Protein AF-0000000087626178 (afdb_homodimer)

InterPro domains:
  IPR002659 Glycosyl transferase, family 31 [PF01762] (112-305)
  IPR002659 Glycosyl transferase, family 31 [PTHR11214] (70-317)

pLDDT: mean 76.21, std 27.37, range [16.5, 98.75]

Sequence (752 aa):
MSGKMFAGHSSRIRNENGALCAASHSSKTKPGEIKLATGLLSQICSSPCFQVLLCILALLRIFDYNSLPKQFQDFLLYMRCRTYPMLINQPHVCSEKPFLLLVVKSLISHFERRQTIRETWGQAGVLANQTVVTVFLLGNVLSSDHFPDLQELLSHEAKLHKDILQWDYRDSFLNLTLKEVLFLEWFTKHCPQARFVLKGDDDVFVNTLRIVNYLEGLPEGESKDLFIGDVIINAGPHRDKKLKYFIPESVFVGNYPPYAGGGGYLYSGELAIRLHNVSQQVVLFPIDDVYTGMCLKKLGLVPENHNGFKTFDIEKKYKDNPCIHRNLMLVHSRTPQEMLTIWPFIVQPELDCHCYFCFYPTFIWSNPNLHHLQIKMSGKMFAGHSSRIRNENGALCAASHSSKTKPGEIKLATGLLSQICSSPCFQVLLCILALLRIFDYNSLPKQFQDFLLYMRCRTYPMLINQPHVCSEKPFLLLVVKSLISHFERRQTIRETWGQAGVLANQTVVTVFLLGNVLSSDHFPDLQELLSHEAKLHKDILQWDYRDSFLNLTLKEVLFLEWFTKHCPQARFVLKGDDDVFVNTLRIVNYLEGLPEGESKDLFIGDVIINAGPHRDKKLKYFIPESVFVGNYPPYAGGGGYLYSGELAIRLHNVSQQVVLFPIDDVYTGMCLKKLGLVPENHNGFKTFDIEKKYKDNPCIHRNLMLVHSRTPQEMLTIWPFIVQPELDCHCYFCFYPTFIWSNPNLHHLQIK

Organism: Neolamprologus brichardi (NCBI:txid32507)

Nearest PDB structures (foldseek):
  6wmo-assembly1_A  TM=9.834E-01  e=5.521E-46  Homo sapiens
  6wmn-assembly2_C  TM=9.804E-01  e=2.099E-45  Homo sapiens
  7jhm-assembly2_B  TM=9.809E-01  e=3.624E-45  Homo sapiens
  8tjc-assembly1_B  TM=9.780E-01  e=2.843E-45  Homo sapiens
  6wmn-assembly1_A  TM=9.728E-01  e=1.859E-45  Homo sapiens

Structure (mmCIF, N/CA/C/O backbone):
data_AF-0000000087626178-model_v1
#
loop_
_entity.id
_entity.type
_entity.pdbx_description
1 polymer Hexosyltransferase
#
loop_
_atom_site.group_PDB
_atom_site.id
_atom_site.type_symbol
_atom_site.label_atom_id
_atom_site.label_alt_id
_atom_site.label_comp_id
_atom_site.label_asym_id
_atom_site.label_entity_id
_atom_site.label_seq_id
_atom_site.pdbx_PDB_ins_code
_atom_site.Cartn_x
_atom_site.Cartn_y
_atom_site.Cartn_z
_atom_site.occupancy
_atom_site.B_iso_or_equiv
_atom_site.auth_seq_id
_atom_site.auth_comp_id
_atom_site.auth_asym_id
_atom_site.auth_atom_id
_atom_site.pdbx_PDB_model_num
ATOM 1 N N . MET A 1 1 ? 19.312 -5.566 -67.062 1 20.47 1 MET A N 1
ATOM 2 C CA . MET A 1 1 ? 20.703 -5.168 -67 1 20.47 1 MET A CA 1
ATOM 3 C C . MET A 1 1 ? 21.078 -4.609 -65.625 1 20.47 1 MET A C 1
ATOM 5 O O . MET A 1 1 ? 20.344 -3.781 -65.125 1 20.47 1 MET A O 1
ATOM 9 N N . SER A 1 2 ? 21.875 -5.414 -64.75 1 20.97 2 SER A N 1
ATOM 10 C CA . SER A 1 2 ? 22.078 -5.91 -63.375 1 20.97 2 SER A CA 1
ATOM 11 C C . SER A 1 2 ? 22.906 -4.934 -62.562 1 20.97 2 SER A C 1
ATOM 13 O O . SER A 1 2 ? 24.094 -4.73 -62.812 1 20.97 2 SER A O 1
ATOM 15 N N . GLY A 1 3 ? 22.359 -3.689 -62.344 1 18.48 3 GLY A N 1
ATOM 16 C CA . GLY A 1 3 ? 22.984 -2.426 -61.969 1 18.48 3 GLY A CA 1
ATOM 17 C C . GLY A 1 3 ? 23.656 -2.467 -60.594 1 18.48 3 GLY A C 1
ATOM 18 O O . GLY A 1 3 ? 22.984 -2.664 -59.594 1 18.48 3 GLY A O 1
ATOM 19 N N . LYS A 1 4 ? 24.953 -2.932 -60.406 1 19.28 4 LYS A N 1
ATOM 20 C CA . LYS A 1 4 ? 26.016 -3.475 -59.562 1 19.28 4 LYS A CA 1
ATOM 21 C C . LYS A 1 4 ? 26.562 -2.41 -58.625 1 19.28 4 LYS A C 1
ATOM 23 O O . LYS A 1 4 ? 27.453 -1.649 -59 1 19.28 4 LYS A O 1
ATOM 28 N N . MET A 1 5 ? 25.562 -1.709 -57.875 1 19.44 5 MET A N 1
ATOM 29 C CA . MET A 1 5 ? 25.953 -0.399 -57.375 1 19.44 5 MET A CA 1
ATOM 30 C C . MET A 1 5 ? 27.109 -0.523 -56.375 1 19.44 5 MET A C 1
ATOM 32 O O . MET A 1 5 ? 27.172 -1.485 -55.625 1 19.44 5 MET A O 1
ATOM 36 N N . PHE A 1 6 ? 28.125 0.257 -56.469 1 18.44 6 PHE A N 1
ATOM 37 C CA . PHE A 1 6 ? 29.516 0.475 -56.094 1 18.44 6 PHE A CA 1
ATOM 38 C C . PHE A 1 6 ? 29.641 0.698 -54.594 1 18.44 6 PHE A C 1
ATOM 40 O O . PHE A 1 6 ? 28.719 1.229 -53.969 1 18.44 6 PHE A O 1
ATOM 47 N N . ALA A 1 7 ? 30.609 0.053 -53.875 1 18.55 7 ALA A N 1
ATOM 48 C CA . ALA A 1 7 ? 31.266 -0.505 -52.688 1 18.55 7 ALA A CA 1
ATOM 49 C C . ALA A 1 7 ? 31.922 0.592 -51.844 1 18.55 7 ALA A C 1
ATOM 51 O O . ALA A 1 7 ? 33.031 1.043 -52.188 1 18.55 7 ALA A O 1
ATOM 52 N N . GLY A 1 8 ? 31.172 1.719 -51.594 1 16.97 8 GLY A N 1
ATOM 53 C CA . GLY A 1 8 ? 31.953 2.873 -51.188 1 16.97 8 GLY A CA 1
ATOM 54 C C . GLY A 1 8 ? 32.719 2.65 -49.906 1 16.97 8 GLY A C 1
ATOM 55 O O . GLY A 1 8 ? 32.25 1.915 -49.031 1 16.97 8 GLY A O 1
ATOM 56 N N . HIS A 1 9 ? 34.062 2.896 -49.719 1 17.38 9 HIS A N 1
ATOM 57 C CA . HIS A 1 9 ? 35.344 2.658 -49.062 1 17.38 9 HIS A CA 1
ATOM 58 C C . HIS A 1 9 ? 35.406 3.404 -47.75 1 17.38 9 HIS A C 1
ATOM 60 O O . HIS A 1 9 ? 36.438 3.352 -47.062 1 17.38 9 HIS A O 1
ATOM 66 N N . SER A 1 10 ? 34.375 4.105 -47.219 1 17.02 10 SER A N 1
ATOM 67 C CA . SER A 1 10 ? 34.906 5.25 -46.469 1 17.02 10 SER A CA 1
ATOM 68 C C . SER A 1 10 ? 35.719 4.797 -45.281 1 17.02 10 SER A C 1
ATOM 70 O O . SER A 1 10 ? 35.531 3.689 -44.781 1 17.02 10 SER A O 1
ATOM 72 N N . SER A 1 11 ? 36.688 5.648 -44.812 1 17.3 11 SER A N 1
ATOM 73 C CA . SER A 1 11 ? 37.969 5.891 -44.156 1 17.3 11 SER A CA 1
ATOM 74 C C . SER A 1 11 ? 37.844 5.707 -42.656 1 17.3 11 SER A C 1
ATOM 76 O O . SER A 1 11 ? 36.781 5.941 -42.062 1 17.3 11 SER A O 1
ATOM 78 N N . ARG A 1 12 ? 38.781 4.977 -42 1 17.16 12 ARG A N 1
ATOM 79 C CA . ARG A 1 12 ? 39.312 4.297 -40.844 1 17.16 12 ARG A CA 1
ATOM 80 C C . ARG A 1 12 ? 39.656 5.289 -39.719 1 17.16 12 ARG A C 1
ATOM 82 O O . ARG A 1 12 ? 40.781 5.773 -39.656 1 17.16 12 ARG A O 1
ATOM 89 N N . ILE A 1 13 ? 38.812 6.359 -39.438 1 16.52 13 ILE A N 1
ATOM 90 C CA . ILE A 1 13 ? 39.406 7.379 -38.562 1 16.52 13 ILE A CA 1
ATOM 91 C C . ILE A 1 13 ? 39.844 6.754 -37.25 1 16.52 13 ILE A C 1
ATOM 93 O O . ILE A 1 13 ? 39.031 6.148 -36.562 1 16.52 13 ILE A O 1
ATOM 97 N N . ARG A 1 14 ? 41.156 6.535 -37.031 1 17.3 14 ARG A N 1
ATOM 98 C CA . ARG A 1 14 ? 42.094 5.945 -36.094 1 17.3 14 ARG A CA 1
ATOM 99 C C . ARG A 1 14 ? 42.031 6.652 -34.719 1 17.3 14 ARG A C 1
ATOM 101 O O . ARG A 1 14 ? 42.875 7.461 -34.406 1 17.3 14 ARG A O 1
ATOM 108 N N . ASN A 1 15 ? 40.875 7.227 -34.312 1 17.05 15 ASN A N 1
ATOM 109 C CA . ASN A 1 15 ? 41.094 8.195 -33.25 1 17.05 15 ASN A CA 1
ATOM 110 C C . ASN A 1 15 ? 41.719 7.543 -32.031 1 17.05 15 ASN A C 1
ATOM 112 O O . ASN A 1 15 ? 41.219 6.535 -31.531 1 17.05 15 ASN A O 1
ATOM 116 N N . GLU A 1 16 ? 43.031 7.875 -31.719 1 17.27 16 GLU A N 1
ATOM 117 C CA . GLU A 1 16 ? 44.188 7.496 -30.922 1 17.27 16 GLU A CA 1
ATOM 118 C C . GLU A 1 16 ? 43.844 7.457 -29.438 1 17.27 16 GLU A C 1
ATOM 120 O O . GLU A 1 16 ? 44.125 6.473 -28.75 1 17.27 16 GLU A O 1
ATOM 125 N N . ASN A 1 17 ? 43.75 8.594 -28.734 1 16.95 17 ASN A N 1
ATOM 126 C CA . ASN A 1 17 ? 44.625 8.906 -27.594 1 16.95 17 ASN A CA 1
ATOM 127 C C . ASN A 1 17 ? 44.062 8.336 -26.297 1 16.95 17 ASN A C 1
ATOM 129 O O . ASN A 1 17 ? 43.031 8.797 -25.797 1 16.95 17 ASN A O 1
ATOM 133 N N . GLY A 1 18 ? 44.062 7.105 -26.016 1 17.75 18 GLY A N 1
ATOM 134 C CA . GLY A 1 18 ? 43.625 6.34 -24.859 1 17.75 18 GLY A CA 1
ATOM 135 C C . GLY A 1 18 ? 44.406 6.656 -23.594 1 17.75 18 GLY A C 1
ATOM 136 O O . GLY A 1 18 ? 45.438 6.02 -23.328 1 17.75 18 GLY A O 1
ATOM 137 N N . ALA A 1 19 ? 44.688 8 -23.203 1 18.59 19 ALA A N 1
ATOM 138 C CA . ALA A 1 19 ? 45.594 8.289 -22.078 1 18.59 19 ALA A CA 1
ATOM 139 C C . ALA A 1 19 ? 45.156 7.504 -20.828 1 18.59 19 ALA A C 1
ATOM 141 O O . ALA A 1 19 ? 44.062 7.672 -20.328 1 18.59 19 ALA A O 1
ATOM 142 N N . LEU A 1 20 ? 45.75 6.328 -20.547 1 18.97 20 LEU A N 1
ATOM 143 C CA . LEU A 1 20 ? 45.781 5.316 -19.484 1 18.97 20 LEU A CA 1
ATOM 144 C C . LEU A 1 20 ? 46.25 5.914 -18.172 1 18.97 20 LEU A C 1
ATOM 146 O O . LEU A 1 20 ? 47.344 6.453 -18.094 1 18.97 20 LEU A O 1
ATOM 150 N N . CYS A 1 21 ? 45.469 6.594 -17.297 1 18.48 21 CYS A N 1
ATOM 151 C CA . CYS A 1 21 ? 45.906 7.105 -16 1 18.48 21 CYS A CA 1
ATOM 152 C C . CYS A 1 21 ? 46.594 6.02 -15.195 1 18.48 21 CYS A C 1
ATOM 154 O O . CYS A 1 21 ? 46.031 4.965 -14.938 1 18.48 21 CYS A O 1
ATOM 156 N N . ALA A 1 22 ? 47.906 5.82 -15.18 1 18.84 22 ALA A N 1
ATOM 157 C CA . ALA A 1 22 ? 48.906 4.914 -14.625 1 18.84 22 ALA A CA 1
ATOM 158 C C . ALA A 1 22 ? 48.875 4.918 -13.102 1 18.84 22 ALA A C 1
ATOM 160 O O . ALA A 1 22 ? 48.938 5.98 -12.477 1 18.84 22 ALA A O 1
ATOM 161 N N . ALA A 1 23 ? 48.5 3.881 -12.438 1 20.14 23 ALA A N 1
ATOM 162 C CA . ALA A 1 23 ? 48.406 3.484 -11.031 1 20.14 23 ALA A CA 1
ATOM 163 C C . ALA A 1 23 ? 49.812 3.309 -10.422 1 20.14 23 ALA A C 1
ATOM 165 O O . ALA A 1 23 ? 50.5 2.328 -10.703 1 20.14 23 ALA A O 1
ATOM 166 N N . SER A 1 24 ? 50.688 4.348 -10.273 1 20.61 24 SER A N 1
ATOM 167 C CA . SER A 1 24 ? 51.938 4 -9.633 1 20.61 24 SER A CA 1
ATOM 168 C C . SER A 1 24 ? 51.719 3.418 -8.242 1 20.61 24 SER A C 1
ATOM 170 O O . SER A 1 24 ? 50.812 3.854 -7.52 1 20.61 24 SER A O 1
ATOM 172 N N . HIS A 1 25 ? 52.219 2.209 -7.852 1 21.81 25 HIS A N 1
ATOM 173 C CA . HIS A 1 25 ? 52.25 1.241 -6.758 1 21.81 25 HIS A CA 1
ATOM 174 C C . HIS A 1 25 ? 52.938 1.815 -5.527 1 21.81 25 HIS A C 1
ATOM 176 O O . HIS A 1 25 ? 52.75 1.327 -4.41 1 21.81 25 HIS A O 1
ATOM 182 N N . SER A 1 26 ? 54.188 2.477 -5.496 1 21.77 26 SER A N 1
ATOM 183 C CA . SER A 1 26 ? 55.188 2.002 -4.57 1 21.77 26 SER A CA 1
ATOM 184 C C . SER A 1 26 ? 54.844 2.342 -3.129 1 21.77 26 SER A C 1
ATOM 186 O O . SER A 1 26 ? 54.875 1.47 -2.256 1 21.77 26 SER A O 1
ATOM 188 N N . SER A 1 27 ? 55.531 3.389 -2.484 1 23.27 27 SER A N 1
ATOM 189 C CA . SER A 1 27 ? 56.219 3.398 -1.187 1 23.27 27 SER A CA 1
ATOM 190 C C . SER A 1 27 ? 55.188 3.383 -0.046 1 23.27 27 SER A C 1
ATOM 192 O O . SER A 1 27 ? 54.031 3.67 -0.253 1 23.27 27 SER A O 1
ATOM 194 N N . LYS A 1 28 ? 55.688 3.332 1.397 1 26.86 28 LYS A N 1
ATOM 195 C CA . LYS A 1 28 ? 55.406 3.143 2.812 1 26.86 28 LYS A CA 1
ATOM 196 C C . LYS A 1 28 ? 54.438 4.223 3.318 1 26.86 28 LYS A C 1
ATOM 198 O O . LYS A 1 28 ? 54.375 4.488 4.52 1 26.86 28 LYS A O 1
ATOM 203 N N . THR A 1 29 ? 53.75 4.992 2.424 1 21.78 29 THR A N 1
ATOM 204 C CA . THR A 1 29 ? 53.281 6.312 2.84 1 21.78 29 THR A CA 1
ATOM 205 C C . THR A 1 29 ? 52.25 6.195 3.967 1 21.78 29 THR A C 1
ATOM 207 O O . THR A 1 29 ? 51.469 5.234 4.016 1 21.78 29 THR A O 1
ATOM 210 N N . LYS A 1 30 ? 52.312 7.184 5.012 1 26.73 30 LYS A N 1
ATOM 211 C CA . LYS A 1 30 ? 51.688 7.574 6.273 1 26.73 30 LYS A CA 1
ATOM 212 C C . LYS A 1 30 ? 50.156 7.531 6.176 1 26.73 30 LYS A C 1
ATOM 214 O O . LYS A 1 30 ? 49.594 7.523 5.078 1 26.73 30 LYS A O 1
ATOM 219 N N . PRO A 1 31 ? 49.438 8.461 7.156 1 28.91 31 PRO A N 1
ATOM 220 C CA . PRO A 1 31 ? 48.031 8.445 7.598 1 28.91 31 PRO A CA 1
ATOM 221 C C . PRO A 1 31 ? 47.062 8.641 6.445 1 28.91 31 PRO A C 1
ATOM 223 O O . PRO A 1 31 ? 47.281 9.469 5.566 1 28.91 31 PRO A O 1
ATOM 226 N N . GLY A 1 32 ? 46.344 7.582 5.992 1 28.83 32 GLY A N 1
ATOM 227 C CA . GLY A 1 32 ? 45.531 7.312 4.816 1 28.83 32 GLY A CA 1
ATOM 228 C C . GLY A 1 32 ? 44.469 8.375 4.57 1 28.83 32 GLY A C 1
ATOM 229 O O . GLY A 1 32 ? 43.531 8.516 5.352 1 28.83 32 GLY A O 1
ATOM 230 N N . GLU A 1 33 ? 44.969 9.609 4.086 1 28.83 33 GLU A N 1
ATOM 231 C CA . GLU A 1 33 ? 44.094 10.688 3.615 1 28.83 33 GLU A CA 1
ATOM 232 C C . GLU A 1 33 ? 43.062 10.164 2.633 1 28.83 33 GLU A C 1
ATOM 234 O O . GLU A 1 33 ? 43.406 9.539 1.628 1 28.83 33 GLU A O 1
ATOM 239 N N . ILE A 1 34 ? 41.938 9.727 3.143 1 28.16 34 ILE A N 1
ATOM 240 C CA . ILE A 1 34 ? 40.75 9.359 2.385 1 28.16 34 ILE A CA 1
ATOM 241 C C . ILE A 1 34 ? 40.531 10.367 1.261 1 28.16 34 ILE A C 1
ATOM 243 O O . ILE A 1 34 ? 40.25 11.539 1.518 1 28.16 34 ILE A O 1
ATOM 247 N N . LYS A 1 35 ? 41.219 10.25 0.175 1 28.09 35 LYS A N 1
ATOM 248 C CA . LYS A 1 35 ? 40.938 10.945 -1.079 1 28.09 35 LYS A CA 1
ATOM 249 C C . LYS A 1 35 ? 39.469 10.836 -1.469 1 28.09 35 LYS A C 1
ATOM 251 O O . LYS A 1 35 ? 39 9.766 -1.865 1 28.09 35 LYS A O 1
ATOM 256 N N . LEU A 1 36 ? 38.562 11.609 -0.898 1 27.02 36 LEU A N 1
ATOM 257 C CA . LEU A 1 36 ? 37.188 11.922 -1.247 1 27.02 36 LEU A CA 1
ATOM 258 C C . LEU A 1 36 ? 37.062 12.195 -2.74 1 27.02 36 LEU A C 1
ATOM 260 O O . LEU A 1 36 ? 37.781 13.023 -3.291 1 27.02 36 LEU A O 1
ATOM 264 N N . ALA A 1 37 ? 36.719 11.258 -3.514 1 28.22 37 ALA A N 1
ATOM 265 C CA . ALA A 1 37 ? 36.375 11.391 -4.926 1 28.22 37 ALA A CA 1
ATOM 266 C C . ALA A 1 37 ? 35.688 12.727 -5.195 1 28.22 37 ALA A C 1
ATOM 268 O O . ALA A 1 37 ? 34.5 12.883 -4.898 1 28.22 37 ALA A O 1
ATOM 269 N N . THR A 1 38 ? 36.281 13.906 -5.23 1 30.27 38 THR A N 1
ATOM 270 C CA . THR A 1 38 ? 36.094 15.336 -5.484 1 30.27 38 THR A CA 1
ATOM 271 C C . THR A 1 38 ? 35.469 15.562 -6.855 1 30.27 38 THR A C 1
ATOM 273 O O . THR A 1 38 ? 34.781 16.547 -7.066 1 30.27 38 THR A O 1
ATOM 276 N N . GLY A 1 39 ? 35.844 14.781 -7.953 1 29.52 39 GLY A N 1
ATOM 277 C CA . GLY A 1 39 ? 35.562 15.188 -9.32 1 29.52 39 GLY A CA 1
ATOM 278 C C . GLY A 1 39 ? 34.094 15.102 -9.656 1 29.52 39 GLY A C 1
ATOM 279 O O . GLY A 1 39 ? 33.531 15.961 -10.352 1 29.52 39 GLY A O 1
ATOM 280 N N . LEU A 1 40 ? 33.406 13.898 -9.562 1 30.73 40 LEU A N 1
ATOM 281 C CA . LEU A 1 40 ? 32.062 13.711 -10.055 1 30.73 40 LEU A CA 1
ATOM 282 C C . LEU A 1 40 ? 31.062 14.508 -9.219 1 30.73 40 LEU A C 1
ATOM 284 O O . LEU A 1 40 ? 29.891 14.648 -9.594 1 30.73 40 LEU A O 1
ATOM 288 N N . LEU A 1 41 ? 31.422 14.945 -8.008 1 30.23 41 LEU A N 1
ATOM 289 C CA . LEU A 1 41 ? 30.672 15.875 -7.172 1 30.23 41 LEU A CA 1
ATOM 290 C C . LEU A 1 41 ? 30.578 17.25 -7.832 1 30.23 41 LEU A C 1
ATOM 292 O O . LEU A 1 41 ? 29.875 18.125 -7.328 1 30.23 41 LEU A O 1
ATOM 296 N N . SER A 1 42 ? 31.422 17.547 -8.773 1 29.66 42 SER A N 1
ATOM 297 C CA . SER A 1 42 ? 31.5 18.875 -9.391 1 29.66 42 SER A CA 1
ATOM 298 C C . SER A 1 42 ? 30.219 19.172 -10.172 1 29.66 42 SER A C 1
ATOM 300 O O . SER A 1 42 ? 29.766 20.328 -10.211 1 29.66 42 SER A O 1
ATOM 302 N N . GLN A 1 43 ? 29.781 18.266 -11.07 1 31.06 43 GLN A N 1
ATOM 303 C CA . GLN A 1 43 ? 28.828 18.688 -12.102 1 31.06 43 GLN A CA 1
ATOM 304 C C . GLN A 1 43 ? 27.438 18.891 -11.516 1 31.06 43 GLN A C 1
ATOM 306 O O . GLN A 1 43 ? 26.531 19.344 -12.211 1 31.06 43 GLN A O 1
ATOM 311 N N . ILE A 1 44 ? 27.016 18.219 -10.414 1 32.31 44 ILE A N 1
ATOM 312 C CA . ILE A 1 44 ? 25.594 18.312 -10.094 1 32.31 44 ILE A CA 1
ATOM 313 C C . ILE A 1 44 ? 25.25 19.75 -9.719 1 32.31 44 ILE A C 1
ATOM 315 O O . ILE A 1 44 ? 24.281 20.312 -10.211 1 32.31 44 ILE A O 1
ATOM 319 N N . CYS A 1 45 ? 25.469 20.25 -8.398 1 34.75 45 CYS A N 1
ATOM 320 C CA . CYS A 1 45 ? 24.875 21.562 -8.109 1 34.75 45 CYS A CA 1
ATOM 321 C C . CYS A 1 45 ? 25.594 22.656 -8.891 1 34.75 45 CYS A C 1
ATOM 323 O O . CYS A 1 45 ? 26.719 23.047 -8.539 1 34.75 45 CYS A O 1
ATOM 325 N N . SER A 1 46 ? 25.672 22.812 -10.062 1 33.56 46 SER A N 1
ATOM 326 C CA . SER A 1 46 ? 26.344 23.875 -10.797 1 33.56 46 SER A CA 1
ATOM 327 C C . SER A 1 46 ? 26.188 25.219 -10.086 1 33.56 46 SER A C 1
ATOM 329 O O . SER A 1 46 ? 27.078 26.062 -10.164 1 33.56 46 SER A O 1
ATOM 331 N N . SER A 1 47 ? 25.062 25.938 -9.977 1 34.31 47 SER A N 1
ATOM 332 C CA . SER A 1 47 ? 25.266 27.297 -9.484 1 34.31 47 SER A CA 1
ATOM 333 C C . SER A 1 47 ? 25.906 27.297 -8.109 1 34.31 47 SER A C 1
ATOM 335 O O . SER A 1 47 ? 26.203 26.234 -7.547 1 34.31 47 SER A O 1
ATOM 337 N N . PRO A 1 48 ? 25.312 27.984 -6.91 1 35.22 48 PRO A N 1
ATOM 338 C CA . PRO A 1 48 ? 25.922 28.156 -5.59 1 35.22 48 PRO A CA 1
ATOM 339 C C . PRO A 1 48 ? 26.25 26.828 -4.914 1 35.22 48 PRO A C 1
ATOM 341 O O . PRO A 1 48 ? 26.219 26.734 -3.684 1 35.22 48 PRO A O 1
ATOM 344 N N . CYS A 1 49 ? 26.672 25.875 -5.5 1 36.94 49 CYS A N 1
ATOM 345 C CA . CYS A 1 49 ? 27.375 24.672 -5.109 1 36.94 49 CYS A CA 1
ATOM 346 C C . CYS A 1 49 ? 28.578 25 -4.23 1 36.94 49 CYS A C 1
ATOM 348 O O . CYS A 1 49 ? 29.125 24.109 -3.566 1 36.94 49 CYS A O 1
ATOM 350 N N . PHE A 1 50 ? 29.266 26.141 -4.473 1 40.06 50 PHE A N 1
ATOM 351 C CA . PHE A 1 50 ? 30.344 26.594 -3.609 1 40.06 50 PHE A CA 1
ATOM 352 C C . PHE A 1 50 ? 29.875 26.688 -2.162 1 40.06 50 PHE A C 1
ATOM 354 O O . PHE A 1 50 ? 30.609 26.359 -1.238 1 40.06 50 PHE A O 1
ATOM 361 N N . GLN A 1 51 ? 28.625 27.234 -1.943 1 37.38 51 GLN A N 1
ATOM 362 C CA . GLN A 1 51 ? 28.062 27.328 -0.6 1 37.38 51 GLN A CA 1
ATOM 363 C C . GLN A 1 51 ? 27.75 25.938 -0.035 1 37.38 51 GLN A C 1
ATOM 365 O O . GLN A 1 51 ? 27.766 25.75 1.183 1 37.38 51 GLN A O 1
ATOM 370 N N . VAL A 1 52 ? 27.453 24.984 -0.826 1 41.53 52 VAL A N 1
ATOM 371 C CA . VAL A 1 52 ? 27.328 23.609 -0.35 1 41.53 52 VAL A CA 1
ATOM 372 C C . VAL A 1 52 ? 28.688 23.078 0.108 1 41.53 52 VAL A C 1
ATOM 374 O O . VAL A 1 52 ? 28.781 22.406 1.134 1 41.53 52 VAL A O 1
ATOM 377 N N . LEU A 1 53 ? 29.703 23.422 -0.624 1 41.5 53 LEU A N 1
ATOM 378 C CA . LEU A 1 53 ? 31.047 23.016 -0.208 1 41.5 53 LEU A CA 1
ATOM 379 C C . LEU A 1 53 ? 31.391 23.609 1.151 1 41.5 53 LEU A C 1
ATOM 381 O O . LEU A 1 53 ? 31.938 22.922 2.016 1 41.5 53 LEU A O 1
ATOM 385 N N . LEU A 1 54 ? 31.156 24.922 1.273 1 41.91 54 LEU A N 1
ATOM 386 C CA . LEU A 1 54 ? 31.438 25.562 2.555 1 41.91 54 LEU A CA 1
ATOM 387 C C . LEU A 1 54 ? 30.547 24.984 3.65 1 41.91 54 LEU A C 1
ATOM 389 O O . LEU A 1 54 ? 30.984 24.828 4.793 1 41.91 54 LEU A O 1
ATOM 393 N N . CYS A 1 55 ? 29.281 24.719 3.395 1 41.03 55 CYS A N 1
ATOM 394 C CA . CYS A 1 55 ? 28.344 24.109 4.34 1 41.03 55 CYS A CA 1
ATOM 395 C C . CYS A 1 55 ? 28.734 22.672 4.641 1 41.03 55 CYS A C 1
ATOM 397 O O . CYS A 1 55 ? 28.641 22.219 5.785 1 41.03 55 CYS A O 1
ATOM 399 N N . ILE A 1 56 ? 29.188 21.906 3.688 1 44.91 56 ILE A N 1
ATOM 400 C CA . ILE A 1 56 ? 29.734 20.578 3.928 1 44.91 56 ILE A CA 1
ATOM 401 C C . ILE A 1 56 ? 30.953 20.688 4.848 1 44.91 56 ILE A C 1
ATOM 403 O O . ILE A 1 56 ? 31.094 19.906 5.793 1 44.91 56 ILE A O 1
ATOM 407 N N . LEU A 1 57 ? 31.797 21.594 4.578 1 45.22 57 LEU A N 1
ATOM 408 C CA . LEU A 1 57 ? 32.969 21.766 5.414 1 45.22 57 LEU A CA 1
ATOM 409 C C . LEU A 1 57 ? 32.594 22.109 6.848 1 45.22 57 LEU A C 1
ATOM 411 O O . LEU A 1 57 ? 33.25 21.656 7.793 1 45.22 57 LEU A O 1
ATOM 415 N N . ALA A 1 58 ? 31.609 22.969 7.035 1 43.47 58 ALA A N 1
ATOM 416 C CA . ALA A 1 58 ? 31.156 23.297 8.383 1 43.47 58 ALA A CA 1
ATOM 417 C C . ALA A 1 58 ? 30.5 22.109 9.055 1 43.47 58 ALA A C 1
ATOM 419 O O . ALA A 1 58 ? 30.594 21.938 10.273 1 43.47 58 ALA A O 1
ATOM 420 N N . LEU A 1 59 ? 29.75 21.297 8.445 1 47.06 59 LEU A N 1
ATOM 421 C CA . LEU A 1 59 ? 29.156 20.062 8.945 1 47.06 59 LEU A CA 1
ATOM 422 C C . LEU A 1 59 ? 30.234 19.016 9.242 1 47.06 59 LEU A C 1
ATOM 424 O O . LEU A 1 59 ? 30.031 18.141 10.078 1 47.06 59 LEU A O 1
ATOM 428 N N . LEU A 1 60 ? 31.281 19 8.562 1 47.75 60 LEU A N 1
ATOM 429 C CA . LEU A 1 60 ? 32.438 18.203 8.945 1 47.75 60 LEU A CA 1
ATOM 430 C C . LEU A 1 60 ? 32.844 18.484 10.398 1 47.75 60 LEU A C 1
ATOM 432 O O . LEU A 1 60 ? 33.625 17.75 10.977 1 47.75 60 LEU A O 1
ATOM 436 N N . ARG A 1 61 ? 32.312 19.484 10.906 1 50.66 61 ARG A N 1
ATOM 437 C CA . ARG A 1 61 ? 32.625 19.656 12.312 1 50.66 61 ARG A CA 1
ATOM 438 C C . ARG A 1 61 ? 31.766 18.766 13.195 1 50.66 61 ARG A C 1
ATOM 440 O O . ARG A 1 61 ? 31.734 18.938 14.414 1 50.66 61 ARG A O 1
ATOM 447 N N . ILE A 1 62 ? 30.844 18.062 12.562 1 58.22 62 ILE A N 1
ATOM 448 C CA . ILE A 1 62 ? 30.203 17.078 13.43 1 58.22 62 ILE A CA 1
ATOM 449 C C . ILE A 1 62 ? 31.172 15.953 13.75 1 58.22 62 ILE A C 1
ATOM 451 O O . ILE A 1 62 ? 31.547 15.172 12.867 1 58.22 62 ILE A O 1
ATOM 455 N N . PHE A 1 63 ? 31.781 15.953 14.922 1 61.06 63 PHE A N 1
ATOM 456 C CA . PHE A 1 63 ? 32.906 15.125 15.359 1 61.06 63 PHE A CA 1
ATOM 457 C C . PHE A 1 63 ? 32.594 13.641 15.172 1 61.06 63 PHE A C 1
ATOM 459 O O . PHE A 1 63 ? 33.5 12.836 14.938 1 61.06 63 PHE A O 1
ATOM 466 N N . ASP A 1 64 ? 31.281 13.258 15.102 1 70 64 ASP A N 1
ATOM 467 C CA . ASP A 1 64 ? 30.969 11.836 15.039 1 70 64 ASP A CA 1
ATOM 468 C C . ASP A 1 64 ? 30.297 11.477 13.711 1 70 64 ASP A C 1
ATOM 470 O O . ASP A 1 64 ? 29.531 10.516 13.641 1 70 64 ASP A O 1
ATOM 474 N N . TYR A 1 65 ? 30.5 12.219 12.695 1 74.38 65 TYR A N 1
ATOM 475 C CA . TYR A 1 65 ? 29.844 12.047 11.414 1 74.38 65 TYR A CA 1
ATOM 476 C C . TYR A 1 65 ? 29.969 10.609 10.914 1 74.38 65 TYR A C 1
ATOM 478 O O . TYR A 1 65 ? 28.984 9.992 10.508 1 74.38 65 TYR A O 1
ATOM 486 N N . ASN A 1 66 ? 31.125 10.086 11.047 1 73.06 66 ASN A N 1
ATOM 487 C CA . ASN A 1 66 ? 31.391 8.773 10.469 1 73.06 66 ASN A CA 1
ATOM 488 C C . ASN A 1 66 ? 30.703 7.664 11.258 1 73.06 66 ASN A C 1
ATOM 490 O O . ASN A 1 66 ? 30.531 6.555 10.758 1 73.06 66 ASN A O 1
ATOM 494 N N . SER A 1 67 ? 30.328 8.078 12.5 1 77.06 67 SER A N 1
ATOM 495 C CA . SER A 1 67 ? 29.719 7.059 13.336 1 77.06 67 SER A CA 1
ATOM 496 C C . SER A 1 67 ? 28.203 7.098 13.234 1 77.06 67 SER A C 1
ATOM 498 O O . SER A 1 67 ? 27.516 6.23 13.781 1 77.06 67 SER A O 1
ATOM 500 N N . LEU A 1 68 ? 27.781 8.047 12.484 1 78.06 68 LEU A N 1
ATOM 501 C CA . LEU A 1 68 ? 26.344 8.227 12.406 1 78.06 68 LEU A CA 1
ATOM 502 C C . LEU A 1 68 ? 25.734 7.289 11.367 1 78.06 68 LEU A C 1
ATOM 504 O O . LEU A 1 68 ? 26.406 6.895 10.414 1 78.06 68 LEU A O 1
ATOM 508 N N . PRO A 1 69 ? 24.438 6.906 11.719 1 76.06 69 PRO A N 1
ATOM 509 C CA . PRO A 1 69 ? 23.75 6.133 10.688 1 76.06 69 PRO A CA 1
ATOM 510 C C . PRO A 1 69 ? 23.734 6.828 9.328 1 76.06 69 PRO A C 1
ATOM 512 O O . PRO A 1 69 ? 23.719 8.062 9.266 1 76.06 69 PRO A O 1
ATOM 515 N N . LYS A 1 70 ? 23.719 6.02 8.281 1 72.75 70 LYS A N 1
ATOM 516 C CA . LYS A 1 70 ? 23.859 6.52 6.918 1 72.75 70 LYS A CA 1
ATOM 517 C C . LYS A 1 70 ? 22.781 7.555 6.605 1 72.75 70 LYS A C 1
ATOM 519 O O . LYS A 1 70 ? 23.047 8.57 5.969 1 72.75 70 LYS A O 1
ATOM 524 N N . GLN A 1 71 ? 21.688 7.305 7.105 1 73.31 71 GLN A N 1
ATOM 525 C CA . GLN A 1 71 ? 20.594 8.219 6.812 1 73.31 71 GLN A CA 1
ATOM 526 C C . GLN A 1 71 ? 20.844 9.594 7.418 1 73.31 71 GLN A C 1
ATOM 528 O O . GLN A 1 71 ? 20.516 10.617 6.816 1 73.31 71 GLN A O 1
ATOM 533 N N . PHE A 1 72 ? 21.453 9.531 8.477 1 77.5 72 PHE A N 1
ATOM 534 C CA . PHE A 1 72 ? 21.734 10.789 9.141 1 77.5 72 PHE A CA 1
ATOM 535 C C . PHE A 1 72 ? 22.891 11.516 8.461 1 77.5 72 PHE A C 1
ATOM 537 O O . PHE A 1 72 ? 22.875 12.742 8.352 1 77.5 72 PHE A O 1
ATOM 544 N N . GLN A 1 73 ? 23.812 10.758 8.008 1 74.31 73 GLN A N 1
ATOM 545 C CA . GLN A 1 73 ? 24.906 11.336 7.23 1 74.31 73 GLN A CA 1
ATOM 546 C C . GLN A 1 73 ? 24.375 12.047 5.984 1 74.31 73 GLN A C 1
ATOM 548 O O . GLN A 1 73 ? 24.781 13.18 5.695 1 74.31 73 GLN A O 1
ATOM 553 N N . ASP A 1 74 ? 23.469 11.391 5.387 1 72.12 74 ASP A N 1
ATOM 554 C CA . ASP A 1 74 ? 22.875 11.953 4.18 1 72.12 74 ASP A CA 1
ATOM 555 C C . ASP A 1 74 ? 22.125 13.25 4.488 1 72.12 74 ASP A C 1
ATOM 557 O O . ASP A 1 74 ? 22.234 14.227 3.742 1 72.12 74 ASP A O 1
ATOM 561 N N . PHE A 1 75 ? 21.469 13.258 5.512 1 77.44 75 PHE A N 1
ATOM 562 C CA . PHE A 1 75 ? 20.734 14.445 5.918 1 77.44 75 PHE A CA 1
ATOM 563 C C . PHE A 1 75 ? 21.688 15.617 6.152 1 77.44 75 PHE A C 1
ATOM 565 O O . PHE A 1 75 ? 21.453 16.719 5.66 1 77.44 75 PHE A O 1
ATOM 572 N N . LEU A 1 76 ? 22.672 15.266 6.859 1 73.81 76 LEU A N 1
ATOM 573 C CA . LEU A 1 76 ? 23.625 16.328 7.203 1 73.81 76 LEU A CA 1
ATOM 574 C C . LEU A 1 76 ? 24.297 16.875 5.957 1 73.81 76 LEU A C 1
ATOM 576 O O . LEU A 1 76 ? 24.578 18.078 5.867 1 73.81 76 LEU A O 1
ATOM 580 N N . LEU A 1 77 ? 24.438 15.984 5.016 1 69 77 LEU A N 1
ATOM 581 C CA . LEU A 1 77 ? 25.109 16.375 3.779 1 69 77 LEU A CA 1
ATOM 582 C C . LEU A 1 77 ? 24.203 17.281 2.941 1 69 77 LEU A C 1
ATOM 584 O O . LEU A 1 77 ? 24.688 18.219 2.295 1 69 77 LEU A O 1
ATOM 588 N N . TYR A 1 78 ? 22.906 17.078 3.096 1 68.38 78 TYR A N 1
ATOM 589 C CA . TYR A 1 78 ? 22 17.781 2.186 1 68.38 78 TYR A CA 1
ATOM 590 C C . TYR A 1 78 ? 21.188 18.828 2.928 1 68.38 78 TYR A C 1
ATOM 592 O O . TYR A 1 78 ? 20.312 19.469 2.342 1 68.38 78 TYR A O 1
ATOM 600 N N . MET A 1 79 ? 21.547 18.984 4.133 1 72.06 79 MET A N 1
ATOM 601 C CA . MET A 1 79 ? 20.734 19.844 4.992 1 72.06 79 MET A CA 1
ATOM 602 C C . MET A 1 79 ? 20.781 21.281 4.516 1 72.06 79 MET A C 1
ATOM 604 O O . MET A 1 79 ? 19.906 22.094 4.863 1 72.06 79 MET A O 1
ATOM 608 N N . ARG A 1 80 ? 21.672 21.562 3.672 1 68 80 ARG A N 1
ATOM 609 C CA . ARG A 1 80 ? 21.797 22.953 3.236 1 68 80 ARG A CA 1
ATOM 610 C C . ARG A 1 80 ? 21.062 23.172 1.911 1 68 80 ARG A C 1
ATOM 612 O O . ARG A 1 80 ? 20.844 24.312 1.502 1 68 80 ARG A O 1
ATOM 619 N N . CYS A 1 81 ? 20.688 22.109 1.301 1 74 81 CYS A N 1
ATOM 620 C CA . CYS A 1 81 ? 19.953 22.234 0.05 1 74 81 CYS A CA 1
ATOM 621 C C . CYS A 1 81 ? 18.453 22.375 0.313 1 74 81 CYS A C 1
ATOM 623 O O . CYS A 1 81 ? 17.766 21.391 0.626 1 74 81 CYS A O 1
ATOM 625 N N . ARG A 1 82 ? 18 23.609 0.134 1 81.81 82 ARG A N 1
ATOM 626 C CA . ARG A 1 82 ? 16.625 23.875 0.508 1 81.81 82 ARG A CA 1
ATOM 627 C C . ARG A 1 82 ? 15.742 24.047 -0.728 1 81.81 82 ARG A C 1
ATOM 629 O O . ARG A 1 82 ? 14.531 24.203 -0.614 1 81.81 82 ARG A O 1
ATOM 636 N N . THR A 1 83 ? 16.375 24.078 -1.837 1 83.31 83 THR A N 1
ATOM 637 C CA . THR A 1 83 ? 15.594 24.281 -3.053 1 83.31 83 THR A CA 1
ATOM 638 C C . THR A 1 83 ? 15.734 23.078 -3.988 1 83.31 83 THR A C 1
ATOM 640 O O . THR A 1 83 ? 16.844 22.609 -4.238 1 83.31 83 THR A O 1
ATOM 643 N N . TYR A 1 84 ? 14.633 22.641 -4.402 1 89.88 84 TYR A N 1
ATOM 644 C CA . TYR A 1 84 ? 14.57 21.531 -5.336 1 89.88 84 TYR A CA 1
ATOM 645 C C . TYR A 1 84 ? 13.562 21.797 -6.449 1 89.88 84 TYR A C 1
ATOM 647 O O . TYR A 1 84 ? 12.539 22.453 -6.219 1 89.88 84 TYR A O 1
ATOM 655 N N . PRO A 1 85 ? 13.914 21.375 -7.637 1 93.12 85 PRO A N 1
ATOM 656 C CA . PRO A 1 85 ? 12.953 21.578 -8.727 1 93.12 85 PRO A CA 1
ATOM 657 C C . PRO A 1 85 ? 11.648 20.828 -8.516 1 93.12 85 PRO A C 1
ATOM 659 O O . PRO A 1 85 ? 11.648 19.703 -7.992 1 93.12 85 PRO A O 1
ATOM 662 N N . MET A 1 86 ? 10.578 21.453 -8.969 1 95.94 86 MET A N 1
ATOM 663 C CA . MET A 1 86 ? 9.273 20.797 -8.93 1 95.94 86 MET A CA 1
ATOM 664 C C . MET A 1 86 ? 9.094 19.859 -10.117 1 95.94 86 MET A C 1
ATOM 666 O O . MET A 1 86 ? 9.383 20.234 -11.258 1 95.94 86 MET A O 1
ATOM 670 N N . LEU A 1 87 ? 8.688 18.672 -9.812 1 97.12 87 LEU A N 1
ATOM 671 C CA . LEU A 1 87 ? 8.359 17.703 -10.859 1 97.12 87 LEU A CA 1
ATOM 672 C C . LEU A 1 87 ? 6.891 17.797 -11.25 1 97.12 87 LEU A C 1
ATOM 674 O O . LEU A 1 87 ? 6.539 17.594 -12.414 1 97.12 87 LEU A O 1
ATOM 678 N N . ILE A 1 88 ? 6.012 17.984 -10.344 1 98.19 88 ILE A N 1
ATOM 679 C CA . ILE A 1 88 ? 4.582 18.188 -10.539 1 98.19 88 ILE A CA 1
ATOM 680 C C . ILE A 1 88 ? 4.121 19.422 -9.766 1 98.19 88 ILE A C 1
ATOM 682 O O . ILE A 1 88 ? 4.371 19.531 -8.562 1 98.19 88 ILE A O 1
ATOM 686 N N . ASN A 1 89 ? 3.521 20.375 -10.43 1 98.12 89 ASN A N 1
ATOM 687 C CA . ASN A 1 89 ? 2.988 21.594 -9.844 1 98.12 89 ASN A CA 1
ATOM 688 C C . ASN A 1 89 ? 1.513 21.781 -10.188 1 98.12 89 ASN A C 1
ATOM 690 O O . ASN A 1 89 ? 1.088 21.5 -11.305 1 98.12 89 ASN A O 1
ATOM 694 N N . GLN A 1 90 ? 0.765 22.203 -9.172 1 97.25 90 GLN A N 1
ATOM 695 C CA . GLN A 1 90 ? -0.668 22.406 -9.352 1 97.25 90 GLN A CA 1
ATOM 696 C C . GLN A 1 90 ? -1.117 23.734 -8.742 1 97.25 90 GLN A C 1
ATOM 698 O O . GLN A 1 90 ? -1.941 23.75 -7.824 1 97.25 90 GLN A O 1
ATOM 703 N N . PRO A 1 91 ? -0.706 24.859 -9.258 1 96.06 91 PRO A N 1
ATOM 704 C CA . PRO A 1 91 ? -1.046 26.156 -8.664 1 96.06 91 PRO A CA 1
ATOM 705 C C . PRO A 1 91 ? -2.533 26.484 -8.781 1 96.06 91 PRO A C 1
ATOM 707 O O . PRO A 1 91 ? -3.045 27.297 -8.016 1 96.06 91 PRO A O 1
ATOM 710 N N . HIS A 1 92 ? -3.266 25.844 -9.672 1 96.44 92 HIS A N 1
ATOM 711 C CA . HIS A 1 92 ? -4.676 26.141 -9.898 1 96.44 92 HIS A CA 1
ATOM 712 C C . HIS A 1 92 ? -5.512 25.797 -8.664 1 96.44 92 HIS A C 1
ATOM 714 O O . HIS A 1 92 ? -6.641 26.281 -8.523 1 96.44 92 HIS A O 1
ATOM 720 N N . VAL A 1 93 ? -4.992 24.969 -7.809 1 96.12 93 VAL A N 1
ATOM 721 C CA . VAL A 1 93 ? -5.711 24.516 -6.621 1 96.12 93 VAL A CA 1
ATOM 722 C C . VAL A 1 93 ? -6.129 25.719 -5.781 1 96.12 93 VAL A C 1
ATOM 724 O O . VAL A 1 93 ? -7.156 25.688 -5.102 1 96.12 93 VAL A O 1
ATOM 727 N N . CYS A 1 94 ? -5.383 26.797 -5.84 1 95.88 94 CYS A N 1
ATOM 728 C CA . CYS A 1 94 ? -5.625 27.953 -4.98 1 95.88 94 CYS A CA 1
ATOM 729 C C . CYS A 1 94 ? -6.246 29.094 -5.77 1 95.88 94 CYS A C 1
ATOM 731 O O . CYS A 1 94 ? -6.316 30.219 -5.281 1 95.88 94 CYS A O 1
ATOM 733 N N . SER A 1 95 ? -6.688 28.844 -6.934 1 93.69 95 SER A N 1
ATOM 734 C CA . SER A 1 95 ? -7.215 29.891 -7.801 1 93.69 95 SER A CA 1
ATOM 735 C C . SER A 1 95 ? -8.461 30.547 -7.203 1 93.69 95 SER A C 1
ATOM 737 O O . SER A 1 95 ? -8.703 31.734 -7.395 1 93.69 95 SER A O 1
ATOM 739 N N . GLU A 1 96 ? -9.25 29.828 -6.434 1 92.5 96 GLU A N 1
ATOM 740 C CA . GLU A 1 96 ? -10.492 30.359 -5.875 1 92.5 96 GLU A CA 1
ATOM 741 C C . GLU A 1 96 ? -10.297 30.844 -4.441 1 92.5 96 GLU A C 1
ATOM 743 O O . GLU A 1 96 ? -11.25 30.922 -3.668 1 92.5 96 GLU A O 1
ATOM 748 N N . LYS A 1 97 ? -9.141 31.062 -4.031 1 94 97 LYS A N 1
ATOM 749 C CA . LYS A 1 97 ? -8.812 31.609 -2.717 1 94 97 LYS A CA 1
ATOM 750 C C . LYS A 1 97 ? -9.477 30.797 -1.605 1 94 97 LYS A C 1
ATOM 752 O O . LYS A 1 97 ? -10.375 31.297 -0.924 1 94 97 LYS A O 1
ATOM 757 N N . PRO A 1 98 ? -8.977 29.688 -1.395 1 97.25 98 PRO A N 1
ATOM 758 C CA . PRO A 1 98 ? -9.641 28.781 -0.448 1 97.25 98 PRO A CA 1
ATOM 759 C C . PRO A 1 98 ? -9.617 29.312 0.985 1 97.25 98 PRO A C 1
ATOM 761 O O . PRO A 1 98 ? -8.664 30 1.375 1 97.25 98 PRO A O 1
ATOM 764 N N . PHE A 1 99 ? -10.742 29.047 1.689 1 97.62 99 PHE A N 1
ATOM 765 C CA . PHE A 1 99 ? -10.82 29.328 3.117 1 97.62 99 PHE A CA 1
ATOM 766 C C . PHE A 1 99 ? -9.867 28.422 3.898 1 97.62 99 PHE A C 1
ATOM 768 O O . PHE A 1 99 ? -9.164 28.891 4.801 1 97.62 99 PHE A O 1
ATOM 775 N N . LEU A 1 100 ? -9.82 27.188 3.537 1 98.12 100 LEU A N 1
ATOM 776 C CA . LEU A 1 100 ? -8.984 26.188 4.184 1 98.12 100 LEU A CA 1
ATOM 777 C C . LEU A 1 100 ? -8.227 25.359 3.15 1 98.12 100 LEU A C 1
ATOM 779 O O . LEU A 1 100 ? -8.836 24.812 2.225 1 98.12 100 LEU A O 1
ATOM 783 N N . LEU A 1 101 ? -6.934 25.359 3.262 1 98.56 101 LEU A N 1
ATOM 784 C CA . LEU A 1 101 ? -6.07 24.5 2.457 1 98.56 101 LEU A CA 1
ATOM 785 C C . LEU A 1 101 ? -5.59 23.297 3.266 1 98.56 101 LEU A C 1
ATOM 787 O O . LEU A 1 101 ? -4.895 23.469 4.27 1 98.56 101 LEU A O 1
ATOM 791 N N . LEU A 1 102 ? -6.07 22.125 2.873 1 98.56 102 LEU A N 1
ATOM 792 C CA . LEU A 1 102 ? -5.582 20.891 3.473 1 98.56 102 LEU A CA 1
ATOM 793 C C . LEU A 1 102 ? -4.293 20.422 2.795 1 98.56 102 LEU A C 1
ATOM 795 O O . LEU A 1 102 ? -4.273 20.203 1.584 1 98.56 102 LEU A O 1
ATOM 799 N N . VAL A 1 103 ? -3.24 20.328 3.547 1 98.56 103 VAL A N 1
ATOM 800 C CA . VAL A 1 103 ? -1.918 19.969 3.045 1 98.56 103 VAL A CA 1
ATOM 801 C C . VAL A 1 103 ? -1.491 18.625 3.633 1 98.56 103 VAL A C 1
ATOM 803 O O . VAL A 1 103 ? -1.207 18.531 4.828 1 98.56 103 VAL A O 1
ATOM 806 N N . VAL A 1 104 ? -1.374 17.641 2.771 1 98.44 104 VAL A N 1
ATOM 807 C CA . VAL A 1 104 ? -1.181 16.281 3.262 1 98.44 104 VAL A CA 1
ATOM 808 C C . VAL A 1 104 ? 0.177 15.75 2.803 1 98.44 104 VAL A C 1
ATOM 810 O O . VAL A 1 104 ? 0.464 15.719 1.603 1 98.44 104 VAL A O 1
ATOM 813 N N . LYS A 1 105 ? 1.01 15.359 3.756 1 97.12 105 LYS A N 1
ATOM 814 C CA . LYS A 1 105 ? 2.266 14.688 3.422 1 97.12 105 LYS A CA 1
ATOM 815 C C . LYS A 1 105 ? 2.025 13.25 2.99 1 97.12 105 LYS A C 1
ATOM 817 O O . LYS A 1 105 ? 1.36 12.484 3.697 1 97.12 105 LYS A O 1
ATOM 822 N N . SER A 1 106 ? 2.486 12.898 1.856 1 97.19 106 SER A N 1
ATOM 823 C CA . SER A 1 106 ? 2.271 11.555 1.321 1 97.19 106 SER A CA 1
ATOM 824 C C . SER A 1 106 ? 3.525 11.031 0.63 1 97.19 106 SER A C 1
ATOM 826 O O . SER A 1 106 ? 4.602 11.617 0.749 1 97.19 106 SER A O 1
ATOM 828 N N . LEU A 1 107 ? 3.484 9.758 0.209 1 96 107 LEU A N 1
ATOM 829 C CA . LEU A 1 107 ? 4.539 9.094 -0.547 1 96 107 LEU A CA 1
ATOM 830 C C . LEU A 1 107 ? 4.031 8.656 -1.915 1 96 107 LEU A C 1
ATOM 832 O O . LEU A 1 107 ? 2.824 8.5 -2.113 1 96 107 LEU A O 1
ATOM 836 N N . ILE A 1 108 ? 4.914 8.438 -2.785 1 96.44 108 ILE A N 1
ATOM 837 C CA . ILE A 1 108 ? 4.551 8.086 -4.152 1 96.44 108 ILE A CA 1
ATOM 838 C C . ILE A 1 108 ? 3.68 6.832 -4.152 1 96.44 108 ILE A C 1
ATOM 840 O O . ILE A 1 108 ? 2.664 6.773 -4.852 1 96.44 108 ILE A O 1
ATOM 844 N N . SER A 1 109 ? 3.965 5.867 -3.383 1 95.44 109 SER A N 1
ATOM 845 C CA . SER A 1 109 ? 3.311 4.562 -3.436 1 95.44 109 SER A CA 1
ATOM 846 C C . SER A 1 109 ? 1.97 4.586 -2.711 1 95.44 109 SER A C 1
ATOM 848 O O . SER A 1 109 ? 1.218 3.611 -2.752 1 95.44 109 SER A O 1
ATOM 850 N N . HIS A 1 110 ? 1.639 5.684 -2.08 1 97.06 110 HIS A N 1
ATOM 851 C CA . HIS A 1 110 ? 0.455 5.723 -1.229 1 97.06 110 HIS A CA 1
ATOM 852 C C . HIS A 1 110 ? -0.78 6.137 -2.02 1 97.06 110 HIS A C 1
ATOM 854 O O . HIS A 1 110 ? -1.517 7.035 -1.602 1 97.06 110 HIS A O 1
ATOM 860 N N . PHE A 1 111 ? -1.042 5.43 -3.088 1 98 111 PHE A N 1
ATOM 861 C CA . PHE A 1 111 ? -2.205 5.711 -3.92 1 98 111 PHE A CA 1
ATOM 862 C C . PHE A 1 111 ? -3.496 5.496 -3.137 1 98 111 PHE A C 1
ATOM 864 O O . PHE A 1 111 ? -4.414 6.316 -3.205 1 98 111 PHE A O 1
ATOM 871 N N . GLU A 1 112 ? -3.521 4.438 -2.42 1 96.69 112 GLU A N 1
ATOM 872 C CA . GLU A 1 112 ? -4.719 4.074 -1.666 1 96.69 112 GLU A CA 1
ATOM 873 C C . GLU A 1 112 ? -5.047 5.125 -0.609 1 96.69 112 GLU A C 1
ATOM 875 O O . GLU A 1 112 ? -6.207 5.504 -0.445 1 96.69 112 GLU A O 1
ATOM 880 N N . ARG A 1 113 ? -4.109 5.574 0.065 1 97.69 113 ARG A N 1
ATOM 881 C CA . ARG A 1 113 ? -4.312 6.57 1.113 1 97.69 113 ARG A CA 1
ATOM 882 C C . ARG A 1 113 ? -4.812 7.887 0.53 1 97.69 113 ARG A C 1
ATOM 884 O O . ARG A 1 113 ? -5.766 8.477 1.045 1 97.69 113 ARG A O 1
ATOM 891 N N . ARG A 1 114 ? -4.176 8.375 -0.496 1 98.5 114 ARG A N 1
ATOM 892 C CA . ARG A 1 114 ? -4.578 9.633 -1.106 1 98.5 114 ARG A CA 1
ATOM 893 C C . ARG A 1 114 ? -6 9.547 -1.65 1 98.5 114 ARG A C 1
ATOM 895 O O . ARG A 1 114 ? -6.793 10.477 -1.474 1 98.5 114 ARG A O 1
ATOM 902 N N . GLN A 1 115 ? -6.309 8.391 -2.256 1 98 115 GLN A N 1
ATOM 903 C CA . GLN A 1 115 ? -7.66 8.234 -2.773 1 98 115 GLN A CA 1
ATOM 904 C C . GLN A 1 115 ? -8.68 8.188 -1.64 1 98 115 GLN A C 1
ATOM 906 O O . GLN A 1 115 ? -9.781 8.734 -1.765 1 98 115 GLN A O 1
ATOM 911 N N . THR A 1 116 ? -8.352 7.551 -0.561 1 97.5 116 THR A N 1
ATOM 912 C CA . THR A 1 116 ? -9.227 7.5 0.607 1 97.5 116 THR A CA 1
ATOM 913 C C . THR A 1 116 ? -9.508 8.906 1.131 1 97.5 116 THR A C 1
ATOM 915 O O . THR A 1 116 ? -10.656 9.234 1.444 1 97.5 116 THR A O 1
ATOM 918 N N . ILE A 1 117 ? -8.5 9.703 1.184 1 98.12 117 ILE A N 1
ATOM 919 C CA . ILE A 1 117 ? -8.633 11.07 1.674 1 98.12 117 ILE A CA 1
ATOM 920 C C . ILE A 1 117 ? -9.547 11.867 0.747 1 98.12 117 ILE A C 1
ATOM 922 O O . ILE A 1 117 ? -10.43 12.594 1.21 1 98.12 117 ILE A O 1
ATOM 926 N N . ARG A 1 118 ? -9.422 11.688 -0.554 1 97.75 118 ARG A N 1
ATOM 927 C CA . ARG A 1 118 ? -10.258 12.367 -1.537 1 97.75 118 ARG A CA 1
ATOM 928 C C . ARG A 1 118 ? -11.727 11.992 -1.355 1 97.75 118 ARG A C 1
ATOM 930 O O . ARG A 1 118 ? -12.617 12.797 -1.622 1 97.75 118 ARG A O 1
ATOM 937 N N . GLU A 1 119 ? -11.93 10.758 -0.868 1 95.94 119 GLU A N 1
ATOM 938 C CA . GLU A 1 119 ? -13.289 10.242 -0.76 1 95.94 119 GLU A CA 1
ATOM 939 C C . GLU A 1 119 ? -13.875 10.508 0.625 1 95.94 119 GLU A C 1
ATOM 941 O O . GLU A 1 119 ? -15.039 10.188 0.886 1 95.94 119 GLU A O 1
ATOM 946 N N . THR A 1 120 ? -13.07 11.055 1.467 1 95.31 120 THR A N 1
ATOM 947 C CA . THR A 1 120 ? -13.531 11.312 2.826 1 95.31 120 THR A CA 1
ATOM 948 C C . THR A 1 120 ? -13.289 12.766 3.215 1 95.31 120 THR A C 1
ATOM 950 O O . THR A 1 120 ? -13.953 13.672 2.705 1 95.31 120 THR A O 1
ATOM 953 N N . TRP A 1 121 ? -12.32 12.969 4.16 1 95.56 121 TRP A N 1
ATOM 954 C CA . TRP A 1 121 ? -12.219 14.266 4.812 1 95.56 121 TRP A CA 1
ATOM 955 C C . TRP A 1 121 ? -11.5 15.273 3.922 1 95.56 121 TRP A C 1
ATOM 957 O O . TRP A 1 121 ? -11.594 16.484 4.133 1 95.56 121 TRP A O 1
ATOM 967 N N . GLY A 1 122 ? -10.789 14.812 2.908 1 96.88 122 GLY A N 1
ATOM 968 C CA . GLY A 1 122 ? -10.008 15.695 2.055 1 96.88 122 GLY A CA 1
ATOM 969 C C . GLY A 1 122 ? -10.719 16.062 0.768 1 96.88 122 GLY A C 1
ATOM 970 O O . GLY A 1 122 ? -10.109 16.609 -0.155 1 96.88 122 GLY A O 1
ATOM 971 N N . GLN A 1 123 ? -11.953 15.742 0.698 1 93.06 123 GLN A N 1
ATOM 972 C CA . GLN A 1 123 ? -12.711 16.047 -0.509 1 93.06 123 GLN A CA 1
ATOM 973 C C . GLN A 1 123 ? -12.75 17.562 -0.757 1 93.06 123 GLN A C 1
ATOM 975 O O . GLN A 1 123 ? -13.172 18.328 0.11 1 93.06 123 GLN A O 1
ATOM 980 N N . ALA A 1 124 ? -12.266 17.938 -1.91 1 86.44 124 ALA A N 1
ATOM 981 C CA . ALA A 1 124 ? -12.297 19.359 -2.283 1 86.44 124 ALA A CA 1
ATOM 982 C C . ALA A 1 124 ? -13.719 19.812 -2.584 1 86.44 124 ALA A C 1
ATOM 984 O O . ALA A 1 124 ? -14.516 19.062 -3.146 1 86.44 124 ALA A O 1
ATOM 985 N N . GLY A 1 125 ? -14.031 21.062 -2.191 1 90.75 125 GLY A N 1
ATOM 986 C CA . GLY A 1 125 ? -15.352 21.594 -2.449 1 90.75 125 GLY A CA 1
ATOM 987 C C . GLY A 1 125 ? -15.766 22.656 -1.449 1 90.75 125 GLY A C 1
ATOM 988 O O . GLY A 1 125 ? -14.922 23.391 -0.915 1 90.75 125 GLY A O 1
ATOM 989 N N . VAL A 1 126 ? -17.031 22.844 -1.454 1 91.12 126 VAL A N 1
ATOM 990 C CA . VAL A 1 126 ? -17.594 23.844 -0.551 1 91.12 126 VAL A CA 1
ATOM 991 C C . VAL A 1 126 ? -18.219 23.156 0.662 1 91.12 126 VAL A C 1
ATOM 993 O O . VAL A 1 126 ? -19.031 22.234 0.515 1 91.12 126 VAL A O 1
ATOM 996 N N . LEU A 1 127 ? -17.672 23.469 1.761 1 87.75 127 LEU A N 1
ATOM 997 C CA . LEU A 1 127 ? -18.172 22.984 3.043 1 87.75 127 LEU A CA 1
ATOM 998 C C . LEU A 1 127 ? -18.609 24.125 3.939 1 87.75 127 LEU A C 1
ATOM 1000 O O . LEU A 1 127 ? -17.797 25.016 4.25 1 87.75 127 LEU A O 1
ATOM 1004 N N . ALA A 1 128 ? -19.875 24.125 4.344 1 87.88 128 ALA A N 1
ATOM 1005 C CA . ALA A 1 128 ? -20.406 25.219 5.156 1 87.88 128 ALA A CA 1
ATOM 1006 C C . ALA A 1 128 ? -20.141 26.578 4.512 1 87.88 128 ALA A C 1
ATOM 1008 O O . ALA A 1 128 ? -19.625 27.484 5.16 1 87.88 128 ALA A O 1
ATOM 1009 N N . ASN A 1 129 ? -20.234 26.656 3.275 1 90.62 129 ASN A N 1
ATOM 1010 C CA . ASN A 1 129 ? -20.125 27.875 2.473 1 90.62 129 ASN A CA 1
ATOM 1011 C C . ASN A 1 129 ? -18.688 28.359 2.371 1 90.62 129 ASN A C 1
ATOM 1013 O O . ASN A 1 129 ? -18.438 29.516 2.059 1 90.62 129 ASN A O 1
ATOM 1017 N N . GLN A 1 130 ? -17.797 27.516 2.756 1 94.56 130 GLN A N 1
ATOM 1018 C CA . GLN A 1 130 ? -16.375 27.859 2.619 1 94.56 130 GLN A CA 1
ATOM 1019 C C . GLN A 1 130 ? -15.68 26.906 1.646 1 94.56 130 GLN A C 1
ATOM 1021 O O . GLN A 1 130 ? -15.961 25.703 1.629 1 94.56 130 GLN A O 1
ATOM 1026 N N . THR A 1 131 ? -14.773 27.453 0.915 1 96.44 131 THR A N 1
ATOM 1027 C CA . THR A 1 131 ? -14.031 26.656 -0.049 1 96.44 131 THR A CA 1
ATOM 1028 C C . THR A 1 131 ? -12.875 25.922 0.632 1 96.44 131 THR A C 1
ATOM 1030 O O . THR A 1 131 ? -12.047 26.547 1.307 1 96.44 131 THR A O 1
ATOM 1033 N N . VAL A 1 132 ? -12.883 24.625 0.501 1 97.38 132 VAL A N 1
ATOM 1034 C CA . VAL A 1 132 ? -11.82 23.766 1.024 1 97.38 132 VAL A CA 1
ATOM 1035 C C . VAL A 1 132 ? -11.148 23.031 -0.124 1 97.38 132 VAL A C 1
ATOM 1037 O O . VAL A 1 132 ? -11.82 22.484 -1.003 1 97.38 132 VAL A O 1
ATOM 1040 N N . VAL A 1 133 ? -9.82 23.094 -0.174 1 98.06 133 VAL A N 1
ATOM 1041 C CA . VAL A 1 133 ? -9.078 22.375 -1.201 1 98.06 133 VAL A CA 1
ATOM 1042 C C . VAL A 1 133 ? -7.973 21.547 -0.552 1 98.06 133 VAL A C 1
ATOM 1044 O O . VAL A 1 133 ? -7.555 21.828 0.574 1 98.06 133 VAL A O 1
ATOM 1047 N N . THR A 1 134 ? -7.57 20.484 -1.229 1 98.44 134 THR A N 1
ATOM 1048 C CA . THR A 1 134 ? -6.566 19.547 -0.72 1 98.44 134 THR A CA 1
ATOM 1049 C C . THR A 1 134 ? -5.387 19.453 -1.684 1 98.44 134 THR A C 1
ATOM 1051 O O . THR A 1 134 ? -5.578 19.406 -2.9 1 98.44 134 THR A O 1
ATOM 1054 N N . VAL A 1 135 ? -4.188 19.484 -1.162 1 98.62 135 VAL A N 1
ATOM 1055 C CA . VAL A 1 135 ? -2.992 19.172 -1.938 1 98.62 135 VAL A CA 1
ATOM 1056 C C . VAL A 1 135 ? -2.166 18.109 -1.21 1 98.62 135 VAL A C 1
ATOM 1058 O O . VAL A 1 135 ? -2.117 18.094 0.022 1 98.62 135 VAL A O 1
ATOM 1061 N N . PHE A 1 136 ? -1.56 17.188 -1.997 1 98.75 136 PHE A N 1
ATOM 1062 C CA . PHE A 1 136 ? -0.661 16.172 -1.477 1 98.75 136 PHE A CA 1
ATOM 1063 C C . PHE A 1 136 ? 0.791 16.5 -1.794 1 98.75 136 PHE A C 1
ATOM 1065 O O . PHE A 1 136 ? 1.121 16.844 -2.936 1 98.75 136 PHE A O 1
ATOM 1072 N N . LEU A 1 137 ? 1.643 16.422 -0.783 1 98.25 137 LEU A N 1
ATOM 1073 C CA . LEU A 1 137 ? 3.061 16.734 -0.937 1 98.25 137 LEU A CA 1
ATOM 1074 C C . LEU A 1 137 ? 3.877 15.453 -1.088 1 98.25 137 LEU A C 1
ATOM 1076 O O . LEU A 1 137 ? 3.832 14.578 -0.221 1 98.25 137 LEU A O 1
ATOM 1080 N N . LEU A 1 138 ? 4.594 15.391 -2.174 1 97.62 138 LEU A N 1
ATOM 1081 C CA . LEU A 1 138 ? 5.406 14.211 -2.424 1 97.62 138 LEU A CA 1
ATOM 1082 C C . LEU A 1 138 ? 6.836 14.594 -2.789 1 97.62 138 LEU A C 1
ATOM 1084 O O . LEU A 1 138 ? 7.074 15.688 -3.297 1 97.62 138 LEU A O 1
ATOM 1088 N N . GLY A 1 139 ? 7.73 13.727 -2.377 1 95.19 139 GLY A N 1
ATOM 1089 C CA . GLY A 1 139 ? 9.086 13.758 -2.9 1 95.19 139 GLY A CA 1
ATOM 1090 C C . GLY A 1 139 ? 9.336 12.703 -3.961 1 95.19 139 GLY A C 1
ATOM 1091 O O . GLY A 1 139 ? 8.406 12.25 -4.629 1 95.19 139 GLY A O 1
ATOM 1092 N N . ASN A 1 140 ? 10.57 12.492 -4.141 1 91.38 140 ASN A N 1
ATOM 1093 C CA . ASN A 1 140 ? 10.992 11.508 -5.133 1 91.38 140 ASN A CA 1
ATOM 1094 C C . ASN A 1 140 ? 11.734 10.344 -4.48 1 91.38 140 ASN A C 1
ATOM 1096 O O . ASN A 1 140 ? 12.117 10.414 -3.312 1 91.38 140 ASN A O 1
ATOM 1100 N N . VAL A 1 141 ? 11.734 9.227 -5.211 1 85.62 141 VAL A N 1
ATOM 1101 C CA . VAL A 1 141 ? 12.461 8.055 -4.734 1 85.62 141 VAL A CA 1
ATOM 1102 C C . VAL A 1 141 ? 13.742 7.875 -5.535 1 85.62 141 VAL A C 1
ATOM 1104 O O . VAL A 1 141 ? 13.758 8.07 -6.754 1 85.62 141 VAL A O 1
ATOM 1107 N N . LEU A 1 142 ? 14.789 7.66 -4.75 1 80.88 142 LEU A N 1
ATOM 1108 C CA . LEU A 1 142 ? 16.047 7.363 -5.414 1 80.88 142 LEU A CA 1
ATOM 1109 C C . LEU A 1 142 ? 16.172 5.875 -5.719 1 80.88 142 LEU A C 1
ATOM 1111 O O . LEU A 1 142 ? 15.594 5.043 -5.012 1 80.88 142 LEU A O 1
ATOM 1115 N N . SER A 1 143 ? 16.906 5.523 -6.707 1 77 143 SER A N 1
ATOM 1116 C CA . SER A 1 143 ? 17.109 4.125 -7.07 1 77 143 SER A CA 1
ATOM 1117 C C . SER A 1 143 ? 17.75 3.346 -5.922 1 77 143 SER A C 1
ATOM 1119 O O . SER A 1 143 ? 17.469 2.162 -5.734 1 77 143 SER A O 1
ATOM 1121 N N . SER A 1 144 ? 18.531 4.078 -5.129 1 74.19 144 SER A N 1
ATOM 1122 C CA . SER A 1 144 ? 19.25 3.439 -4.031 1 74.19 144 SER A CA 1
ATOM 1123 C C . SER A 1 144 ? 18.297 3.037 -2.904 1 74.19 144 SER A C 1
ATOM 1125 O O . SER A 1 144 ? 18.656 2.227 -2.047 1 74.19 144 SER A O 1
ATOM 1127 N N . ASP A 1 145 ? 17.156 3.564 -2.977 1 79.56 145 ASP A N 1
ATOM 1128 C CA . ASP A 1 145 ? 16.203 3.258 -1.923 1 79.56 145 ASP A CA 1
ATOM 1129 C C . ASP A 1 145 ? 15.469 1.948 -2.209 1 79.56 145 ASP A C 1
ATOM 1131 O O . ASP A 1 145 ? 14.789 1.405 -1.333 1 79.56 145 ASP A O 1
ATOM 1135 N N . HIS A 1 146 ? 15.617 1.424 -3.354 1 83.5 146 HIS A N 1
ATOM 1136 C CA . HIS A 1 146 ? 15.07 0.124 -3.736 1 83.5 146 HIS A CA 1
ATOM 1137 C C . HIS A 1 146 ? 13.547 0.117 -3.656 1 83.5 146 HIS A C 1
ATOM 1139 O O . HIS A 1 146 ? 12.961 -0.786 -3.059 1 83.5 146 HIS A O 1
ATOM 1145 N N . PHE A 1 147 ? 12.961 1.153 -4.137 1 88.94 147 PHE A N 1
ATOM 1146 C CA . PHE A 1 147 ? 11.523 1.193 -4.363 1 88.94 147 PHE A CA 1
ATOM 1147 C C . PHE A 1 147 ? 11.203 1.098 -5.852 1 88.94 147 PHE A C 1
ATOM 1149 O O . PHE A 1 147 ? 12.008 1.503 -6.691 1 88.94 147 PHE A O 1
ATOM 1156 N N . PRO A 1 148 ? 10.055 0.503 -6.164 1 93.12 148 PRO A N 1
ATOM 1157 C CA . PRO A 1 148 ? 9.695 0.415 -7.582 1 93.12 148 PRO A CA 1
ATOM 1158 C C . PRO A 1 148 ? 9.375 1.775 -8.195 1 93.12 148 PRO A C 1
ATOM 1160 O O . PRO A 1 148 ? 9.055 2.721 -7.477 1 93.12 148 PRO A O 1
ATOM 1163 N N . ASP A 1 149 ? 9.602 1.815 -9.492 1 93.75 149 ASP A N 1
ATOM 1164 C CA . ASP A 1 149 ? 9.305 3.051 -10.211 1 93.75 149 ASP A CA 1
ATOM 1165 C C . ASP A 1 149 ? 7.812 3.193 -10.477 1 93.75 149 ASP A C 1
ATOM 1167 O O . ASP A 1 149 ? 7.262 2.516 -11.352 1 93.75 149 ASP A O 1
ATOM 1171 N N . LEU A 1 150 ? 7.18 4.133 -9.773 1 96.38 150 LEU A N 1
ATOM 1172 C CA . LEU A 1 150 ? 5.742 4.344 -9.898 1 96.38 150 LEU A CA 1
ATOM 1173 C C . LEU A 1 150 ? 5.441 5.738 -10.438 1 96.38 150 LEU A C 1
ATOM 1175 O O . LEU A 1 150 ? 4.312 6.227 -10.32 1 96.38 150 LEU A O 1
ATOM 1179 N N . GLN A 1 151 ? 6.391 6.348 -11.062 1 95.5 151 GLN A N 1
ATOM 1180 C CA . GLN A 1 151 ? 6.273 7.742 -11.477 1 95.5 151 GLN A CA 1
ATOM 1181 C C . GLN A 1 151 ? 5.199 7.906 -12.547 1 95.5 151 GLN A C 1
ATOM 1183 O O . GLN A 1 151 ? 4.477 8.906 -12.562 1 95.5 151 GLN A O 1
ATOM 1188 N N . GLU A 1 152 ? 5.121 6.977 -13.477 1 95.75 152 GLU A N 1
ATOM 1189 C CA . GLU A 1 152 ? 4.129 7.078 -14.547 1 95.75 152 GLU A CA 1
ATOM 1190 C C . GLU A 1 152 ? 2.709 7.043 -13.984 1 95.75 152 GLU A C 1
ATOM 1192 O O . GLU A 1 152 ? 1.847 7.809 -14.414 1 95.75 152 GLU A O 1
ATOM 1197 N N . LEU A 1 153 ? 2.486 6.121 -13.109 1 96.69 153 LEU A N 1
ATOM 1198 C CA . LEU A 1 153 ? 1.174 6.039 -12.477 1 96.69 153 LEU A CA 1
ATOM 1199 C C . LEU A 1 153 ? 0.88 7.297 -11.672 1 96.69 153 LEU A C 1
ATOM 1201 O O . LEU A 1 153 ? -0.247 7.797 -11.68 1 96.69 153 LEU A O 1
ATOM 1205 N N . LEU A 1 154 ? 1.859 7.766 -10.953 1 97.69 154 LEU A N 1
ATOM 1206 C CA . LEU A 1 154 ? 1.697 9 -10.188 1 97.69 154 LEU A CA 1
ATOM 1207 C C . LEU A 1 154 ? 1.328 10.164 -11.102 1 97.69 154 LEU A C 1
ATOM 1209 O O . LEU A 1 154 ? 0.469 10.977 -10.75 1 97.69 154 LEU A O 1
ATOM 1213 N N . SER A 1 155 ? 2.039 10.258 -12.203 1 97.62 155 SER A N 1
ATOM 1214 C CA . SER A 1 155 ? 1.757 11.32 -13.164 1 97.62 155 SER A CA 1
ATOM 1215 C C . SER A 1 155 ? 0.309 11.266 -13.641 1 97.62 155 SER A C 1
ATOM 1217 O O . SER A 1 155 ? -0.337 12.305 -13.805 1 97.62 155 SER A O 1
ATOM 1219 N N . HIS A 1 156 ? -0.166 10.086 -13.883 1 97.88 156 HIS A N 1
ATOM 1220 C CA . HIS A 1 156 ? -1.561 9.93 -14.281 1 97.88 156 HIS A CA 1
ATOM 1221 C C . HIS A 1 156 ? -2.502 10.375 -13.164 1 97.88 156 HIS A C 1
ATOM 1223 O O . HIS A 1 156 ? -3.51 11.039 -13.422 1 97.88 156 HIS A O 1
ATOM 1229 N N . GLU A 1 157 ? -2.229 9.922 -11.969 1 98.06 157 GLU A N 1
ATOM 1230 C CA . GLU A 1 157 ? -3.021 10.367 -10.828 1 98.06 157 GLU A CA 1
ATOM 1231 C C . GLU A 1 157 ? -3.072 11.891 -10.742 1 98.06 157 GLU A C 1
ATOM 1233 O O . GLU A 1 157 ? -4.129 12.469 -10.484 1 98.06 157 GLU A O 1
ATOM 1238 N N . ALA A 1 158 ? -1.916 12.539 -10.93 1 98.25 158 ALA A N 1
ATOM 1239 C CA . ALA A 1 158 ? -1.803 13.992 -10.859 1 98.25 158 ALA A CA 1
ATOM 1240 C C . ALA A 1 158 ? -2.674 14.656 -11.922 1 98.25 158 ALA A C 1
ATOM 1242 O O . ALA A 1 158 ? -3.26 15.719 -11.68 1 98.25 158 ALA A O 1
ATOM 1243 N N . LYS A 1 159 ? -2.701 14.062 -13.055 1 97.62 159 LYS A N 1
ATOM 1244 C CA . LYS A 1 159 ? -3.523 14.594 -14.141 1 97.62 159 LYS A CA 1
ATOM 1245 C C . LYS A 1 159 ? -5.008 14.43 -13.828 1 97.62 159 LYS A C 1
ATOM 1247 O O . LYS A 1 159 ? -5.816 15.305 -14.141 1 97.62 159 LYS A O 1
ATOM 1252 N N . LEU A 1 160 ? -5.332 13.312 -13.258 1 97.25 160 LEU A N 1
ATOM 1253 C CA . LEU A 1 160 ? -6.723 12.984 -12.953 1 97.25 160 LEU A CA 1
ATOM 1254 C C . LEU A 1 160 ? -7.281 13.914 -11.883 1 97.25 160 LEU A C 1
ATOM 1256 O O . LEU A 1 160 ? -8.406 14.406 -12.008 1 97.25 160 LEU A O 1
ATOM 1260 N N . HIS A 1 161 ? -6.535 14.148 -10.852 1 97.38 161 HIS A N 1
ATOM 1261 C CA . HIS A 1 161 ? -7.09 14.805 -9.672 1 97.38 161 HIS A CA 1
ATOM 1262 C C . HIS A 1 161 ? -6.57 16.234 -9.539 1 97.38 161 HIS A C 1
ATOM 1264 O O . HIS A 1 161 ? -7.172 17.047 -8.844 1 97.38 161 HIS A O 1
ATOM 1270 N N . LYS A 1 162 ? -5.324 16.531 -10.047 1 97.88 162 LYS A N 1
ATOM 1271 C CA . LYS A 1 162 ? -4.73 17.859 -10.086 1 97.88 162 LYS A CA 1
ATOM 1272 C C . LYS A 1 162 ? -4.527 18.422 -8.68 1 97.88 162 LYS A C 1
ATOM 1274 O O . LYS A 1 162 ? -4.828 19.578 -8.422 1 97.88 162 LYS A O 1
ATOM 1279 N N . ASP A 1 163 ? -4.129 17.562 -7.844 1 98.5 163 ASP A N 1
ATOM 1280 C CA . ASP A 1 163 ? -3.963 17.969 -6.453 1 98.5 163 ASP A CA 1
ATOM 1281 C C . ASP A 1 163 ? -2.627 17.5 -5.895 1 98.5 163 ASP A C 1
ATOM 1283 O O . ASP A 1 163 ? -2.449 17.422 -4.676 1 98.5 163 ASP A O 1
ATOM 1287 N N . ILE A 1 164 ? -1.699 17.094 -6.754 1 98.62 164 ILE A N 1
ATOM 1288 C CA . ILE A 1 164 ? -0.422 16.562 -6.309 1 98.62 164 ILE A CA 1
ATOM 1289 C C . ILE A 1 164 ? 0.687 17.578 -6.551 1 98.62 164 ILE A C 1
ATOM 1291 O O . ILE A 1 164 ? 0.784 18.156 -7.637 1 98.62 164 ILE A O 1
ATOM 1295 N N . LEU A 1 165 ? 1.47 17.875 -5.547 1 98.62 165 LEU A N 1
ATOM 1296 C CA . LEU A 1 165 ? 2.732 18.594 -5.645 1 98.62 165 LEU A CA 1
ATOM 1297 C C . LEU A 1 165 ? 3.914 17.656 -5.41 1 98.62 165 LEU A C 1
ATOM 1299 O O . LEU A 1 165 ? 3.941 16.922 -4.418 1 98.62 165 LEU A O 1
ATOM 1303 N N . GLN A 1 166 ? 4.848 17.641 -6.324 1 98.19 166 GLN A N 1
ATOM 1304 C CA . GLN A 1 166 ? 6.012 16.781 -6.195 1 98.19 166 GLN A CA 1
ATOM 1305 C C . GLN A 1 166 ? 7.305 17.547 -6.465 1 98.19 166 GLN A C 1
ATOM 1307 O O . GLN A 1 166 ? 7.387 18.312 -7.43 1 98.19 166 GLN A O 1
ATOM 1312 N N . TRP A 1 167 ? 8.258 17.422 -5.594 1 96.06 167 TRP A N 1
ATOM 1313 C CA . TRP A 1 167 ? 9.594 17.969 -5.789 1 96.06 167 TRP A CA 1
ATOM 1314 C C . TRP A 1 167 ? 10.625 16.859 -5.984 1 96.06 167 TRP A C 1
ATOM 1316 O O . TRP A 1 167 ? 10.391 15.719 -5.59 1 96.06 167 TRP A O 1
ATOM 1326 N N . ASP A 1 168 ? 11.719 17.234 -6.578 1 92.5 168 ASP A N 1
ATOM 1327 C CA . ASP A 1 168 ? 12.781 16.281 -6.863 1 92.5 168 ASP A CA 1
ATOM 1328 C C . ASP A 1 168 ? 13.758 16.172 -5.699 1 92.5 168 ASP A C 1
ATOM 1330 O O . ASP A 1 168 ? 14.961 16.422 -5.867 1 92.5 168 ASP A O 1
ATOM 1334 N N . TYR A 1 169 ? 13.328 15.914 -4.551 1 88 169 TYR A N 1
ATOM 1335 C CA . TYR A 1 169 ? 14.148 15.578 -3.393 1 88 169 TYR A CA 1
ATOM 1336 C C . TYR A 1 169 ? 13.891 14.141 -2.941 1 88 169 TYR A C 1
ATOM 1338 O O . TYR A 1 169 ? 12.844 13.562 -3.256 1 88 169 TYR A O 1
ATOM 1346 N N . ARG A 1 170 ? 14.812 13.609 -2.27 1 8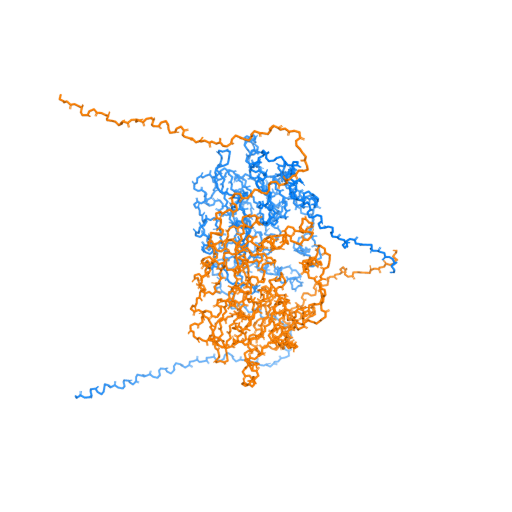6.12 170 ARG A N 1
ATOM 1347 C CA . ARG A 1 170 ? 14.656 12.25 -1.757 1 86.12 170 ARG A CA 1
ATOM 1348 C C . ARG A 1 170 ? 13.641 12.211 -0.615 1 86.12 170 ARG A C 1
ATOM 1350 O O . ARG A 1 170 ? 13.875 12.797 0.445 1 86.12 170 ARG A O 1
ATOM 1357 N N . ASP A 1 171 ? 12.594 11.461 -0.832 1 87.38 171 ASP A N 1
ATOM 1358 C CA . ASP A 1 171 ? 11.492 11.406 0.126 1 87.38 171 ASP A CA 1
ATOM 1359 C C . ASP A 1 171 ? 11.797 10.422 1.258 1 87.38 171 ASP A C 1
ATOM 1361 O O . ASP A 1 171 ? 11.258 9.32 1.291 1 87.38 171 ASP A O 1
ATOM 1365 N N . SER A 1 172 ? 12.617 10.75 2.127 1 82.19 172 SER A N 1
ATOM 1366 C CA . SER A 1 172 ? 12.977 9.961 3.299 1 82.19 172 SER A CA 1
ATOM 1367 C C . SER A 1 172 ? 12.516 10.633 4.586 1 82.19 172 SER A C 1
ATOM 1369 O O . SER A 1 172 ? 12.156 11.812 4.582 1 82.19 172 SER A O 1
ATOM 1371 N N . PHE A 1 173 ? 12.531 9.914 5.555 1 76.62 173 PHE A N 1
ATOM 1372 C CA . PHE A 1 173 ? 12.031 10.406 6.832 1 76.62 173 PHE A CA 1
ATOM 1373 C C . PHE A 1 173 ? 12.812 11.641 7.273 1 76.62 173 PHE A C 1
ATOM 1375 O O . PHE A 1 173 ? 12.227 12.609 7.766 1 76.62 173 PHE A O 1
ATOM 1382 N N . LEU A 1 174 ? 14.055 11.633 7.062 1 77.44 174 LEU A N 1
ATOM 1383 C CA . LEU A 1 174 ? 14.883 12.734 7.551 1 77.44 174 LEU A CA 1
ATOM 1384 C C . LEU A 1 174 ? 14.695 13.977 6.688 1 77.44 174 LEU A C 1
ATOM 1386 O O . LEU A 1 174 ? 15.078 15.078 7.09 1 77.44 174 LEU A O 1
ATOM 1390 N N . ASN A 1 175 ? 13.969 13.766 5.586 1 83.38 175 ASN A N 1
ATOM 1391 C CA . ASN A 1 175 ? 13.742 14.891 4.691 1 83.38 175 ASN A CA 1
ATOM 1392 C C . ASN A 1 175 ? 12.305 15.406 4.785 1 83.38 175 ASN A C 1
ATOM 1394 O O . ASN A 1 175 ? 11.844 16.141 3.904 1 83.38 175 ASN A O 1
ATOM 1398 N N . LEU A 1 176 ? 11.664 15.016 5.82 1 88.31 176 LEU A N 1
ATOM 1399 C CA . LEU A 1 176 ? 10.312 15.516 6.023 1 88.31 176 LEU A CA 1
ATOM 1400 C C . LEU A 1 176 ? 10.305 17.016 6.242 1 88.31 176 LEU A C 1
ATOM 1402 O O . LEU A 1 176 ? 9.367 17.719 5.832 1 88.31 176 LEU A O 1
ATOM 1406 N N . THR A 1 177 ? 11.32 17.516 6.926 1 92.06 177 THR A N 1
ATOM 1407 C CA . THR A 1 177 ? 11.445 18.953 7.129 1 92.06 177 THR A CA 1
ATOM 1408 C C . THR A 1 177 ? 11.547 19.672 5.793 1 92.06 177 THR A C 1
ATOM 1410 O O . THR A 1 177 ? 10.977 20.75 5.625 1 92.06 177 THR A O 1
ATOM 1413 N N . LEU A 1 178 ? 12.266 19.078 4.906 1 89.94 178 LEU A N 1
ATOM 1414 C CA . LEU A 1 178 ? 12.375 19.672 3.576 1 89.94 178 LEU A CA 1
ATOM 1415 C C . LEU A 1 178 ? 11.008 19.797 2.92 1 89.94 178 LEU A C 1
ATOM 1417 O O . LEU A 1 178 ? 10.711 20.797 2.264 1 89.94 178 LEU A O 1
ATOM 1421 N N . LYS A 1 179 ? 10.227 18.781 3.082 1 92 179 LYS A N 1
ATOM 1422 C CA . LYS A 1 179 ? 8.859 18.828 2.561 1 92 179 LYS A CA 1
ATOM 1423 C C . LYS A 1 179 ? 8.102 20.031 3.1 1 92 179 LYS A C 1
ATOM 1425 O O . LYS A 1 179 ? 7.359 20.688 2.361 1 92 179 LYS A O 1
ATOM 1430 N N . GLU A 1 180 ? 8.344 20.328 4.348 1 93 180 GLU A N 1
ATOM 1431 C CA . GLU A 1 180 ? 7.688 21.469 5 1 93 180 GLU A CA 1
ATOM 1432 C C . GLU A 1 180 ? 8.172 22.797 4.426 1 93 180 GLU A C 1
ATOM 1434 O O . GLU A 1 180 ? 7.367 23.656 4.094 1 93 180 GLU A O 1
ATOM 1439 N N . VAL A 1 181 ? 9.445 22.922 4.301 1 94.19 181 VAL A N 1
ATOM 1440 C CA . VAL A 1 181 ? 10.016 24.188 3.855 1 94.19 181 VAL A CA 1
ATOM 1441 C C . VAL A 1 181 ? 9.664 24.422 2.389 1 94.19 181 VAL A C 1
ATOM 1443 O O . VAL A 1 181 ? 9.359 25.562 1.993 1 94.19 181 VAL A O 1
ATOM 1446 N N . LEU A 1 182 ? 9.664 23.375 1.634 1 95.25 182 LEU A N 1
ATOM 1447 C CA . LEU A 1 182 ? 9.305 23.484 0.224 1 95.25 182 LEU A CA 1
ATOM 1448 C C . LEU A 1 182 ? 7.836 23.859 0.065 1 95.25 182 LEU A C 1
ATOM 1450 O O . LEU A 1 182 ? 7.484 24.672 -0.797 1 95.25 182 LEU A O 1
ATOM 1454 N N . PHE A 1 183 ? 7.031 23.312 0.836 1 97.19 183 PHE A N 1
ATOM 1455 C CA . PHE A 1 183 ? 5.617 23.672 0.801 1 97.19 183 PHE A CA 1
ATOM 1456 C C . PHE A 1 183 ? 5.426 25.141 1.133 1 97.19 183 PHE A C 1
ATOM 1458 O O . PHE A 1 183 ? 4.664 25.844 0.458 1 97.19 183 PHE A O 1
ATOM 1465 N N . LEU A 1 184 ? 6.051 25.562 2.227 1 97.75 184 LEU A N 1
ATOM 1466 C CA . LEU A 1 184 ? 5.887 26.953 2.631 1 97.75 184 LEU A CA 1
ATOM 1467 C C . LEU A 1 184 ? 6.309 27.891 1.512 1 97.75 184 LEU A C 1
ATOM 1469 O O . LEU A 1 184 ? 5.672 28.922 1.294 1 97.75 184 LEU A O 1
ATOM 1473 N N . GLU A 1 185 ? 7.348 27.547 0.878 1 96.94 185 GLU A N 1
ATOM 1474 C CA . GLU A 1 185 ? 7.766 28.328 -0.283 1 96.94 185 GLU A CA 1
ATOM 1475 C C . GLU A 1 185 ? 6.691 28.312 -1.366 1 96.94 185 GLU A C 1
ATOM 1477 O O . GLU A 1 185 ? 6.344 29.375 -1.909 1 96.94 185 GLU A O 1
ATOM 1482 N N . TRP A 1 186 ? 6.211 27.125 -1.676 1 98.06 186 TRP A N 1
ATOM 1483 C CA . TRP A 1 186 ? 5.16 26.984 -2.68 1 98.06 186 TRP A CA 1
ATOM 1484 C C . TRP A 1 186 ? 3.924 27.797 -2.289 1 98.06 186 TRP A C 1
ATOM 1486 O O . TRP A 1 186 ? 3.32 28.453 -3.129 1 98.06 186 TRP A O 1
ATOM 1496 N N . PHE A 1 187 ? 3.551 27.719 -1.036 1 98.44 187 PHE A N 1
ATOM 1497 C CA . PHE A 1 187 ? 2.396 28.438 -0.505 1 98.44 187 PHE A CA 1
ATOM 1498 C C . PHE A 1 187 ? 2.543 29.938 -0.723 1 98.44 187 PHE A C 1
ATOM 1500 O O . PHE A 1 187 ? 1.622 30.578 -1.22 1 98.44 187 PHE A O 1
ATOM 1507 N N . THR A 1 188 ? 3.678 30.484 -0.353 1 97.94 188 THR A N 1
ATOM 1508 C CA . THR A 1 188 ? 3.934 31.906 -0.444 1 97.94 188 THR A CA 1
ATOM 1509 C C . THR A 1 188 ? 3.881 32.375 -1.896 1 97.94 188 THR A C 1
ATOM 1511 O O . THR A 1 188 ? 3.412 33.469 -2.182 1 97.94 188 THR A O 1
ATOM 1514 N N . LYS A 1 189 ? 4.25 31.516 -2.736 1 97.31 189 LYS A N 1
ATOM 1515 C CA . LYS A 1 189 ? 4.332 31.875 -4.148 1 97.31 189 LYS A CA 1
ATOM 1516 C C . LYS A 1 189 ? 2.99 31.688 -4.848 1 97.31 189 LYS A C 1
ATOM 1518 O O . LYS A 1 189 ? 2.6 32.5 -5.688 1 97.31 189 LYS A O 1
ATOM 1523 N N . HIS A 1 190 ? 2.271 30.625 -4.484 1 97.69 190 HIS A N 1
ATOM 1524 C CA . HIS A 1 190 ? 1.166 30.219 -5.344 1 97.69 190 HIS A CA 1
ATOM 1525 C C . HIS A 1 190 ? -0.161 30.266 -4.594 1 97.69 190 HIS A C 1
ATOM 1527 O O . HIS A 1 190 ? -1.229 30.234 -5.207 1 97.69 190 HIS A O 1
ATOM 1533 N N . CYS A 1 191 ? -0.145 30.344 -3.293 1 97.81 191 CYS A N 1
ATOM 1534 C CA . CYS A 1 191 ? -1.396 30.188 -2.559 1 97.81 191 CYS A CA 1
ATOM 1535 C C . CYS A 1 191 ? -1.439 31.125 -1.357 1 97.81 191 CYS A C 1
ATOM 1537 O O . CYS A 1 191 ? -1.9 30.734 -0.281 1 97.81 191 CYS A O 1
ATOM 1539 N N . PRO A 1 192 ? -0.919 32.344 -1.448 1 96.81 192 PRO A N 1
ATOM 1540 C CA . PRO A 1 192 ? -0.874 33.219 -0.287 1 96.81 192 PRO A CA 1
ATOM 1541 C C . PRO A 1 192 ? -2.26 33.688 0.153 1 96.81 192 PRO A C 1
ATOM 1543 O O . PRO A 1 192 ? -2.41 34.25 1.244 1 96.81 192 PRO A O 1
ATOM 1546 N N . GLN A 1 193 ? -3.23 33.5 -0.605 1 96.12 193 GLN A N 1
ATOM 1547 C CA . GLN A 1 193 ? -4.57 34 -0.328 1 96.12 193 GLN A CA 1
ATOM 1548 C C . GLN A 1 193 ? -5.359 33 0.534 1 96.12 193 GLN A C 1
ATOM 1550 O O . GLN A 1 193 ? -6.445 33.344 1.018 1 96.12 193 GLN A O 1
ATOM 1555 N N . ALA A 1 194 ? -4.906 31.75 0.689 1 97.38 194 ALA A N 1
ATOM 1556 C CA . ALA A 1 194 ? -5.594 30.812 1.57 1 97.38 194 ALA A CA 1
ATOM 1557 C C . ALA A 1 194 ? -5.625 31.328 3.006 1 97.38 194 ALA A C 1
ATOM 1559 O O . ALA A 1 194 ? -4.602 31.766 3.539 1 97.38 194 ALA A O 1
ATOM 1560 N N . ARG A 1 195 ? -6.719 31.312 3.643 1 96.81 195 ARG A N 1
ATOM 1561 C CA . ARG A 1 195 ? -6.875 31.922 4.961 1 96.81 195 ARG A CA 1
ATOM 1562 C C . ARG A 1 195 ? -6.273 31.031 6.047 1 96.81 195 ARG A C 1
ATOM 1564 O O . ARG A 1 195 ? -5.684 31.531 7.008 1 96.81 195 ARG A O 1
ATOM 1571 N N . PHE A 1 196 ? -6.523 29.734 5.91 1 97.94 196 PHE A N 1
ATOM 1572 C CA . PHE A 1 196 ? -6.02 28.797 6.902 1 97.94 196 PHE A CA 1
ATOM 1573 C C . PHE A 1 196 ? -5.391 27.578 6.23 1 97.94 196 PHE A C 1
ATOM 1575 O O . PHE A 1 196 ? -5.723 27.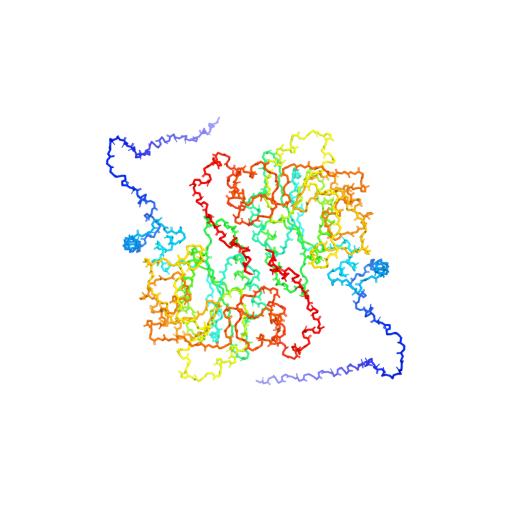25 5.086 1 97.94 196 PHE A O 1
ATOM 1582 N N . VAL A 1 197 ? -4.496 26.953 6.965 1 98.44 197 VAL A N 1
ATOM 1583 C CA . VAL A 1 197 ? -3.811 25.75 6.484 1 98.44 197 VAL A CA 1
ATOM 1584 C C . VAL A 1 197 ? -3.891 24.656 7.543 1 98.44 197 VAL A C 1
ATOM 1586 O O . VAL A 1 197 ? -3.619 24.906 8.719 1 98.44 197 VAL A O 1
ATOM 1589 N N . LEU A 1 198 ? -4.375 23.547 7.18 1 98.38 198 LEU A N 1
ATOM 1590 C CA . LEU A 1 198 ? -4.191 22.344 7.988 1 98.38 198 LEU A CA 1
ATOM 1591 C C . LEU A 1 198 ? -3.125 21.438 7.383 1 98.38 198 LEU A C 1
ATOM 1593 O O . LEU A 1 198 ? -3.291 20.938 6.266 1 98.38 198 LEU A O 1
ATOM 1597 N N . LYS A 1 199 ? -2.086 21.219 8.055 1 97.5 199 LYS A N 1
ATOM 1598 C CA . LYS A 1 199 ? -1.009 20.328 7.637 1 97.5 199 LYS A CA 1
ATOM 1599 C C . LYS A 1 199 ? -1.079 19 8.375 1 97.5 199 LYS A C 1
ATOM 1601 O O . LYS A 1 199 ? -1.22 18.969 9.602 1 97.5 199 LYS A O 1
ATOM 1606 N N . GLY A 1 200 ? -0.993 17.906 7.629 1 95.19 200 GLY A N 1
ATOM 1607 C CA . GLY A 1 200 ? -1.062 16.609 8.305 1 95.19 200 GLY A CA 1
ATOM 1608 C C . GLY A 1 200 ? -0.507 15.477 7.473 1 95.19 200 GLY A C 1
ATOM 1609 O O . GLY A 1 200 ? 0.009 15.695 6.375 1 95.19 200 GLY A O 1
ATOM 1610 N N . ASP A 1 201 ? -0.538 14.227 8.062 1 95.88 201 ASP A N 1
ATOM 1611 C CA . ASP A 1 201 ? -0.084 13 7.41 1 95.88 201 ASP A CA 1
ATOM 1612 C C . ASP A 1 201 ? -1.222 12.336 6.641 1 95.88 201 ASP A C 1
ATOM 1614 O O . ASP A 1 201 ? -2.377 12.75 6.75 1 95.88 201 ASP A O 1
ATOM 1618 N N . ASP A 1 202 ? -0.859 11.328 5.863 1 97.31 202 ASP A N 1
ATOM 1619 C CA . ASP A 1 202 ? -1.886 10.703 5.035 1 97.31 202 ASP A CA 1
ATOM 1620 C C . ASP A 1 202 ? -2.516 9.516 5.758 1 97.31 202 ASP A C 1
ATOM 1622 O O . ASP A 1 202 ? -3.297 8.766 5.168 1 97.31 202 ASP A O 1
ATOM 1626 N N . ASP A 1 203 ? -2.176 9.297 7.062 1 95.81 203 ASP A N 1
ATOM 1627 C CA . ASP A 1 203 ? -2.797 8.234 7.848 1 95.81 203 ASP A CA 1
ATOM 1628 C C . ASP A 1 203 ? -3.537 8.805 9.055 1 95.81 203 ASP A C 1
ATOM 1630 O O . ASP A 1 203 ? -3.471 8.25 10.148 1 95.81 203 ASP A O 1
ATOM 1634 N N . VAL A 1 204 ? -4.168 9.93 8.836 1 95.25 204 VAL A N 1
ATOM 1635 C CA . VAL A 1 204 ? -4.941 10.555 9.906 1 95.25 204 VAL A CA 1
ATOM 1636 C C . VAL A 1 204 ? -6.395 10.719 9.469 1 95.25 204 VAL A C 1
ATOM 1638 O O . VAL A 1 204 ? -6.691 10.711 8.273 1 95.25 204 VAL A O 1
ATOM 1641 N N . PHE A 1 205 ? -7.23 10.805 10.477 1 93.38 205 PHE A N 1
ATOM 1642 C CA . PHE A 1 205 ? -8.609 11.234 10.258 1 93.38 205 PHE A CA 1
ATOM 1643 C C . PHE A 1 205 ? -8.766 12.711 10.609 1 93.38 205 PHE A C 1
ATOM 1645 O O . PHE A 1 205 ? -8.297 13.164 11.656 1 93.38 205 PHE A O 1
ATOM 1652 N N . VAL A 1 206 ? -9.391 13.422 9.75 1 95.38 206 VAL A N 1
ATOM 1653 C CA . VAL A 1 206 ? -9.648 14.836 9.977 1 95.38 206 VAL A CA 1
ATOM 1654 C C . VAL A 1 206 ? -11.148 15.109 9.867 1 95.38 206 VAL A C 1
ATOM 1656 O O . VAL A 1 206 ? -11.805 14.633 8.93 1 95.38 206 VAL A O 1
ATOM 1659 N N . ASN A 1 207 ? -11.672 15.719 10.836 1 93.56 207 ASN A N 1
ATOM 1660 C CA . ASN A 1 207 ? -13.031 16.234 10.75 1 93.56 207 ASN A CA 1
ATOM 1661 C C . ASN A 1 207 ? -13.078 17.641 10.172 1 93.56 207 ASN A C 1
ATOM 1663 O O . ASN A 1 207 ? -13.156 18.609 10.914 1 93.56 207 ASN A O 1
ATOM 1667 N N . THR A 1 208 ? -13.117 17.734 8.891 1 95.5 208 THR A N 1
ATOM 1668 C CA . THR A 1 208 ? -12.969 19 8.172 1 95.5 208 THR A CA 1
ATOM 1669 C C . THR A 1 208 ? -14.125 19.938 8.492 1 95.5 208 THR A C 1
ATOM 1671 O O . THR A 1 208 ? -13.922 21.141 8.633 1 95.5 208 THR A O 1
ATOM 1674 N N . LEU A 1 209 ? -15.305 19.406 8.641 1 92.19 209 LEU A N 1
ATOM 1675 C CA . LEU A 1 209 ? -16.453 20.25 8.961 1 92.19 209 LEU A CA 1
ATOM 1676 C C . LEU A 1 209 ? -16.281 20.922 10.32 1 92.19 209 LEU A C 1
ATOM 1678 O O . LEU A 1 209 ? -16.547 22.109 10.469 1 92.19 209 LEU A O 1
ATOM 1682 N N . ARG A 1 210 ? -15.844 20.141 11.25 1 92.25 210 ARG A N 1
ATOM 1683 C CA . ARG A 1 210 ? -15.617 20.688 12.586 1 92.25 210 ARG A CA 1
ATOM 1684 C C . ARG A 1 210 ? -14.547 21.766 12.562 1 92.25 210 ARG A C 1
ATOM 1686 O O . ARG A 1 210 ? -14.664 22.781 13.258 1 92.25 210 ARG A O 1
ATOM 1693 N N . ILE A 1 211 ? -13.562 21.578 11.789 1 95.94 211 ILE A N 1
ATOM 1694 C CA . ILE A 1 211 ? -12.477 22.547 11.672 1 95.94 211 ILE A CA 1
ATOM 1695 C C . ILE A 1 211 ? -12.992 23.844 11.047 1 95.94 211 ILE A C 1
ATOM 1697 O O . ILE A 1 211 ? -12.711 24.938 11.539 1 95.94 211 ILE A O 1
ATOM 1701 N N . VAL A 1 212 ? -13.758 23.734 9.984 1 95.44 212 VAL A N 1
ATOM 1702 C CA . VAL A 1 212 ? -14.312 24.906 9.312 1 95.44 212 VAL A CA 1
ATOM 1703 C C . VAL A 1 212 ? -15.203 25.672 10.273 1 95.44 212 VAL A C 1
ATOM 1705 O O . VAL A 1 212 ? -15.094 26.906 10.383 1 95.44 212 VAL A O 1
ATOM 1708 N N . ASN A 1 213 ? -16 24.938 11.039 1 93.25 213 ASN A N 1
ATOM 1709 C CA . ASN A 1 213 ? -16.875 25.578 12.016 1 93.25 213 ASN A CA 1
ATOM 1710 C C . ASN A 1 213 ? -16.062 26.297 13.102 1 93.25 213 ASN A C 1
ATOM 1712 O O . ASN A 1 213 ? -16.406 27.406 13.508 1 93.25 213 ASN A O 1
ATOM 1716 N N . TYR A 1 214 ? -15.102 25.688 13.562 1 94.06 214 TYR A N 1
ATOM 1717 C CA . TYR A 1 214 ? -14.219 26.266 14.578 1 94.06 214 TYR A CA 1
ATOM 1718 C C . TYR A 1 214 ? -13.594 27.562 14.078 1 94.06 214 TYR A C 1
ATOM 1720 O O . TYR A 1 214 ? -13.586 28.578 14.781 1 94.06 214 TYR A O 1
ATOM 1728 N N . LEU A 1 215 ? -13.102 27.547 12.883 1 95.38 215 LEU A N 1
ATOM 1729 C CA . LEU A 1 215 ? -12.398 28.672 12.297 1 95.38 215 LEU A CA 1
ATOM 1730 C C . LEU A 1 215 ? -13.359 29.828 12.039 1 95.38 215 LEU A C 1
ATOM 1732 O O . LEU A 1 215 ? -12.992 31 12.188 1 95.38 215 LEU A O 1
ATOM 1736 N N . GLU A 1 216 ? -14.523 29.531 11.641 1 92.56 216 GLU A N 1
ATOM 1737 C CA . GLU A 1 216 ? -15.531 30.547 11.398 1 92.56 216 GLU A CA 1
ATOM 1738 C C . GLU A 1 216 ? -15.898 31.281 12.688 1 92.56 216 GLU A C 1
ATOM 1740 O O . GLU A 1 216 ? -16.266 32.469 12.648 1 92.56 216 GLU A O 1
ATOM 1745 N N . GLY A 1 217 ? -15.719 30.578 13.719 1 90.19 217 GLY A N 1
ATOM 1746 C CA . GLY A 1 217 ? -16.094 31.156 15 1 90.19 217 GLY A CA 1
ATOM 1747 C C . GLY A 1 217 ? -14.984 31.984 15.633 1 90.19 217 GLY A C 1
ATOM 1748 O O . GLY A 1 217 ? -15.195 32.625 16.641 1 90.19 217 GLY A O 1
ATOM 1749 N N . LEU A 1 218 ? -13.875 31.969 15.039 1 90.56 218 LEU A N 1
ATOM 1750 C CA . LEU A 1 218 ? -12.734 32.688 15.602 1 90.56 218 LEU A CA 1
ATOM 1751 C C . LEU A 1 218 ? -12.875 34.188 15.383 1 90.56 218 LEU A C 1
ATOM 1753 O O . LEU A 1 218 ? -13.289 34.625 14.305 1 90.56 218 LEU A O 1
ATOM 1757 N N . PRO A 1 219 ? -12.602 34.938 16.531 1 84.56 219 PRO A N 1
ATOM 1758 C CA . PRO A 1 219 ? -12.586 36.375 16.344 1 84.56 219 PRO A CA 1
ATOM 1759 C C . PRO A 1 219 ? -11.516 36.844 15.352 1 84.56 219 PRO A C 1
ATOM 1761 O O . PRO A 1 219 ? -10.453 36.219 15.25 1 84.56 219 PRO A O 1
ATOM 1764 N N . GLU A 1 220 ? -11.758 37.844 14.602 1 73.44 220 GLU A N 1
ATOM 1765 C CA . GLU A 1 220 ? -10.891 38.344 13.539 1 73.44 220 GLU A CA 1
ATOM 1766 C C . GLU A 1 220 ? -9.492 38.656 14.062 1 73.44 220 GLU A C 1
ATOM 1768 O O . GLU A 1 220 ? -8.5 38.344 13.406 1 73.44 220 GLU A O 1
ATOM 1773 N N . GLY A 1 221 ? -9.312 39.219 15.117 1 72.56 221 GLY A N 1
ATOM 1774 C CA . GLY A 1 221 ? -8.008 39.594 15.648 1 72.56 221 GLY A CA 1
ATOM 1775 C C . GLY A 1 221 ? -7.184 38.406 16.094 1 72.56 221 GLY A C 1
ATOM 1776 O O . GLY A 1 221 ? -5.953 38.469 16.094 1 72.56 221 GLY A O 1
ATOM 1777 N N . GLU A 1 222 ? -7.711 37.312 16.375 1 76.69 222 GLU A N 1
ATOM 1778 C CA . GLU A 1 222 ? -7.023 36.125 16.922 1 76.69 222 GLU A CA 1
ATOM 1779 C C . GLU A 1 222 ? -6.625 35.156 15.82 1 76.69 222 GLU A C 1
ATOM 1781 O O . GLU A 1 222 ? -5.82 34.25 16.047 1 76.69 222 GLU A O 1
ATOM 1786 N N . SER A 1 223 ? -6.918 35.562 14.648 1 84.44 223 SER A N 1
ATOM 1787 C CA . SER A 1 223 ? -6.75 34.594 13.562 1 84.44 223 SER A CA 1
ATOM 1788 C C . SER A 1 223 ? -5.375 34.719 12.914 1 84.44 223 SER A C 1
ATOM 1790 O O . SER A 1 223 ? -4.855 33.75 12.359 1 84.44 223 SER A O 1
ATOM 1792 N N . LYS A 1 224 ? -4.766 35.812 13.117 1 87.38 224 LYS A N 1
ATOM 1793 C CA . LYS A 1 224 ? -3.529 36.062 12.375 1 87.38 224 LYS A CA 1
ATOM 1794 C C . LYS A 1 224 ? -2.393 35.188 12.906 1 87.38 224 LYS A C 1
ATOM 1796 O O . LYS A 1 224 ? -1.55 34.719 12.141 1 87.38 224 LYS A O 1
ATOM 1801 N N . ASP A 1 225 ? -2.41 34.906 14.219 1 92.94 225 ASP A N 1
ATOM 1802 C CA . ASP A 1 225 ? -1.339 34.156 14.852 1 92.94 225 ASP A CA 1
ATOM 1803 C C . ASP A 1 225 ? -1.82 32.75 15.25 1 92.94 225 ASP A C 1
ATOM 1805 O O . ASP A 1 225 ? -1.233 32.125 16.125 1 92.94 225 ASP A O 1
ATOM 1809 N N . LEU A 1 226 ? -2.82 32.375 14.594 1 96.44 226 LEU A N 1
ATOM 1810 C CA . LEU A 1 226 ? -3.398 31.094 14.953 1 96.44 226 LEU A CA 1
ATOM 1811 C C . LEU A 1 226 ? -2.428 29.953 14.648 1 96.44 226 LEU A C 1
ATOM 1813 O O . LEU A 1 226 ? -1.887 29.875 13.539 1 96.44 226 LEU A O 1
ATOM 1817 N N . PHE A 1 227 ? -2.16 29.125 15.594 1 98.06 227 PHE A N 1
ATOM 1818 C CA . PHE A 1 227 ? -1.454 27.844 15.492 1 98.06 227 PHE A CA 1
ATOM 1819 C C . PHE A 1 227 ? -1.921 26.875 16.562 1 98.06 227 PHE A C 1
ATOM 1821 O O . PHE A 1 227 ? -1.58 27.047 17.75 1 98.06 227 PHE A O 1
ATOM 1828 N N . ILE A 1 228 ? -2.656 25.875 16.141 1 97.19 228 ILE A N 1
ATOM 1829 C CA . ILE A 1 228 ? -3.209 24.984 17.156 1 97.19 228 ILE A CA 1
ATOM 1830 C C . ILE A 1 228 ? -2.938 23.531 16.75 1 97.19 228 ILE A C 1
ATOM 1832 O O . ILE A 1 228 ? -2.854 23.219 15.555 1 97.19 228 ILE A O 1
ATOM 1836 N N . GLY A 1 229 ? -2.754 22.625 17.609 1 97.19 229 GLY A N 1
ATOM 1837 C CA . GLY A 1 229 ? -2.533 21.203 17.484 1 97.19 229 GLY A CA 1
ATOM 1838 C C . GLY A 1 229 ? -2.389 20.484 18.812 1 97.19 229 GLY A C 1
ATOM 1839 O O . GLY A 1 229 ? -2.822 21 19.844 1 97.19 229 GLY A O 1
ATOM 1840 N N . ASP A 1 230 ? -1.991 19.266 18.734 1 96.44 230 ASP A N 1
ATOM 1841 C CA . ASP A 1 230 ? -1.6 18.547 19.953 1 96.44 230 ASP A CA 1
ATOM 1842 C C . ASP A 1 230 ? -0.182 18.906 20.375 1 96.44 230 ASP A C 1
ATOM 1844 O O . ASP A 1 230 ? 0.793 18.391 19.828 1 96.44 230 ASP A O 1
ATOM 1848 N N . VAL A 1 231 ? -0.121 19.781 21.375 1 97.31 231 VAL A N 1
ATOM 1849 C CA . VAL A 1 231 ? 1.163 20.391 21.688 1 97.31 231 VAL A CA 1
ATOM 1850 C C . VAL A 1 231 ? 1.943 19.5 22.656 1 97.31 231 VAL A C 1
ATOM 1852 O O . VAL A 1 231 ? 1.409 19.062 23.672 1 97.31 231 VAL A O 1
ATOM 1855 N N . ILE A 1 232 ? 3.166 19.234 22.312 1 95.38 232 ILE A N 1
ATOM 1856 C CA . ILE A 1 232 ? 4.117 18.5 23.125 1 95.38 232 ILE A CA 1
ATOM 1857 C C . ILE A 1 232 ? 5.105 19.453 23.781 1 95.38 232 ILE A C 1
ATOM 1859 O O . ILE A 1 232 ? 5.703 20.297 23.094 1 95.38 232 ILE A O 1
ATOM 1863 N N . ILE A 1 233 ? 5.211 19.281 25.062 1 94.69 233 ILE A N 1
ATOM 1864 C CA . ILE A 1 233 ? 6.098 20.156 25.812 1 94.69 233 ILE A CA 1
ATOM 1865 C C . ILE A 1 233 ? 7.152 19.312 26.531 1 94.69 233 ILE A C 1
ATOM 1867 O O . ILE A 1 233 ? 6.898 18.172 26.906 1 94.69 233 ILE A O 1
ATOM 1871 N N . ASN A 1 234 ? 8.359 19.859 26.75 1 92.31 234 ASN A N 1
ATOM 1872 C CA . ASN A 1 234 ? 9.445 19.266 27.516 1 92.31 234 ASN A CA 1
ATOM 1873 C C . ASN A 1 234 ? 9.914 17.953 26.891 1 92.31 234 ASN A C 1
ATOM 1875 O O . ASN A 1 234 ? 10.172 16.969 27.594 1 92.31 234 ASN A O 1
ATOM 1879 N N . ALA A 1 235 ? 9.75 17.844 25.625 1 93.69 235 ALA A N 1
ATOM 1880 C CA . ALA A 1 235 ? 10.305 16.703 24.906 1 93.69 235 ALA A CA 1
ATOM 1881 C C . ALA A 1 235 ? 11.734 16.984 24.453 1 93.69 235 ALA A C 1
ATOM 1883 O O . ALA A 1 235 ? 12.156 18.141 24.359 1 93.69 235 ALA A O 1
ATOM 1884 N N . GLY A 1 236 ? 12.477 15.867 24.297 1 92.94 236 GLY A N 1
ATOM 1885 C CA . GLY A 1 236 ? 13.852 15.969 23.812 1 92.94 236 GLY A CA 1
ATOM 1886 C C . GLY A 1 236 ? 14.242 14.844 22.875 1 92.94 236 GLY A C 1
ATOM 1887 O O . GLY A 1 236 ? 13.43 13.961 22.578 1 92.94 236 GLY A O 1
ATOM 1888 N N . PRO A 1 237 ? 15.508 14.891 22.422 1 93.44 237 PRO A N 1
ATOM 1889 C CA . PRO A 1 237 ? 15.969 13.906 21.453 1 93.44 237 PRO A CA 1
ATOM 1890 C C . PRO A 1 237 ? 16.109 12.508 22.047 1 93.44 237 PRO A C 1
ATOM 1892 O O . PRO A 1 237 ? 16.516 12.367 23.203 1 93.44 237 PRO A O 1
ATOM 1895 N N . HIS A 1 238 ? 15.719 11.602 21.25 1 92.19 238 HIS A N 1
ATOM 1896 C CA . HIS A 1 238 ? 16.078 10.219 21.578 1 92.19 238 HIS A CA 1
ATOM 1897 C C . HIS A 1 238 ? 17.547 9.953 21.281 1 92.19 238 HIS A C 1
ATOM 1899 O O . HIS A 1 238 ? 18.078 10.406 20.266 1 92.19 238 HIS A O 1
ATOM 1905 N N . ARG A 1 239 ? 18.188 9.195 22.141 1 91.5 239 ARG A N 1
ATOM 1906 C CA . ARG A 1 239 ? 19.625 8.992 22 1 91.5 239 ARG A CA 1
ATOM 1907 C C . ARG A 1 239 ? 19.938 7.551 21.625 1 91.5 239 ARG A C 1
ATOM 1909 O O . ARG A 1 239 ? 21.094 7.191 21.406 1 91.5 239 ARG A O 1
ATOM 1916 N N . ASP A 1 240 ? 18.891 6.73 21.516 1 89.56 240 ASP A N 1
ATOM 1917 C CA . ASP A 1 240 ? 19.047 5.359 21.047 1 89.56 240 ASP A CA 1
ATOM 1918 C C . ASP A 1 240 ? 19.047 5.301 19.516 1 89.56 240 ASP A C 1
ATOM 1920 O O . ASP A 1 240 ? 18.031 5.594 18.891 1 89.56 240 ASP A O 1
ATOM 1924 N N . LYS A 1 241 ? 20.078 4.852 18.953 1 83 241 LYS A N 1
ATOM 1925 C CA . LYS A 1 241 ? 20.297 4.828 17.5 1 83 241 LYS A CA 1
ATOM 1926 C C . LYS A 1 241 ? 19.266 3.939 16.812 1 83 241 LYS A C 1
ATOM 1928 O O . LYS A 1 241 ? 19.047 4.055 15.602 1 83 241 LYS A O 1
ATOM 1933 N N . LYS A 1 242 ? 18.625 3.129 17.5 1 81.19 242 LYS A N 1
ATOM 1934 C CA . LYS A 1 242 ? 17.688 2.178 16.922 1 81.19 242 LYS A CA 1
ATOM 1935 C C . LYS A 1 242 ? 16.297 2.797 16.766 1 81.19 242 LYS A C 1
ATOM 1937 O O . LYS A 1 242 ? 15.445 2.248 16.078 1 81.19 242 LYS A O 1
ATOM 1942 N N . LEU A 1 243 ? 16.234 3.908 17.281 1 83.69 243 LEU A N 1
ATOM 1943 C CA . LEU A 1 243 ? 14.914 4.527 17.281 1 83.69 243 LEU A CA 1
ATOM 1944 C C . LEU A 1 243 ? 14.766 5.473 16.094 1 83.69 243 LEU A C 1
ATOM 1946 O O . LEU A 1 243 ? 15.719 6.148 15.703 1 83.69 243 LEU A O 1
ATOM 1950 N N . LYS A 1 244 ? 13.594 5.527 15.586 1 81.31 244 LYS A N 1
ATOM 1951 C CA . LYS A 1 244 ? 13.234 6.305 14.406 1 81.31 244 LYS A CA 1
ATOM 1952 C C . LYS A 1 244 ? 13.578 7.781 14.594 1 81.31 244 LYS A C 1
ATOM 1954 O O . LYS A 1 244 ? 14.031 8.445 13.664 1 81.31 244 LYS A O 1
ATOM 1959 N N . TYR A 1 245 ? 13.453 8.305 15.82 1 87.62 245 TYR A N 1
ATOM 1960 C CA . TYR A 1 245 ? 13.633 9.734 16.078 1 87.62 245 TYR A CA 1
ATOM 1961 C C . TYR A 1 245 ? 14.961 10 16.781 1 87.62 245 TYR A C 1
ATOM 1963 O O . TYR A 1 245 ? 15.07 10.938 17.578 1 87.62 245 TYR A O 1
ATOM 1971 N N . PHE A 1 246 ? 15.906 9.211 16.391 1 90.06 246 PHE A N 1
ATOM 1972 C CA . PHE A 1 246 ? 17.234 9.383 16.953 1 90.06 246 PHE A CA 1
ATOM 1973 C C . PHE A 1 246 ? 17.844 10.703 16.516 1 90.06 246 PHE A C 1
ATOM 1975 O O . PHE A 1 246 ? 17.812 11.047 15.328 1 90.06 246 PHE A O 1
ATOM 1982 N N . ILE A 1 247 ? 18.438 11.461 17.5 1 89.5 247 ILE A N 1
ATOM 1983 C CA . ILE A 1 247 ? 19.203 12.672 17.25 1 89.5 247 ILE A CA 1
ATOM 1984 C C . ILE A 1 247 ? 20.453 12.672 18.125 1 89.5 247 ILE A C 1
ATOM 1986 O O . ILE A 1 247 ? 20.375 12.734 19.359 1 89.5 247 ILE A O 1
ATOM 1990 N N . PRO A 1 248 ? 21.609 12.625 17.469 1 86.81 248 PRO A N 1
ATOM 1991 C CA . PRO A 1 248 ? 22.828 12.633 18.281 1 86.81 248 PRO A CA 1
ATOM 1992 C C . PRO A 1 248 ? 23.062 13.969 18.984 1 86.81 248 PRO A C 1
ATOM 1994 O O . PRO A 1 248 ? 22.547 15 18.547 1 86.81 248 PRO A O 1
ATOM 1997 N N . GLU A 1 249 ? 23.891 13.961 20.016 1 87.19 249 GLU A N 1
ATOM 1998 C CA . GLU A 1 249 ? 24.188 15.156 20.812 1 87.19 249 GLU A CA 1
ATOM 1999 C C . GLU A 1 249 ? 24.922 16.203 19.969 1 87.19 249 GLU A C 1
ATOM 2001 O O . GLU A 1 249 ? 24.797 17.406 20.219 1 87.19 249 GLU A O 1
ATOM 2006 N N . SER A 1 250 ? 25.594 15.742 18.984 1 82.56 250 SER A N 1
ATOM 2007 C CA . SER A 1 250 ? 26.359 16.641 18.125 1 82.56 250 SER A CA 1
ATOM 2008 C C . SER A 1 250 ? 25.438 17.5 17.266 1 82.56 250 SER A C 1
ATOM 2010 O O . SER A 1 250 ? 25.859 18.531 16.75 1 82.56 250 SER A O 1
ATOM 2012 N N . VAL A 1 251 ? 24.219 17.094 17.172 1 83.62 251 VAL A N 1
ATOM 2013 C CA . VAL A 1 251 ? 23.281 17.828 16.328 1 83.62 251 VAL A CA 1
ATOM 2014 C C . VAL A 1 251 ? 22.406 18.734 17.203 1 83.62 251 VAL A C 1
ATOM 2016 O O . VAL A 1 251 ? 22.125 19.875 16.828 1 83.62 251 VAL A O 1
ATOM 2019 N N . PHE A 1 252 ? 22.109 18.188 18.266 1 88.44 252 PHE A N 1
ATOM 2020 C CA . PHE A 1 252 ? 21.203 18.969 19.125 1 88.44 252 PHE A CA 1
ATOM 2021 C C . PHE A 1 252 ? 21.344 18.547 20.578 1 88.44 252 PHE A C 1
ATOM 2023 O O . PHE A 1 252 ? 21.344 17.359 20.891 1 88.44 252 PHE A O 1
ATOM 2030 N N . VAL A 1 253 ? 21.469 19.562 21.391 1 91 253 VAL A N 1
ATOM 2031 C CA . VAL A 1 253 ? 21.531 19.328 22.828 1 91 253 VAL A CA 1
ATOM 2032 C C . VAL A 1 253 ? 20.422 20.094 23.531 1 91 253 VAL A C 1
ATOM 2034 O O . VAL A 1 253 ? 20.141 21.25 23.188 1 91 253 VAL A O 1
ATOM 2037 N N . GLY A 1 254 ? 19.797 19.406 24.531 1 92.62 254 GLY A N 1
ATOM 2038 C CA . GLY A 1 254 ? 18.75 20.062 25.312 1 92.62 254 GLY A CA 1
ATOM 2039 C C . GLY A 1 254 ? 17.359 19.641 24.922 1 92.62 254 GLY A C 1
ATOM 2040 O O . GLY A 1 254 ? 17.172 18.594 24.297 1 92.62 254 GLY A O 1
ATOM 2041 N N . ASN A 1 255 ? 16.312 20.484 25.422 1 95.69 255 ASN A N 1
ATOM 2042 C CA . ASN A 1 255 ? 14.922 20.188 25.141 1 95.69 255 ASN A CA 1
ATOM 2043 C C . ASN A 1 255 ? 14.43 20.922 23.891 1 95.69 255 ASN A C 1
ATOM 2045 O O . ASN A 1 255 ? 14.914 22.016 23.578 1 95.69 255 ASN A O 1
ATOM 2049 N N . TYR A 1 256 ? 13.539 20.281 23.234 1 97.06 256 TYR A N 1
ATOM 2050 C CA . TYR A 1 256 ? 12.883 20.953 22.125 1 97.06 256 TYR A CA 1
ATOM 2051 C C . TYR A 1 256 ? 11.969 22.062 22.609 1 97.06 256 TYR A C 1
ATOM 2053 O O . TYR A 1 256 ? 11.461 22.016 23.734 1 97.06 256 TYR A O 1
ATOM 2061 N N . PRO A 1 257 ? 11.789 23.109 21.828 1 97.44 257 PRO A N 1
ATOM 2062 C CA . PRO A 1 257 ? 10.688 24.016 22.141 1 97.44 257 PRO A CA 1
ATOM 2063 C C . PRO A 1 257 ? 9.312 23.359 22 1 97.44 257 PRO A C 1
ATOM 2065 O O . PRO A 1 257 ? 9.203 22.281 21.422 1 97.44 257 PRO A O 1
ATOM 2068 N N . PRO A 1 258 ? 8.273 24.016 22.609 1 97.81 258 PRO A N 1
ATOM 2069 C CA . PRO A 1 258 ? 6.934 23.484 22.375 1 97.81 258 PRO A CA 1
ATOM 2070 C C . PRO A 1 258 ? 6.609 23.359 20.875 1 97.81 258 PRO A C 1
ATOM 2072 O O . PRO A 1 258 ? 6.918 24.266 20.109 1 97.81 258 PRO A O 1
ATOM 2075 N N . TYR A 1 259 ? 6.098 22.266 20.562 1 97.62 259 TYR A N 1
ATOM 2076 C CA . TYR A 1 259 ? 5.73 22.031 19.172 1 97.62 259 TYR A CA 1
ATOM 2077 C C . TYR A 1 259 ? 4.461 21.188 19.078 1 97.62 259 TYR A C 1
ATOM 2079 O O . TYR A 1 259 ? 4.051 20.562 20.047 1 97.62 259 TYR A O 1
ATOM 2087 N N . ALA A 1 260 ? 3.742 21.219 17.922 1 97.19 260 ALA A N 1
ATOM 2088 C CA . ALA A 1 260 ? 2.555 20.406 17.688 1 97.19 260 ALA A CA 1
ATOM 2089 C C . ALA A 1 260 ? 2.918 19.109 16.969 1 97.19 260 ALA A C 1
ATOM 2091 O O . ALA A 1 260 ? 3.748 19.109 16.062 1 97.19 260 ALA A O 1
ATOM 2092 N N . GLY A 1 261 ? 2.273 18.062 17.344 1 94.44 261 GLY A N 1
ATOM 2093 C CA . GLY A 1 261 ? 2.551 16.75 16.766 1 94.44 261 GLY A CA 1
ATOM 2094 C C . GLY A 1 261 ? 2.438 16.719 15.258 1 94.44 261 GLY A C 1
ATOM 2095 O O . GLY A 1 261 ? 1.585 17.406 14.68 1 94.44 261 GLY A O 1
ATOM 2096 N N . GLY A 1 262 ? 3.188 15.844 14.672 1 91.75 262 GLY A N 1
ATOM 2097 C CA . GLY A 1 262 ? 3.35 15.805 13.227 1 91.75 262 GLY A CA 1
ATOM 2098 C C . GLY A 1 262 ? 2.141 15.234 12.5 1 91.75 262 GLY A C 1
ATOM 2099 O O . GLY A 1 262 ? 2.031 15.344 11.281 1 91.75 262 GLY A O 1
ATOM 2100 N N . GLY A 1 263 ? 1.251 14.641 13.266 1 92.25 263 GLY A N 1
ATOM 2101 C CA . GLY A 1 263 ? 0.042 14.125 12.648 1 92.25 263 GLY A CA 1
ATOM 2102 C C . GLY A 1 263 ? -0.787 15.195 11.969 1 92.25 263 GLY A C 1
ATOM 2103 O O . GLY A 1 263 ? -1.459 14.93 10.969 1 92.25 263 GLY A O 1
ATOM 2104 N N . GLY A 1 264 ? -0.779 16.328 12.648 1 95.81 264 GLY A N 1
ATOM 2105 C CA . GLY A 1 264 ? -1.44 17.453 12 1 95.81 264 GLY A CA 1
ATOM 2106 C C . GLY A 1 264 ? -1.61 18.656 12.922 1 95.81 264 GLY A C 1
ATOM 2107 O O . GLY A 1 264 ? -1.749 18.5 14.133 1 95.81 264 GLY A O 1
ATOM 2108 N N . TYR A 1 265 ? -1.621 19.781 12.375 1 97.69 265 TYR A N 1
ATOM 2109 C CA . TYR A 1 265 ? -1.868 21.031 13.07 1 97.69 265 TYR A CA 1
ATOM 2110 C C . TYR A 1 265 ? -2.459 22.078 12.133 1 97.69 265 TYR A C 1
ATOM 2112 O O . TYR A 1 265 ? -2.424 21.906 10.914 1 97.69 265 TYR A O 1
ATOM 2120 N N . LEU A 1 266 ? -3.031 23.094 12.758 1 98 266 LEU A N 1
ATOM 2121 C CA . LEU A 1 266 ? -3.787 24.125 12.055 1 98 266 LEU A CA 1
ATOM 2122 C C . LEU A 1 266 ? -3.186 25.5 12.305 1 98 266 LEU A C 1
ATOM 2124 O O . LEU A 1 266 ? -2.828 25.828 13.438 1 98 266 LEU A O 1
ATOM 2128 N N . TYR A 1 267 ? -2.979 26.266 11.227 1 98.19 267 TYR A N 1
ATOM 2129 C CA . TYR A 1 267 ? -2.467 27.625 11.422 1 98.19 267 TYR A CA 1
ATOM 2130 C C . TYR A 1 267 ? -2.99 28.562 10.336 1 98.19 267 TYR A C 1
ATOM 2132 O O . TYR A 1 267 ? -3.598 28.109 9.359 1 98.19 267 TYR A O 1
ATOM 2140 N N . SER A 1 268 ? -2.848 29.859 10.516 1 97.75 268 SER A N 1
ATOM 2141 C CA . SER A 1 268 ? -3.369 30.844 9.586 1 97.75 268 SER A CA 1
ATOM 2142 C C . SER A 1 268 ? -2.469 30.984 8.367 1 97.75 268 SER A C 1
ATOM 2144 O O . SER A 1 268 ? -1.269 30.703 8.438 1 97.75 268 SER A O 1
ATOM 2146 N N . GLY A 1 269 ? -3.086 31.406 7.242 1 97.5 269 GLY A N 1
ATOM 2147 C CA . GLY A 1 269 ? -2.314 31.688 6.043 1 97.5 269 GLY A CA 1
ATOM 2148 C C . GLY A 1 269 ? -1.258 32.75 6.25 1 97.5 269 GLY A C 1
ATOM 2149 O O . GLY A 1 269 ? -0.151 32.656 5.719 1 97.5 269 GLY A O 1
ATOM 2150 N N . GLU A 1 270 ? -1.564 33.719 7 1 96.81 270 GLU A N 1
ATOM 2151 C CA . GLU A 1 270 ? -0.605 34.75 7.309 1 96.81 270 GLU A CA 1
ATOM 2152 C C . GLU A 1 270 ? 0.61 34.219 8.047 1 96.81 270 GLU A C 1
ATOM 2154 O O . GLU A 1 270 ? 1.746 34.594 7.762 1 96.81 270 GLU A O 1
ATOM 2159 N N . LEU A 1 271 ? 0.322 33.375 8.953 1 97.75 271 LEU A N 1
ATOM 2160 C CA . LEU A 1 271 ? 1.418 32.75 9.703 1 97.75 271 LEU A CA 1
ATOM 2161 C C . LEU A 1 271 ? 2.273 31.891 8.789 1 97.75 271 LEU A C 1
ATOM 2163 O O . LEU A 1 271 ? 3.49 31.797 8.969 1 97.75 271 LEU A O 1
ATOM 2167 N N . ALA A 1 272 ? 1.649 31.234 7.836 1 98.25 272 ALA A N 1
ATOM 2168 C CA . ALA A 1 272 ? 2.393 30.422 6.883 1 98.25 272 ALA A CA 1
ATOM 2169 C C . ALA A 1 272 ? 3.465 31.234 6.172 1 98.25 272 ALA A C 1
ATOM 2171 O O . ALA A 1 272 ? 4.598 30.781 6.012 1 98.25 272 ALA A O 1
ATOM 2172 N N . ILE A 1 273 ? 3.127 32.406 5.785 1 98.25 273 ILE A N 1
ATOM 2173 C CA . ILE A 1 273 ? 4.055 33.281 5.098 1 98.25 273 ILE A CA 1
ATOM 2174 C C . ILE A 1 273 ? 5.191 33.688 6.043 1 98.25 273 ILE A C 1
ATOM 2176 O O . ILE A 1 273 ? 6.359 33.656 5.656 1 98.25 273 ILE A O 1
ATOM 2180 N N . ARG A 1 274 ? 4.852 33.969 7.246 1 98.25 274 ARG A N 1
ATOM 2181 C CA . ARG A 1 274 ? 5.859 34.344 8.234 1 98.25 274 ARG A CA 1
ATOM 2182 C C . ARG A 1 274 ? 6.773 33.156 8.539 1 98.25 274 ARG A C 1
ATOM 2184 O O . ARG A 1 274 ? 7.98 33.344 8.742 1 98.25 274 ARG A O 1
ATOM 2191 N N . LEU A 1 275 ? 6.188 31.984 8.609 1 98.31 275 LEU A N 1
ATOM 2192 C CA . LEU A 1 275 ? 6.98 30.781 8.828 1 98.31 275 LEU A CA 1
ATOM 2193 C C . LEU A 1 275 ? 7.973 30.562 7.691 1 98.31 275 LEU A C 1
ATOM 2195 O O . LEU A 1 275 ? 9.109 30.156 7.926 1 98.31 275 LEU A O 1
ATOM 2199 N N . HIS A 1 276 ? 7.543 30.812 6.473 1 97.56 276 HIS A N 1
ATOM 2200 C CA . HIS A 1 276 ? 8.453 30.719 5.332 1 97.56 276 HIS A CA 1
ATOM 2201 C C . HIS A 1 276 ? 9.641 31.656 5.5 1 97.56 276 HIS A C 1
ATOM 2203 O O . HIS A 1 276 ? 10.789 31.234 5.348 1 97.56 276 HIS A O 1
ATOM 2209 N N . ASN A 1 277 ? 9.367 32.812 5.844 1 97.5 277 ASN A N 1
ATOM 2210 C CA . ASN A 1 277 ? 10.422 33.812 5.984 1 97.5 277 ASN A CA 1
ATOM 2211 C C . ASN A 1 277 ? 11.391 33.469 7.109 1 97.5 277 ASN A C 1
ATOM 2213 O O . ASN A 1 277 ? 12.609 33.531 6.922 1 97.5 277 ASN A O 1
ATOM 2217 N N . VAL A 1 278 ? 10.875 33.094 8.211 1 97.69 278 VAL A N 1
ATOM 2218 C CA . VAL A 1 278 ? 11.719 32.844 9.375 1 97.69 278 VAL A CA 1
ATOM 2219 C C . VAL A 1 278 ? 12.508 31.562 9.172 1 97.69 278 VAL A C 1
ATOM 2221 O O . VAL A 1 278 ? 13.602 31.406 9.719 1 97.69 278 VAL A O 1
ATOM 2224 N N . SER A 1 279 ? 11.906 30.578 8.461 1 94.88 279 SER A N 1
ATOM 2225 C CA . SER A 1 279 ? 12.57 29.297 8.227 1 94.88 279 SER A CA 1
ATOM 2226 C C . SER A 1 279 ? 13.938 29.5 7.582 1 94.88 279 SER A C 1
ATOM 2228 O O . SER A 1 279 ? 14.852 28.703 7.777 1 94.88 279 SER A O 1
ATOM 2230 N N . GLN A 1 280 ? 14.156 30.594 6.879 1 91.31 280 GLN A N 1
ATOM 2231 C CA . GLN A 1 280 ? 15.422 30.906 6.23 1 91.31 280 GLN A CA 1
ATOM 2232 C C . GLN A 1 280 ? 16.5 31.234 7.262 1 91.31 280 GLN A C 1
ATOM 2234 O O . GLN A 1 280 ? 17.688 31.219 6.949 1 91.31 280 GLN A O 1
ATOM 2239 N N . GLN A 1 281 ? 16.078 31.484 8.422 1 92.75 281 GLN A N 1
ATOM 2240 C CA . GLN A 1 281 ? 17 31.906 9.477 1 92.75 281 GLN A CA 1
ATOM 2241 C C . GLN A 1 281 ? 17.188 30.797 10.508 1 92.75 281 GLN A C 1
ATOM 2243 O O . GLN A 1 281 ? 17.906 30.984 11.492 1 92.75 281 GLN A O 1
ATOM 2248 N N . VAL A 1 282 ? 16.516 29.719 10.289 1 92.56 282 VAL A N 1
ATOM 2249 C CA . VAL A 1 282 ? 16.609 28.594 11.219 1 92.56 282 VAL A CA 1
ATOM 2250 C C . VAL A 1 282 ? 17.25 27.391 10.516 1 92.56 282 VAL A C 1
ATOM 2252 O O . VAL A 1 282 ? 16.844 27.031 9.414 1 92.56 282 VAL A O 1
ATOM 2255 N N . VAL A 1 283 ? 18.234 26.844 11.141 1 87.12 283 VAL A N 1
ATOM 2256 C CA . VAL A 1 283 ? 18.922 25.688 10.578 1 87.12 283 VAL A CA 1
ATOM 2257 C C . VAL A 1 283 ? 17.953 24.5 10.5 1 87.12 283 VAL A C 1
ATOM 2259 O O . VAL A 1 283 ? 17.188 24.266 11.43 1 87.12 283 VAL A O 1
ATOM 2262 N N . LEU A 1 284 ? 18.078 23.75 9.43 1 89 284 LEU A N 1
ATOM 2263 C CA . LEU A 1 284 ? 17.172 22.625 9.234 1 89 284 LEU A CA 1
ATOM 2264 C C . LEU A 1 284 ? 17.406 21.562 10.297 1 89 284 LEU A C 1
ATOM 2266 O O . LEU A 1 284 ? 18.547 21.297 10.688 1 89 284 LEU A O 1
ATOM 2270 N N . PHE A 1 285 ? 16.344 21 10.734 1 90.06 285 PHE A N 1
ATOM 2271 C CA . PHE A 1 285 ? 16.328 19.922 11.727 1 90.06 285 PHE A CA 1
ATOM 2272 C C . PHE A 1 285 ? 15.516 18.734 11.211 1 90.06 285 PHE A C 1
ATOM 2274 O O . PHE A 1 285 ? 14.477 18.922 10.57 1 90.06 285 PHE A O 1
ATOM 2281 N N . PRO A 1 286 ? 15.922 17.469 11.461 1 87.88 286 PRO A N 1
ATOM 2282 C CA . PRO A 1 286 ? 15.344 16.312 10.773 1 87.88 286 PRO A CA 1
ATOM 2283 C C . PRO A 1 286 ? 13.938 15.969 11.266 1 87.88 286 PRO A C 1
ATOM 2285 O O . PRO A 1 286 ? 13.219 15.211 10.617 1 87.88 286 PRO A O 1
ATOM 2288 N N . ILE A 1 287 ? 13.492 16.391 12.352 1 91.69 287 ILE A N 1
ATOM 2289 C CA . ILE A 1 287 ? 12.141 16.172 12.836 1 91.69 287 ILE A CA 1
ATOM 2290 C C . ILE A 1 287 ? 11.266 17.375 12.508 1 91.69 287 ILE A C 1
ATOM 2292 O O . ILE A 1 287 ? 11.398 18.438 13.125 1 91.69 287 ILE A O 1
ATOM 2296 N N . ASP A 1 288 ? 10.367 17.156 11.586 1 93.69 288 ASP A N 1
ATOM 2297 C CA . ASP A 1 288 ? 9.711 18.266 10.906 1 93.69 288 ASP A CA 1
ATOM 2298 C C . ASP A 1 288 ? 8.828 19.047 11.875 1 93.69 288 ASP A C 1
ATOM 2300 O O . ASP A 1 288 ? 8.789 20.281 11.828 1 93.69 288 ASP A O 1
ATOM 2304 N N . ASP A 1 289 ? 8.086 18.297 12.758 1 95.31 289 ASP A N 1
ATOM 2305 C CA . ASP A 1 289 ? 7.199 19.016 13.672 1 95.31 289 ASP A CA 1
ATOM 2306 C C . ASP A 1 289 ? 8 19.797 14.719 1 95.31 289 ASP A C 1
ATOM 2308 O O . ASP A 1 289 ? 7.633 20.906 15.086 1 95.31 289 ASP A O 1
ATOM 2312 N N . VAL A 1 290 ? 9.133 19.25 15.125 1 96.5 290 VAL A N 1
ATOM 2313 C CA . VAL A 1 290 ? 10.023 19.969 16.031 1 96.5 290 VAL A CA 1
ATOM 2314 C C . VAL A 1 290 ? 10.586 21.188 15.336 1 96.5 290 VAL A C 1
ATOM 2316 O O . VAL A 1 290 ? 10.656 22.281 15.922 1 96.5 290 VAL A O 1
ATOM 2319 N N . TYR A 1 291 ? 10.984 21.031 14.117 1 95.62 291 TYR A N 1
ATOM 2320 C CA . TYR A 1 291 ? 11.508 22.141 13.344 1 95.62 291 TYR A CA 1
ATOM 2321 C C . TYR A 1 291 ? 10.492 23.281 13.266 1 95.62 291 TYR A C 1
ATOM 2323 O O . TYR A 1 291 ? 10.852 24.453 13.391 1 95.62 291 TYR A O 1
ATOM 2331 N N . THR A 1 292 ? 9.281 22.922 13.039 1 97.69 292 THR A N 1
ATOM 2332 C CA . THR A 1 292 ? 8.227 23.938 13.008 1 97.69 292 THR A CA 1
ATOM 2333 C C . THR A 1 292 ? 8.133 24.656 14.344 1 97.69 292 THR A C 1
ATOM 2335 O O . THR A 1 292 ? 7.934 25.875 14.391 1 97.69 292 THR A O 1
ATOM 2338 N N . GLY A 1 293 ? 8.266 23.875 15.406 1 98.06 293 GLY A N 1
ATOM 2339 C CA . GLY A 1 293 ? 8.328 24.484 16.719 1 98.06 293 GLY A CA 1
ATOM 2340 C C . GLY A 1 293 ? 9.484 25.453 16.875 1 98.06 293 GLY A C 1
ATOM 2341 O O . GLY A 1 293 ? 9.336 26.516 17.5 1 98.06 293 GLY A O 1
ATOM 2342 N N . MET A 1 294 ? 10.602 25.141 16.375 1 97.5 294 MET A N 1
ATOM 2343 C CA . MET A 1 294 ? 11.781 26.016 16.406 1 97.5 294 MET A CA 1
ATOM 2344 C C . MET A 1 294 ? 11.523 27.297 15.641 1 97.5 294 MET A C 1
ATOM 2346 O O . MET A 1 294 ? 11.922 28.375 16.094 1 97.5 294 MET A O 1
ATOM 2350 N N . CYS A 1 295 ? 10.891 27.188 14.531 1 98.06 295 CYS A N 1
ATOM 2351 C CA . CYS A 1 295 ? 10.555 28.359 13.742 1 98.06 295 CYS A CA 1
ATOM 2352 C C . CYS A 1 295 ? 9.57 29.25 14.484 1 98.06 295 CYS A C 1
ATOM 2354 O O . CYS A 1 295 ? 9.703 30.484 14.477 1 98.06 295 CYS A O 1
ATOM 2356 N N . LEU A 1 296 ? 8.578 28.656 15.133 1 98.44 296 LEU A N 1
ATOM 2357 C CA . LEU A 1 296 ? 7.621 29.422 15.93 1 98.44 296 LEU A CA 1
ATOM 2358 C C . LEU A 1 296 ? 8.32 30.172 17.047 1 98.44 296 LEU A C 1
ATOM 2360 O O . LEU A 1 296 ? 8.047 31.359 17.266 1 98.44 296 LEU A O 1
ATOM 2364 N N . LYS A 1 297 ? 9.211 29.484 17.672 1 97.88 297 LYS A N 1
ATOM 2365 C CA . LYS A 1 297 ? 9.961 30.109 18.766 1 97.88 297 LYS A CA 1
ATOM 2366 C C . LYS A 1 297 ? 10.742 31.312 18.25 1 97.88 297 LYS A C 1
ATOM 2368 O O . LYS A 1 297 ? 10.773 32.344 18.906 1 97.88 297 LYS A O 1
ATOM 2373 N N . LYS A 1 298 ? 11.367 31.172 17.156 1 97.94 298 LYS A N 1
ATOM 2374 C CA . LYS A 1 298 ? 12.117 32.281 16.562 1 97.94 298 LYS A CA 1
ATOM 2375 C C . LYS A 1 298 ? 11.219 33.469 16.281 1 97.94 298 LYS A C 1
ATOM 2377 O O . LYS A 1 298 ? 11.664 34.625 16.344 1 97.94 298 LYS A O 1
ATOM 2382 N N . LEU A 1 299 ? 9.953 33.25 15.992 1 97.62 299 LEU A N 1
ATOM 2383 C CA . LEU A 1 299 ? 8.969 34.281 15.734 1 97.62 299 LE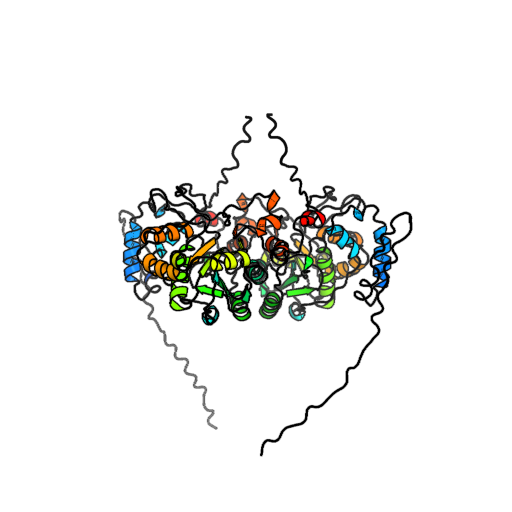U A CA 1
ATOM 2384 C C . LEU A 1 299 ? 8.445 34.875 17.031 1 97.62 299 LEU A C 1
ATOM 2386 O O . LEU A 1 299 ? 7.68 35.844 17.031 1 97.62 299 LEU A O 1
ATOM 2390 N N . GLY A 1 300 ? 8.828 34.25 18.109 1 97.19 300 GLY A N 1
ATOM 2391 C CA . GLY A 1 300 ? 8.305 34.656 19.406 1 97.19 300 GLY A CA 1
ATOM 2392 C C . GLY A 1 300 ? 6.898 34.156 19.672 1 97.19 300 GLY A C 1
ATOM 2393 O O . GLY A 1 300 ? 6.148 34.781 20.438 1 97.19 300 GLY A O 1
ATOM 2394 N N . LEU A 1 301 ? 6.512 33.094 18.984 1 97.25 301 LEU A N 1
ATOM 2395 C CA . LEU A 1 301 ? 5.18 32.531 19.125 1 97.25 301 LEU A CA 1
ATOM 2396 C C . LEU 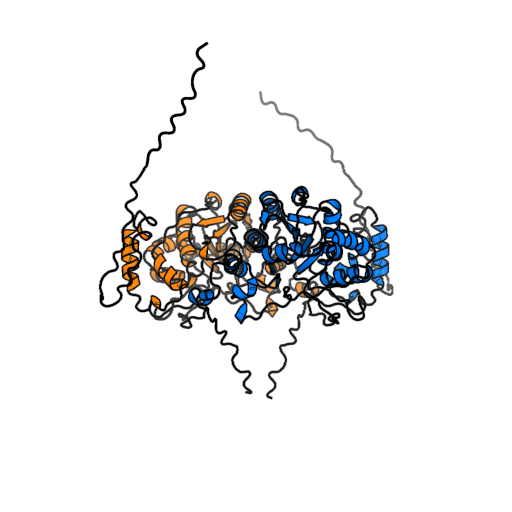A 1 301 ? 5.258 31.141 19.766 1 97.25 301 LEU A C 1
ATOM 2398 O O . LEU A 1 301 ? 6.328 30.531 19.812 1 97.25 301 LEU A O 1
ATOM 2402 N N . VAL A 1 302 ? 4.117 30.656 20.328 1 96.12 302 VAL A N 1
ATOM 2403 C CA . VAL A 1 302 ? 3.969 29.328 20.891 1 96.12 302 VAL A CA 1
ATOM 2404 C C . VAL A 1 302 ? 2.689 28.688 20.359 1 96.12 302 VAL A C 1
ATOM 2406 O O . VAL A 1 302 ? 1.653 29.344 20.25 1 96.12 302 VAL A O 1
ATOM 2409 N N . PRO A 1 303 ? 2.836 27.422 19.984 1 97.5 303 PRO A N 1
ATOM 2410 C CA . PRO A 1 303 ? 1.605 26.766 19.562 1 97.5 303 PRO A CA 1
ATOM 2411 C C . PRO A 1 303 ? 0.609 26.578 20.703 1 97.5 303 PRO A C 1
ATOM 2413 O O . PRO A 1 303 ? 1.01 26.453 21.875 1 97.5 303 PRO A O 1
ATOM 2416 N N . GLU A 1 304 ? -0.637 26.594 20.391 1 96.44 304 GLU A N 1
ATOM 2417 C CA . GLU A 1 304 ? -1.692 26.422 21.375 1 96.44 304 GLU A CA 1
ATOM 2418 C C . GLU A 1 304 ? -2.266 25 21.328 1 96.44 304 GLU A C 1
ATOM 2420 O O . GLU A 1 304 ? -2.602 24.5 20.25 1 96.44 304 GLU A O 1
ATOM 2425 N N . ASN A 1 305 ? -2.352 24.438 22.484 1 96.56 305 ASN A N 1
ATOM 2426 C CA . ASN A 1 305 ? -2.916 23.094 22.562 1 96.56 305 ASN A CA 1
ATOM 2427 C C . ASN A 1 305 ? -4.43 23.109 22.375 1 96.56 305 ASN A C 1
ATOM 2429 O O . ASN A 1 305 ? -5.121 23.969 22.922 1 96.56 305 ASN A O 1
ATOM 2433 N N . HIS A 1 306 ? -4.879 22.266 21.578 1 94.75 306 HIS A N 1
ATOM 2434 C CA . HIS A 1 306 ? -6.312 22.078 21.391 1 94.75 306 HIS A CA 1
ATOM 2435 C C . HIS A 1 306 ? -6.711 20.609 21.625 1 94.75 306 HIS A C 1
ATOM 2437 O O . HIS A 1 306 ? -6.172 19.719 20.969 1 94.75 306 HIS A O 1
ATOM 2443 N N . ASN A 1 307 ? -7.715 20.328 22.359 1 91.81 307 ASN A N 1
ATOM 2444 C CA . ASN A 1 307 ? -8.094 19 22.797 1 91.81 307 ASN A CA 1
ATOM 2445 C C . ASN A 1 307 ? -8.664 18.172 21.641 1 91.81 307 ASN A C 1
ATOM 2447 O O . ASN A 1 307 ? -8.758 16.953 21.734 1 91.81 307 ASN A O 1
ATOM 2451 N N . GLY A 1 308 ? -8.977 18.766 20.594 1 93.19 308 GLY A N 1
ATOM 2452 C CA . GLY A 1 308 ? -9.523 18.062 19.453 1 93.19 308 GLY A CA 1
ATOM 2453 C C . GLY A 1 308 ? -8.461 17.375 18.609 1 93.19 308 GLY A C 1
ATOM 2454 O O . GLY A 1 308 ? -8.781 16.578 17.719 1 93.19 308 GLY A O 1
ATOM 2455 N N . PHE A 1 309 ? -7.289 17.688 18.859 1 93.44 309 PHE A N 1
ATOM 2456 C CA . PHE A 1 309 ? -6.184 17.062 18.141 1 93.44 309 PHE A CA 1
ATOM 2457 C C . PHE A 1 309 ? -5.586 15.93 18.969 1 93.44 309 PHE A C 1
ATOM 2459 O O . PHE A 1 309 ? -5.156 16.141 20.109 1 93.44 309 PHE A O 1
ATOM 2466 N N . LYS A 1 310 ? -5.617 14.734 18.344 1 88.75 310 LYS A N 1
ATOM 2467 C CA . LYS A 1 310 ? -5.082 13.562 19.031 1 88.75 310 LYS A CA 1
ATOM 2468 C C . LYS A 1 310 ? -3.934 12.938 18.25 1 88.75 310 LYS A C 1
ATOM 2470 O O . LYS A 1 310 ? -4.16 12.172 17.312 1 88.75 310 LYS A O 1
ATOM 2475 N N . THR A 1 311 ? -2.717 13.148 18.688 1 76.81 311 THR A N 1
ATOM 2476 C CA . THR A 1 311 ? -1.504 12.672 18.031 1 76.81 311 THR A CA 1
ATOM 2477 C C . THR A 1 311 ? -1.266 11.195 18.328 1 76.81 311 THR A C 1
ATOM 2479 O O . THR A 1 311 ? -0.697 10.469 17.516 1 76.81 311 THR A O 1
ATOM 2482 N N . PHE A 1 312 ? -1.56 10.766 19.484 1 73.25 312 PHE A N 1
ATOM 2483 C CA . PHE A 1 312 ? -1.219 9.414 19.922 1 73.25 312 PHE A CA 1
ATOM 2484 C C . PHE A 1 312 ? -2.453 8.523 19.938 1 73.25 312 PHE A C 1
ATOM 2486 O O . PHE A 1 312 ? -2.619 7.688 20.828 1 73.25 312 PHE A O 1
ATOM 2493 N N . ASP A 1 313 ? -3.174 8.602 18.984 1 70.12 313 ASP A N 1
ATOM 2494 C CA . ASP A 1 313 ? -4.348 7.77 18.734 1 70.12 313 ASP A CA 1
ATOM 2495 C C . ASP A 1 313 ? -5.305 7.82 19.938 1 70.12 313 ASP A C 1
ATOM 2497 O O . ASP A 1 313 ? -5.031 8.492 20.922 1 70.12 313 ASP A O 1
ATOM 2501 N N . ILE A 1 314 ? -6.438 7.379 19.703 1 73 314 ILE A N 1
ATOM 2502 C CA . ILE A 1 314 ? -7.43 7.223 20.75 1 73 314 ILE A CA 1
ATOM 2503 C C . ILE A 1 314 ? -7.434 5.777 21.25 1 73 314 ILE A C 1
ATOM 2505 O O . ILE A 1 314 ? -6.828 4.902 20.625 1 73 314 ILE A O 1
ATOM 2509 N N . GLU A 1 315 ? -7.977 5.605 22.344 1 67.62 315 GLU A N 1
ATOM 2510 C CA . GLU A 1 315 ? -8.047 4.258 22.891 1 67.62 315 GLU A CA 1
ATOM 2511 C C . GLU A 1 315 ? -8.68 3.283 21.906 1 67.62 315 GLU A C 1
ATOM 2513 O O . GLU A 1 315 ? -9.648 3.629 21.219 1 67.62 315 GLU A O 1
ATOM 2518 N N . LYS A 1 316 ? -8.078 2.115 21.875 1 64.69 316 LYS A N 1
ATOM 2519 C CA . LYS A 1 316 ? -8.43 1.08 20.922 1 64.69 316 LYS A CA 1
ATOM 2520 C C . LYS A 1 316 ? -9.93 0.809 20.922 1 64.69 316 LYS A C 1
ATOM 2522 O O . LYS A 1 316 ? -10.539 0.626 19.859 1 64.69 316 LYS A O 1
ATOM 2527 N N . LYS A 1 317 ? -10.469 0.837 22.125 1 61.38 317 LYS A N 1
ATOM 2528 C CA . LYS A 1 317 ? -11.875 0.485 22.281 1 61.38 317 LYS A CA 1
ATOM 2529 C C . LYS A 1 317 ? -12.781 1.51 21.594 1 61.38 317 LYS A C 1
ATOM 2531 O O . LYS A 1 317 ? -13.938 1.217 21.281 1 61.38 317 LYS A O 1
ATOM 2536 N N . TYR A 1 318 ? -12.188 2.623 21.312 1 62.75 318 TYR A N 1
ATOM 2537 C CA . TYR A 1 318 ? -13.016 3.691 20.766 1 62.75 318 TYR A CA 1
ATOM 2538 C C . TYR A 1 318 ? -12.688 3.928 19.297 1 62.75 318 TYR A C 1
ATOM 2540 O O . TYR A 1 318 ? -13.312 4.758 18.625 1 62.75 318 TYR A O 1
ATOM 2548 N N . LYS A 1 319 ? -11.789 3.15 18.828 1 67.44 319 LYS A N 1
ATOM 2549 C CA . LYS A 1 319 ? -11.281 3.416 17.484 1 67.44 319 LYS A CA 1
ATOM 2550 C C . LYS A 1 319 ? -12.383 3.268 16.438 1 67.44 319 LYS A C 1
ATOM 2552 O O . LYS A 1 319 ? -12.43 4.023 15.469 1 67.44 319 LYS A O 1
ATOM 2557 N N . ASP A 1 320 ? -13.258 2.393 16.781 1 66.88 320 ASP A N 1
ATOM 2558 C CA . ASP A 1 320 ? -14.297 2.129 15.797 1 66.88 320 ASP A CA 1
ATOM 2559 C C . ASP A 1 320 ? -15.57 2.895 16.125 1 66.88 320 ASP A C 1
ATOM 2561 O O . ASP A 1 320 ? -16.594 2.738 15.445 1 66.88 320 ASP A O 1
ATOM 2565 N N . ASN A 1 321 ? -15.461 3.723 17.109 1 69.81 321 ASN A N 1
ATOM 2566 C CA . ASN A 1 321 ? -16.641 4.469 17.531 1 69.81 321 ASN A CA 1
ATOM 2567 C C . ASN A 1 321 ? -16.766 5.797 16.797 1 69.81 321 ASN A C 1
ATOM 2569 O O . ASN A 1 321 ? -16 6.73 17.062 1 69.81 321 ASN A O 1
ATOM 2573 N N . PRO A 1 322 ? -17.672 5.852 15.898 1 72.44 322 PRO A N 1
ATOM 2574 C CA . PRO A 1 322 ? -17.812 7.082 15.117 1 72.44 322 PRO A CA 1
ATOM 2575 C C . PRO A 1 322 ? -18.219 8.281 15.977 1 72.44 322 PRO A C 1
ATOM 2577 O O . PRO A 1 322 ? -17.906 9.422 15.633 1 72.44 322 PRO A O 1
ATOM 2580 N N . CYS A 1 323 ? -18.828 8.039 17.125 1 74.38 323 CYS A N 1
ATOM 2581 C CA . CYS A 1 323 ? -19.297 9.141 17.969 1 74.38 323 CYS A CA 1
ATOM 2582 C C . CYS A 1 323 ? -18.109 9.891 18.578 1 74.38 323 CYS A C 1
ATOM 2584 O O . CYS A 1 323 ? -18.156 11.117 18.719 1 74.38 323 CYS A O 1
ATOM 2586 N N . ILE A 1 324 ? -17.156 9.172 18.828 1 76.31 324 ILE A N 1
ATOM 2587 C CA . ILE A 1 324 ? -15.977 9.797 19.406 1 76.31 324 ILE A CA 1
ATOM 2588 C C . ILE A 1 324 ? -15.289 10.68 18.375 1 76.31 324 ILE A C 1
ATOM 2590 O O . ILE A 1 324 ? -14.82 11.773 18.688 1 76.31 324 ILE A O 1
ATOM 2594 N N . HIS A 1 325 ? -15.336 10.242 17.172 1 81.06 325 HIS A N 1
ATOM 2595 C CA . HIS A 1 325 ? -14.672 10.977 16.094 1 81.06 325 HIS A CA 1
ATOM 2596 C C . HIS A 1 325 ? -15.414 12.266 15.781 1 81.06 325 HIS A C 1
ATOM 2598 O O . HIS A 1 325 ? -14.812 13.227 15.289 1 81.06 325 HIS A O 1
ATOM 2604 N N . ARG A 1 326 ? -16.625 12.383 16.109 1 82.94 326 ARG A N 1
ATOM 2605 C CA . ARG A 1 326 ? -17.422 13.562 15.797 1 82.94 326 ARG A CA 1
ATOM 2606 C C . ARG A 1 326 ? -16.969 14.766 16.625 1 82.94 326 ARG A C 1
ATOM 2608 O O . ARG A 1 326 ? -17.109 15.906 16.188 1 82.94 326 ARG A O 1
ATOM 2615 N N . ASN A 1 327 ? -16.359 14.406 17.734 1 83.25 327 ASN A N 1
ATOM 2616 C CA . ASN A 1 327 ? -15.977 15.5 18.609 1 83.25 327 ASN A CA 1
ATOM 2617 C C . ASN A 1 327 ? -14.492 15.828 18.484 1 83.25 327 ASN A C 1
ATOM 2619 O O . ASN A 1 327 ? -13.984 16.703 19.188 1 83.25 327 ASN A O 1
ATOM 2623 N N . LEU A 1 328 ? -13.898 15.211 17.609 1 89.75 328 LEU A N 1
ATOM 2624 C CA . LEU A 1 328 ? -12.469 15.43 17.422 1 89.75 328 LEU A CA 1
ATOM 2625 C C . LEU A 1 328 ? -12.188 16.125 16.094 1 89.75 328 LEU A C 1
ATOM 2627 O O . LEU A 1 328 ? -13.016 16.094 15.18 1 89.75 328 LEU A O 1
ATOM 2631 N N . MET A 1 329 ? -11.062 16.828 16.047 1 93.69 329 MET A N 1
ATOM 2632 C CA . MET A 1 329 ? -10.648 17.516 14.828 1 93.69 329 MET A CA 1
ATOM 2633 C C . MET A 1 329 ? -9.695 16.641 14.016 1 93.69 329 MET A C 1
ATOM 2635 O O . MET A 1 329 ? -9.805 16.562 12.789 1 93.69 329 MET A O 1
ATOM 2639 N N . LEU A 1 330 ? -8.812 16 14.672 1 94.44 330 LEU A N 1
ATOM 2640 C CA . LEU A 1 330 ? -7.816 15.172 14.008 1 94.44 330 LEU A CA 1
ATOM 2641 C C . LEU A 1 330 ? -7.387 14.008 14.898 1 94.44 330 LEU A C 1
ATOM 2643 O O . LEU A 1 330 ? -7.121 14.203 16.094 1 94.44 330 LEU A O 1
ATOM 2647 N N . VAL A 1 331 ? -7.406 12.82 14.312 1 91.06 331 VAL A N 1
ATOM 2648 C CA . VAL A 1 331 ? -6.93 11.625 15 1 91.06 331 VAL A CA 1
ATOM 2649 C C . VAL A 1 331 ? -5.875 10.922 14.141 1 91.06 331 VAL A C 1
ATOM 2651 O O . VAL A 1 331 ? -6.094 10.688 12.953 1 91.06 331 VAL A O 1
ATOM 2654 N N . HIS A 1 332 ? -4.789 10.578 14.852 1 89.94 332 HIS A N 1
ATOM 2655 C CA . HIS A 1 332 ? -3.684 9.961 14.125 1 89.94 332 HIS A CA 1
ATOM 2656 C C . HIS A 1 332 ? -3.807 8.445 14.125 1 89.94 332 HIS A C 1
ATOM 2658 O O . HIS A 1 332 ? -4.312 7.855 15.086 1 89.94 332 HIS A O 1
ATOM 2664 N N . SER A 1 333 ? -3.268 7.855 13.047 1 86.5 333 SER A N 1
ATOM 2665 C CA . SER A 1 333 ? -3.084 6.438 12.758 1 86.5 333 SER A CA 1
ATOM 2666 C C . SER A 1 333 ? -4.414 5.766 12.43 1 86.5 333 SER A C 1
ATOM 2668 O O . SER A 1 333 ? -4.957 5.016 13.242 1 86.5 333 SER A O 1
ATOM 2670 N N . ARG A 1 334 ? -4.906 6.039 11.266 1 88.81 334 ARG A N 1
ATOM 2671 C CA . ARG A 1 334 ? -6.098 5.41 10.711 1 88.81 334 ARG A CA 1
ATOM 2672 C C . ARG A 1 334 ? -5.801 4.785 9.352 1 88.81 334 ARG A C 1
ATOM 2674 O O . ARG A 1 334 ? -5.102 5.379 8.531 1 88.81 334 ARG A O 1
ATOM 2681 N N . THR A 1 335 ? -6.328 3.631 9.258 1 90.88 335 THR A N 1
ATOM 2682 C CA . THR A 1 335 ? -6.207 2.973 7.961 1 90.88 335 THR A CA 1
ATOM 2683 C C . THR A 1 335 ? -7.254 3.504 6.984 1 90.88 335 THR A C 1
ATOM 2685 O O . THR A 1 335 ? -8.25 4.094 7.398 1 90.88 335 THR A O 1
ATOM 2688 N N . PRO A 1 336 ? -6.988 3.262 5.699 1 92.56 336 PRO A N 1
ATOM 2689 C CA . PRO A 1 336 ? -7.984 3.648 4.699 1 92.56 336 PRO A CA 1
ATOM 2690 C C . PRO A 1 336 ? -9.359 3.041 4.969 1 92.56 336 PRO A C 1
ATOM 2692 O O . PRO A 1 336 ? -10.375 3.742 4.906 1 92.56 336 PRO A O 1
ATOM 2695 N N . GLN A 1 337 ? -9.391 1.815 5.305 1 88.12 337 GLN A N 1
ATOM 2696 C CA . GLN A 1 337 ? -10.664 1.146 5.555 1 88.12 337 GLN A CA 1
ATOM 2697 C C . GLN A 1 337 ? -11.367 1.743 6.773 1 88.12 337 GLN A C 1
ATOM 2699 O O . GLN A 1 337 ? -12.586 1.933 6.758 1 88.12 337 GLN A O 1
ATOM 2704 N N . GLU A 1 338 ? -10.625 2.006 7.781 1 87.69 338 GLU A N 1
ATOM 2705 C CA . GLU A 1 338 ? -11.195 2.631 8.969 1 87.69 338 GLU A CA 1
ATOM 2706 C C . GLU A 1 338 ? -11.805 3.99 8.641 1 87.69 338 GLU A C 1
ATOM 2708 O O . GLU A 1 338 ? -12.914 4.305 9.086 1 87.69 338 GLU A O 1
ATOM 2713 N N . MET A 1 339 ? -11.141 4.781 7.906 1 90.69 339 MET A N 1
ATOM 2714 C CA . MET A 1 339 ? -11.609 6.113 7.539 1 90.69 339 MET A CA 1
ATOM 2715 C C . MET A 1 339 ? -12.906 6.031 6.738 1 90.69 339 MET A C 1
ATOM 2717 O O . MET A 1 339 ? -13.859 6.762 7.02 1 90.69 339 MET A O 1
ATOM 2721 N N . LEU A 1 340 ? -12.914 5.129 5.816 1 90.5 340 LEU A N 1
ATOM 2722 C CA . LEU A 1 340 ? -14.078 4.988 4.945 1 90.5 340 LEU A CA 1
ATOM 2723 C C . LEU A 1 340 ? -15.273 4.438 5.719 1 90.5 340 LEU A C 1
ATOM 2725 O O . LEU A 1 340 ? -16.422 4.734 5.387 1 90.5 340 LEU A O 1
ATOM 2729 N N . THR A 1 341 ? -14.984 3.656 6.766 1 85.06 341 THR A N 1
ATOM 2730 C CA . THR A 1 341 ? -16.031 3.098 7.602 1 85.06 341 THR A CA 1
ATOM 2731 C C . THR A 1 341 ? -16.656 4.176 8.492 1 85.06 341 THR A C 1
ATOM 2733 O O . THR A 1 341 ? -17.875 4.215 8.68 1 85.06 341 THR A O 1
ATOM 2736 N N . ILE A 1 342 ? -15.852 5.07 8.93 1 83.94 342 ILE A N 1
ATOM 2737 C CA . ILE A 1 342 ? -16.281 6.055 9.922 1 83.94 342 ILE A CA 1
ATOM 2738 C C . ILE A 1 342 ? -16.922 7.254 9.211 1 83.94 342 ILE A C 1
ATOM 2740 O O . ILE A 1 342 ? -17.828 7.887 9.75 1 83.94 342 ILE A O 1
ATOM 2744 N N . TRP A 1 343 ? -16.516 7.598 8.062 1 88.19 343 TRP A N 1
ATOM 2745 C CA . TRP A 1 343 ? -16.797 8.867 7.391 1 88.19 343 TRP A CA 1
ATOM 2746 C C . TRP A 1 343 ? -18.297 9.07 7.203 1 88.19 343 TRP A C 1
ATOM 2748 O O . TRP A 1 343 ? -18.812 10.164 7.465 1 88.19 343 TRP A O 1
ATOM 2758 N N . PRO A 1 344 ? -19.047 8 6.812 1 82.56 344 PRO A N 1
ATOM 2759 C CA . PRO A 1 344 ? -20.484 8.211 6.652 1 82.56 344 PRO A CA 1
ATOM 2760 C C . PRO A 1 344 ? -21.172 8.648 7.945 1 82.56 344 PRO A C 1
ATOM 2762 O O . PRO A 1 344 ? -22.156 9.367 7.91 1 82.56 344 PRO A O 1
ATOM 2765 N N . PHE A 1 345 ? -20.547 8.297 9.047 1 79.69 345 PHE A N 1
ATOM 2766 C CA . PHE A 1 345 ? -21.141 8.633 10.336 1 79.69 345 PHE A CA 1
ATOM 2767 C C . PHE A 1 345 ? -20.812 10.07 10.719 1 79.69 345 PHE A C 1
ATOM 2769 O O . PHE A 1 345 ? -21.484 10.656 11.578 1 79.69 345 PHE A O 1
ATOM 2776 N N . ILE A 1 346 ? -19.797 10.547 10.172 1 82.69 346 ILE A N 1
ATOM 2777 C CA . ILE A 1 346 ? -19.391 11.914 10.453 1 82.69 346 ILE A CA 1
ATOM 2778 C C . ILE A 1 346 ? -20.234 12.891 9.633 1 82.69 346 ILE A C 1
ATOM 2780 O O . ILE A 1 346 ? -20.672 13.93 10.141 1 82.69 346 ILE A O 1
ATOM 2784 N N . VAL A 1 347 ? -20.516 12.578 8.398 1 80 347 VAL A N 1
ATOM 2785 C CA . VAL A 1 347 ? -21.188 13.492 7.484 1 80 347 VAL A CA 1
ATOM 2786 C C . VAL A 1 347 ? -22.703 13.352 7.617 1 80 347 VAL A C 1
ATOM 2788 O O . VAL A 1 347 ? -23.453 14.273 7.293 1 80 347 VAL A O 1
ATOM 2791 N N . GLN A 1 348 ? -23.156 12.156 8.023 1 75.56 348 GLN A N 1
ATOM 2792 C CA . GLN A 1 348 ? -24.594 11.969 8.25 1 75.56 348 GLN A CA 1
ATOM 2793 C C . GLN A 1 348 ? -24.906 11.867 9.734 1 75.56 348 GLN A C 1
ATOM 2795 O O . GLN A 1 348 ? -24.984 10.766 10.289 1 75.56 348 GLN A O 1
ATOM 2800 N N . PRO A 1 349 ? -25.062 12.977 10.383 1 62.25 349 PRO A N 1
ATOM 2801 C CA . PRO A 1 349 ? -25.203 13.008 11.836 1 62.25 349 PRO A CA 1
ATOM 2802 C C . PRO A 1 349 ? -26.438 12.281 12.328 1 62.25 349 PRO A C 1
ATOM 2804 O O . PRO A 1 349 ? -26.547 11.945 13.516 1 62.25 349 PRO A O 1
ATOM 2807 N N . GLU A 1 350 ? -27.344 12.219 11.438 1 63.12 350 GLU A N 1
ATOM 2808 C CA . GLU A 1 350 ? -28.562 11.539 11.875 1 63.12 350 GLU A CA 1
ATOM 2809 C C . GLU A 1 350 ? -28.297 10.07 12.188 1 63.12 350 GLU A C 1
ATOM 2811 O O . GLU A 1 350 ? -29.078 9.43 12.883 1 63.12 350 GLU A O 1
ATOM 2816 N N . LEU A 1 351 ? -27.203 9.609 11.695 1 58.84 351 LEU A N 1
ATOM 2817 C CA . LEU A 1 351 ? -26.875 8.219 11.984 1 58.84 351 LEU A CA 1
ATOM 2818 C C . LEU A 1 351 ? -26.469 8.047 13.453 1 58.84 351 LEU A C 1
ATOM 2820 O O . LEU A 1 351 ? -25.625 8.797 13.953 1 58.84 351 LEU A O 1
ATOM 2824 N N . ASP A 1 352 ? -27.438 7.59 14.328 1 57 352 ASP A N 1
ATOM 2825 C CA . ASP A 1 352 ? -27.312 7.43 15.773 1 57 352 ASP A CA 1
ATOM 2826 C C . ASP A 1 352 ? -26.047 6.641 16.125 1 57 352 ASP A C 1
ATOM 2828 O O . ASP A 1 352 ? -25.844 5.531 15.633 1 57 352 ASP A O 1
ATOM 2832 N N . CYS A 1 353 ? -25 7.348 16.5 1 57.97 353 CYS A N 1
ATOM 2833 C CA . CYS A 1 353 ? -23.766 6.727 16.953 1 57.97 353 CYS A CA 1
ATOM 2834 C C . CYS A 1 353 ? -24.062 5.574 17.906 1 57.97 353 CYS A C 1
ATOM 2836 O O . CYS A 1 353 ? -23.188 4.734 18.156 1 57.97 353 CYS A O 1
ATOM 2838 N N . HIS A 1 354 ? -25.109 5.645 18.562 1 51.03 354 HIS A N 1
ATOM 2839 C CA . HIS A 1 354 ? -25.422 4.59 19.516 1 51.03 354 HIS A CA 1
ATOM 2840 C C . HIS A 1 354 ? -25.625 3.252 18.812 1 51.03 354 HIS A C 1
ATOM 2842 O O . HIS A 1 354 ? -25.359 2.195 19.391 1 51.03 354 HIS A O 1
ATOM 2848 N N . CYS A 1 355 ? -26.125 3.344 17.688 1 45.56 355 CYS A N 1
ATOM 2849 C CA . CYS A 1 355 ? -26.453 2.098 17 1 45.56 355 CYS A CA 1
ATOM 2850 C C . CYS A 1 355 ? -25.234 1.499 16.312 1 45.56 355 CYS A C 1
ATOM 2852 O O . CYS A 1 355 ? -25.344 0.466 15.656 1 45.56 355 CYS A O 1
ATOM 2854 N N . TYR A 1 356 ? -24.234 2.219 16.156 1 46.84 356 TYR A N 1
ATOM 2855 C CA . TYR A 1 356 ? -23.062 1.669 15.5 1 46.84 356 TYR A CA 1
ATOM 2856 C C . TYR A 1 356 ? -22.734 0.286 16.047 1 46.84 356 TYR A C 1
ATOM 2858 O O . TYR A 1 356 ? -22.359 -0.617 15.289 1 46.84 356 TYR A O 1
ATOM 2866 N N . PHE A 1 357 ? -22.812 0.106 17.406 1 42.94 357 PHE A N 1
ATOM 2867 C CA . PHE A 1 357 ? -22.594 -1.215 17.984 1 42.94 357 PHE A CA 1
ATOM 2868 C C . PHE A 1 357 ? -23.688 -2.184 17.562 1 42.94 357 PHE A C 1
ATOM 2870 O O . PHE A 1 357 ? -23.547 -3.396 17.75 1 42.94 357 PHE A O 1
ATOM 2877 N N . CYS A 1 358 ? -24.812 -1.66 17.281 1 40.84 358 CYS A N 1
ATOM 2878 C CA . CYS A 1 358 ? -25.906 -2.57 16.969 1 40.84 358 CYS A CA 1
ATOM 2879 C C . CYS A 1 358 ? -25.688 -3.221 15.602 1 40.84 358 CYS A C 1
ATOM 2881 O O . CYS A 1 358 ? -26.094 -4.363 15.383 1 40.84 358 CYS A O 1
ATOM 2883 N N . PHE A 1 359 ? -25.266 -2.525 14.648 1 39.19 359 PHE A N 1
ATOM 2884 C CA . PHE A 1 359 ? -25.234 -3.117 13.32 1 39.19 359 PHE A CA 1
ATOM 2885 C C . PHE A 1 359 ? -23.906 -3.811 13.07 1 39.19 359 PHE A C 1
ATOM 2887 O O . PHE A 1 359 ? -23.828 -4.773 12.297 1 39.19 359 PHE A O 1
ATOM 2894 N N . TYR A 1 360 ? -22.781 -3.168 13.336 1 36.59 360 TYR A N 1
ATOM 2895 C CA . TYR A 1 360 ? -21.516 -3.844 13.055 1 36.59 360 TYR A CA 1
ATOM 2896 C C . TYR A 1 360 ? -21.062 -4.68 14.25 1 36.59 360 TYR A C 1
ATOM 2898 O O . TYR A 1 360 ? -20.797 -4.141 15.32 1 36.59 360 TYR A O 1
ATOM 2906 N N . PRO A 1 361 ? -21.516 -5.883 14.453 1 33.34 361 PRO A N 1
ATOM 2907 C CA . PRO A 1 361 ? -21 -6.715 15.539 1 33.34 361 PRO A CA 1
ATOM 2908 C C . PRO A 1 361 ? -19.5 -6.566 15.727 1 33.34 361 PRO A C 1
ATOM 2910 O O . PRO A 1 361 ? -18.766 -6.355 14.758 1 33.34 361 PRO A O 1
ATOM 2913 N N . THR A 1 362 ? -19.078 -5.883 16.859 1 32.94 362 THR A N 1
ATOM 2914 C CA . THR A 1 362 ? -17.703 -5.879 17.344 1 32.94 362 THR A CA 1
ATOM 2915 C C . THR A 1 362 ? -17 -7.18 16.984 1 32.94 362 THR A C 1
ATOM 2917 O O . THR A 1 362 ? -17.438 -8.266 17.375 1 32.94 362 THR A O 1
ATOM 2920 N N . PHE A 1 363 ? -16.562 -7.344 15.914 1 31.34 363 PHE A N 1
ATOM 2921 C CA . PHE A 1 363 ? -15.516 -8.359 15.836 1 31.34 363 PHE A CA 1
ATOM 2922 C C . PHE A 1 363 ? -14.562 -8.242 17.016 1 31.34 363 PHE A C 1
ATOM 2924 O O . PHE A 1 363 ? -13.734 -7.32 17.062 1 31.34 363 PHE A O 1
ATOM 2931 N N . ILE A 1 364 ? -15.055 -8.438 18.25 1 28.66 364 ILE A N 1
ATOM 2932 C CA . ILE A 1 364 ? -14.156 -8.695 19.375 1 28.66 364 ILE A CA 1
ATOM 2933 C C . ILE A 1 364 ? -13.031 -9.625 18.922 1 28.66 364 ILE A C 1
ATOM 2935 O O . ILE A 1 364 ? -13.258 -10.812 18.688 1 28.66 364 ILE A O 1
ATOM 2939 N N . TRP A 1 365 ? -12.266 -9.281 17.969 1 26.31 365 TRP A N 1
ATOM 2940 C CA . TRP A 1 365 ? -11.008 -10.031 17.953 1 26.31 365 TRP A CA 1
ATOM 2941 C C . TRP A 1 365 ? -10.359 -10.016 19.328 1 26.31 365 TRP A C 1
ATOM 2943 O O . TRP A 1 365 ? -9.922 -8.961 19.812 1 26.31 365 TRP A O 1
ATOM 2953 N N . SER A 1 366 ? -10.984 -10.734 20.266 1 25.8 366 SER A N 1
ATOM 2954 C CA . SER A 1 366 ? -10.188 -11.102 21.438 1 25.8 366 SER A CA 1
ATOM 2955 C C . SER A 1 366 ? -8.789 -11.547 21.047 1 25.8 366 SER A C 1
ATOM 2957 O O . SER A 1 366 ? -8.625 -12.492 20.266 1 25.8 366 SER A O 1
ATOM 2959 N N . ASN A 1 367 ? -7.957 -10.656 20.781 1 25.05 367 ASN A N 1
ATOM 2960 C CA . ASN A 1 367 ? -6.559 -11.07 20.875 1 25.05 367 ASN A CA 1
ATOM 2961 C C . ASN A 1 367 ? -6.297 -11.875 22.141 1 25.05 367 ASN A C 1
ATOM 2963 O O . ASN A 1 367 ? -6.312 -11.328 23.25 1 25.05 367 ASN A O 1
ATOM 2967 N N . PRO A 1 368 ? -6.73 -13.164 22.156 1 26.83 368 PRO A N 1
ATOM 2968 C CA . PRO A 1 368 ? -6.355 -14 23.297 1 26.83 368 PRO A CA 1
ATOM 2969 C C . PRO A 1 368 ? -4.891 -13.828 23.703 1 26.83 368 PRO A C 1
ATOM 2971 O O . PRO A 1 368 ? -4.496 -14.234 24.797 1 26.83 368 PRO A O 1
ATOM 2974 N N . ASN A 1 369 ? -4.016 -13.562 22.766 1 25.41 369 ASN A N 1
ATOM 2975 C CA . ASN A 1 369 ? -2.65 -13.766 23.234 1 25.41 369 ASN A CA 1
ATOM 2976 C C . ASN A 1 369 ? -2.271 -12.742 24.312 1 25.41 369 ASN A C 1
ATOM 2978 O O . ASN A 1 369 ? -1.089 -12.508 24.562 1 25.41 369 ASN A O 1
ATOM 2982 N N . LEU A 1 370 ? -3.203 -11.977 24.812 1 23.52 370 LEU A N 1
ATOM 2983 C CA . LEU A 1 370 ? -2.738 -11.359 26.047 1 23.52 370 LEU A CA 1
ATOM 2984 C C . LEU A 1 370 ? -2.596 -12.398 27.156 1 23.52 370 LEU A C 1
ATOM 2986 O O . LEU A 1 370 ? -3.389 -12.422 28.109 1 23.52 370 LEU A O 1
ATOM 2990 N N . HIS A 1 371 ? -2.584 -13.812 26.766 1 21.34 371 HIS A N 1
ATOM 2991 C CA . HIS A 1 371 ? -2.334 -14.617 27.953 1 21.34 371 HIS A CA 1
ATOM 2992 C C . HIS A 1 371 ? -1.162 -14.07 28.766 1 21.34 371 HIS A C 1
ATOM 2994 O O . HIS A 1 371 ? -0.354 -13.297 28.234 1 21.34 371 HIS A O 1
ATOM 3000 N N . HIS A 1 372 ? -0.957 -14.742 30.031 1 20.55 372 HIS A N 1
ATOM 3001 C CA . HIS A 1 372 ? -0.214 -14.797 31.281 1 20.55 372 HIS A CA 1
ATOM 3002 C C . HIS A 1 372 ? 1.273 -15.023 31.031 1 20.55 372 HIS A C 1
ATOM 3004 O O . HIS A 1 372 ? 1.652 -15.875 30.219 1 20.55 372 HIS A O 1
ATOM 3010 N N . LEU A 1 373 ? 2.215 -13.969 31.109 1 20.72 373 LEU A N 1
ATOM 3011 C CA . LEU A 1 373 ? 3.516 -14.031 31.766 1 20.72 373 LEU A CA 1
ATOM 3012 C C . LEU A 1 373 ? 3.453 -14.898 33.031 1 20.72 373 LEU A C 1
ATOM 3014 O O . LEU A 1 373 ? 2.953 -14.461 34.062 1 20.72 373 LEU A O 1
ATOM 3018 N N . GLN A 1 374 ? 2.709 -16.094 33.031 1 16.61 374 GLN A N 1
ATOM 3019 C CA . GLN A 1 374 ? 3.102 -16.938 34.156 1 16.61 374 GLN A CA 1
ATOM 3020 C C . GLN A 1 374 ? 4.586 -17.281 34.125 1 16.61 374 GLN A C 1
ATOM 3022 O O . GLN A 1 374 ? 5.16 -17.391 33.031 1 16.61 374 GLN A O 1
ATOM 3027 N N . ILE A 1 375 ? 5.309 -17.266 35.375 1 19.48 375 ILE A N 1
ATOM 3028 C CA . ILE A 1 375 ? 6.402 -17.734 36.25 1 19.48 375 ILE A CA 1
ATOM 3029 C C . ILE A 1 375 ? 6.617 -19.234 36.031 1 19.48 375 ILE A C 1
ATOM 3031 O O . ILE A 1 375 ? 5.766 -20.047 36.375 1 19.48 375 ILE A O 1
ATOM 3035 N N . LYS A 1 376 ? 6.613 -19.812 34.719 1 18.17 376 LYS A N 1
ATOM 3036 C CA . LYS A 1 376 ? 7.52 -20.922 35.031 1 18.17 376 LYS A CA 1
ATOM 3037 C C . LYS A 1 376 ? 8.977 -20.469 34.969 1 18.17 376 LYS A C 1
ATOM 3039 O O . LYS A 1 376 ? 9.359 -19.688 34.094 1 18.17 376 LYS A O 1
ATOM 3044 N N . MET B 1 1 ? -50.062 44.5 -36 1 23.62 1 MET B N 1
ATOM 3045 C CA . MET B 1 1 ? -49.656 43.344 -36.812 1 23.62 1 MET B CA 1
ATOM 3046 C C . MET B 1 1 ? -49.25 42.156 -35.938 1 23.62 1 MET B C 1
ATOM 3048 O O . MET B 1 1 ? -48.688 42.344 -34.875 1 23.62 1 MET B O 1
ATOM 3052 N N . SER B 1 2 ? -49.906 40.969 -36.156 1 21.05 2 SER B N 1
ATOM 3053 C CA . SER B 1 2 ? -50.656 39.969 -35.375 1 21.05 2 SER B CA 1
ATOM 3054 C C . SER B 1 2 ? -49.719 39 -34.688 1 21.05 2 SER B C 1
ATOM 3056 O O . SER B 1 2 ? -48.906 38.344 -35.344 1 21.05 2 SER B O 1
ATOM 3058 N N . GLY B 1 3 ? -49.031 39.469 -33.531 1 21.2 3 GLY B N 1
ATOM 3059 C CA . GLY B 1 3 ? -48 39.094 -32.594 1 21.2 3 GLY B CA 1
ATOM 3060 C C . GLY B 1 3 ? -48.188 37.688 -32.031 1 21.2 3 GLY B C 1
ATOM 3061 O O . GLY B 1 3 ? -49.25 37.406 -31.484 1 21.2 3 GLY B O 1
ATOM 3062 N N . LYS B 1 4 ? -47.625 36.656 -32.844 1 21.89 4 LYS B N 1
ATOM 3063 C CA . LYS B 1 4 ? -47.594 35.219 -32.875 1 21.89 4 LYS B CA 1
ATOM 3064 C C . LYS B 1 4 ? -47.344 34.625 -31.5 1 21.89 4 LYS B C 1
ATOM 3066 O O . LYS B 1 4 ? -46.281 34.875 -30.891 1 21.89 4 LYS B O 1
ATOM 3071 N N . MET B 1 5 ? -48.438 34.625 -30.625 1 19.41 5 MET B N 1
ATOM 3072 C CA . MET B 1 5 ? -48.75 34.312 -29.234 1 19.41 5 MET B CA 1
ATOM 3073 C C . MET B 1 5 ? -48.188 32.969 -28.828 1 19.41 5 MET B C 1
ATOM 3075 O O . MET B 1 5 ? -48.062 32.062 -29.656 1 19.41 5 MET B O 1
ATOM 3079 N N . PHE B 1 6 ? -47.469 32.938 -27.609 1 20.52 6 PHE B N 1
ATOM 3080 C CA . PHE B 1 6 ? -46.625 32.219 -26.656 1 20.52 6 PHE B CA 1
ATOM 3081 C C . PHE B 1 6 ? -47.281 30.906 -26.219 1 20.52 6 PHE B C 1
ATOM 3083 O O . PHE B 1 6 ? -48.344 30.922 -25.547 1 20.52 6 PHE B O 1
ATOM 3090 N N . ALA B 1 7 ? -47.25 29.844 -27.062 1 18.72 7 ALA B N 1
ATOM 3091 C CA . ALA B 1 7 ? -47.906 28.562 -27.266 1 18.72 7 ALA B CA 1
ATOM 3092 C C . ALA B 1 7 ? -47.719 27.656 -26.062 1 18.72 7 ALA B C 1
ATOM 3094 O O . ALA B 1 7 ? -48.375 26.609 -25.953 1 18.72 7 ALA B O 1
ATOM 3095 N N . GLY B 1 8 ? -46.688 27.953 -25.172 1 19.59 8 GLY B N 1
ATOM 3096 C CA . GLY B 1 8 ? -46.031 26.734 -24.766 1 19.59 8 GLY B CA 1
ATOM 3097 C C . GLY B 1 8 ? -46.844 25.906 -23.797 1 19.59 8 GLY B C 1
ATOM 3098 O O . GLY B 1 8 ? -47.281 26.422 -22.75 1 19.59 8 GLY B O 1
ATOM 3099 N N . HIS B 1 9 ? -47.781 25.062 -24.25 1 18.14 9 HIS B N 1
ATOM 3100 C CA . HIS B 1 9 ? -48.875 24.312 -23.625 1 18.14 9 HIS B CA 1
ATOM 3101 C C . HIS B 1 9 ? -48.344 23.438 -22.5 1 18.14 9 HIS B C 1
ATOM 3103 O O . HIS B 1 9 ? -47.406 22.656 -22.688 1 18.14 9 HIS B O 1
ATOM 3109 N N . SER B 1 10 ? -48.5 23.875 -21.188 1 18.09 10 SER B N 1
ATOM 3110 C CA . SER B 1 10 ? -48.219 23.531 -19.812 1 18.09 10 SER B CA 1
ATOM 3111 C C . SER B 1 10 ? -48.844 22.188 -19.422 1 18.09 10 SER B C 1
ATOM 3113 O O . SER B 1 10 ? -48.875 21.812 -18.25 1 18.09 10 SER B O 1
ATOM 3115 N N . SER B 1 11 ? -49.375 21.391 -20.406 1 17.7 11 SER B N 1
ATOM 3116 C CA . SER B 1 11 ? -50.375 20.516 -19.859 1 17.7 11 SER B CA 1
ATOM 3117 C C . SER B 1 11 ? -49.812 19.594 -18.781 1 17.7 11 SER B C 1
ATOM 3119 O O . SER B 1 11 ? -48.688 19.156 -18.875 1 17.7 11 SER B O 1
ATOM 3121 N N . ARG B 1 12 ? -50.406 19.625 -17.531 1 17.88 12 ARG B N 1
ATOM 3122 C CA . ARG B 1 12 ? -50.406 19.156 -16.156 1 17.88 12 ARG B CA 1
ATOM 3123 C C . ARG B 1 12 ? -50.562 17.641 -16.109 1 17.88 12 ARG B C 1
ATOM 3125 O O . ARG B 1 12 ? -51.594 17.125 -15.711 1 17.88 12 ARG B O 1
ATOM 3132 N N . ILE B 1 13 ? -50.031 16.844 -16.984 1 16.83 13 ILE B N 1
ATOM 3133 C CA . ILE B 1 13 ? -50.531 15.484 -16.953 1 16.83 13 ILE B CA 1
ATOM 3134 C C . ILE B 1 13 ? -50.25 14.852 -15.586 1 16.83 13 ILE B C 1
ATOM 3136 O O . ILE B 1 13 ? -49.094 14.828 -15.141 1 16.83 13 ILE B O 1
ATOM 3140 N N . ARG B 1 14 ? -51.219 14.836 -14.633 1 18.28 14 ARG B N 1
ATOM 3141 C CA . ARG B 1 14 ? -51.469 14.336 -13.281 1 18.28 14 ARG B CA 1
ATOM 3142 C C . ARG B 1 14 ? -51.188 12.836 -13.203 1 18.28 14 ARG B C 1
ATOM 3144 O O . ARG B 1 14 ? -51.969 12.023 -13.664 1 18.28 14 ARG B O 1
ATOM 3151 N N . ASN B 1 15 ? -50.031 12.375 -13.547 1 16.5 15 ASN B N 1
ATOM 3152 C CA . ASN B 1 15 ? -49.812 10.938 -13.664 1 16.5 15 ASN B CA 1
ATOM 3153 C C . ASN B 1 15 ? -49.969 10.234 -12.32 1 16.5 15 ASN B C 1
ATOM 3155 O O . ASN B 1 15 ? -49.188 10.484 -11.398 1 16.5 15 ASN B O 1
ATOM 3159 N N . GLU B 1 16 ? -51.188 10.008 -11.719 1 19.19 16 GLU B N 1
ATOM 3160 C CA . GLU B 1 16 ? -51.719 9.469 -10.469 1 19.19 16 GLU B CA 1
ATOM 3161 C C . GLU B 1 16 ? -51.156 8.078 -10.188 1 19.19 16 GLU B C 1
ATOM 3163 O O . GLU B 1 16 ? -51.344 7.531 -9.102 1 19.19 16 GLU B O 1
ATOM 3168 N N . ASN B 1 17 ? -50.594 7.312 -11.039 1 18 17 ASN B N 1
ATOM 3169 C CA . ASN B 1 17 ? -50.938 5.898 -10.938 1 18 17 ASN B CA 1
ATOM 3170 C C . ASN B 1 17 ? -50.25 5.234 -9.758 1 18 17 ASN B C 1
ATOM 3172 O O . ASN B 1 17 ? -50.344 4.02 -9.578 1 18 17 ASN B O 1
ATOM 3176 N N . GLY B 1 18 ? -49.25 5.773 -8.977 1 17.47 18 GLY B N 1
ATOM 3177 C CA . GLY B 1 18 ? -48.375 4.742 -8.477 1 17.47 18 GLY B CA 1
ATOM 3178 C C . GLY B 1 18 ? -48.938 3.967 -7.312 1 17.47 18 GLY B C 1
ATOM 3179 O O . GLY B 1 18 ? -49.281 4.551 -6.277 1 17.47 18 GLY B O 1
ATOM 3180 N N . ALA B 1 19 ? -49.656 2.828 -7.383 1 18.64 19 ALA B N 1
ATOM 3181 C CA . ALA B 1 19 ? -50.312 1.875 -6.492 1 18.64 19 ALA B CA 1
ATOM 3182 C C . ALA B 1 19 ? -49.344 1.329 -5.457 1 18.64 19 ALA B C 1
ATOM 3184 O O . ALA B 1 19 ? -48.469 0.507 -5.777 1 18.64 19 ALA B O 1
ATOM 3185 N N . LEU B 1 20 ? -48.719 2.111 -4.57 1 18.03 20 LEU B N 1
ATOM 3186 C CA . LEU B 1 20 ? -47.875 1.504 -3.572 1 18.03 20 LEU B CA 1
ATOM 3187 C C . LEU B 1 20 ? -48.656 0.581 -2.652 1 18.03 20 LEU B C 1
ATOM 3189 O O . LEU B 1 20 ? -49.781 0.89 -2.281 1 18.03 20 LEU B O 1
ATOM 3193 N N . CYS B 1 21 ? -48.219 -0.753 -2.354 1 18.78 21 CYS B N 1
ATOM 3194 C CA . CYS B 1 21 ? -48.625 -1.967 -1.647 1 18.78 21 CYS B CA 1
ATOM 3195 C C . CYS B 1 21 ? -48.781 -1.698 -0.157 1 18.78 21 CYS B C 1
ATOM 3197 O O . CYS B 1 21 ? -47.875 -1.234 0.506 1 18.78 21 CYS B O 1
ATOM 3199 N N . ALA B 1 22 ? -49.875 -1.44 0.39 1 19.72 22 ALA B N 1
ATOM 3200 C CA . ALA B 1 22 ? -50.375 -1.205 1.749 1 19.72 22 ALA B CA 1
ATOM 3201 C C . ALA B 1 22 ? -50.156 -2.438 2.625 1 19.72 22 ALA B C 1
ATOM 3203 O O . ALA B 1 22 ? -50.656 -3.521 2.311 1 19.72 22 ALA B O 1
ATOM 3204 N N . ALA B 1 23 ? -49.156 -2.527 3.48 1 20.22 23 ALA B N 1
ATOM 3205 C CA . ALA B 1 23 ? -48.812 -3.473 4.543 1 20.22 23 ALA B CA 1
ATOM 3206 C C . ALA B 1 23 ? -49.906 -3.496 5.621 1 20.22 23 ALA B C 1
ATOM 3208 O O . ALA B 1 23 ? -50.031 -2.545 6.395 1 20.22 23 ALA B O 1
ATOM 3209 N N . SER B 1 24 ? -51.031 -4.035 5.395 1 21 24 SER B N 1
ATOM 3210 C CA . SER B 1 24 ? -51.938 -4.148 6.516 1 21 24 SER B CA 1
ATOM 3211 C C . SER B 1 24 ? -51.438 -5.125 7.562 1 21 24 SER B C 1
ATOM 3213 O O . SER B 1 24 ? -51.219 -6.309 7.273 1 21 24 SER B O 1
ATOM 3215 N N . HIS B 1 25 ? -50.594 -4.766 8.523 1 21.28 25 HIS B N 1
ATOM 3216 C CA . HIS B 1 25 ? -50.156 -5.453 9.734 1 21.28 25 HIS B CA 1
ATOM 3217 C C . HIS B 1 25 ? -51.312 -5.695 10.688 1 21.28 25 HIS B C 1
ATOM 3219 O O . HIS B 1 25 ? -51.375 -5.082 11.75 1 21.28 25 HIS B O 1
ATOM 3225 N N . SER B 1 26 ? -52.406 -6.246 10.344 1 21.64 26 SER B N 1
ATOM 3226 C CA . SER B 1 26 ? -53.281 -6.512 11.477 1 21.64 26 SER B CA 1
ATOM 3227 C C . SER B 1 26 ? -52.656 -7.477 12.469 1 21.64 26 SER B C 1
ATOM 3229 O O . SER B 1 26 ? -52.562 -7.191 13.664 1 21.64 26 SER B O 1
ATOM 3231 N N . SER B 1 27 ? -53.062 -8.836 12.516 1 24.11 27 SER B N 1
ATOM 3232 C CA . SER B 1 27 ? -53.5 -9.609 13.672 1 24.11 27 SER B CA 1
ATOM 3233 C C . SER B 1 27 ? -52.312 -10.117 14.492 1 24.11 27 SER B C 1
ATOM 3235 O O . SER B 1 27 ? -51.188 -10.117 14.008 1 24.11 27 SER B O 1
ATOM 3237 N N . LYS B 1 28 ? -52.531 -10.859 15.789 1 27.77 28 LYS B N 1
ATOM 3238 C CA . LYS B 1 28 ? -51.844 -11.461 16.938 1 27.77 28 LYS B CA 1
ATOM 3239 C C . LYS B 1 28 ? -50.906 -12.594 16.5 1 27.77 28 LYS B C 1
ATOM 3241 O O . LYS B 1 28 ? -50.562 -13.461 17.297 1 27.77 28 LYS B O 1
ATOM 3246 N N . THR B 1 29 ? -50.562 -12.719 15.148 1 21.34 29 THR B N 1
ATOM 3247 C CA . THR B 1 29 ? -50.156 -14.008 14.594 1 21.34 29 THR B CA 1
ATOM 3248 C C . THR B 1 29 ? -48.875 -14.484 15.242 1 21.34 29 THR B C 1
ATOM 3250 O O . THR B 1 29 ? -48.062 -13.68 15.703 1 21.34 29 THR B O 1
ATOM 3253 N N . LYS B 1 30 ? -48.625 -15.93 15.281 1 26.92 30 LYS B N 1
ATOM 3254 C CA . LYS B 1 30 ? -47.75 -17.016 15.711 1 26.92 30 LYS B CA 1
ATOM 3255 C C . LYS B 1 30 ? -46.312 -16.766 15.289 1 26.92 30 LYS B C 1
ATOM 3257 O O . LYS B 1 30 ? -46.062 -15.969 14.398 1 26.92 30 LYS B O 1
ATOM 3262 N N . PRO B 1 31 ? -45.344 -18.016 15.234 1 28.75 31 PRO B N 1
ATOM 3263 C CA . PRO B 1 31 ? -43.875 -18.062 15.203 1 28.75 31 PRO B CA 1
ATOM 3264 C C . PRO B 1 31 ? -43.281 -17.312 14.016 1 28.75 31 PRO B C 1
ATOM 3266 O O . PRO B 1 31 ? -43.875 -17.297 12.93 1 28.75 31 PRO B O 1
ATOM 3269 N N . GLY B 1 32 ? -42.5 -16.219 14.227 1 28.41 32 GLY B N 1
ATOM 3270 C CA . GLY B 1 32 ? -41.969 -15.109 13.445 1 28.41 32 GLY B CA 1
ATOM 3271 C C . GLY B 1 32 ? -41.219 -15.555 12.203 1 28.41 32 GLY B C 1
ATOM 3272 O O . GLY B 1 32 ? -40.125 -16.125 12.305 1 28.41 32 GLY B O 1
ATOM 3273 N N . GLU B 1 33 ? -41.969 -16.109 11.164 1 28.55 33 GLU B N 1
ATOM 3274 C CA . GLU B 1 33 ? -41.469 -16.438 9.836 1 28.55 33 GLU B CA 1
ATOM 3275 C C . GLU B 1 33 ? -40.688 -15.273 9.227 1 28.55 33 GLU B C 1
ATOM 3277 O O . GLU B 1 33 ? -41.219 -14.164 9.117 1 28.55 33 GLU B O 1
ATOM 3282 N N . ILE B 1 34 ? -39.406 -15.203 9.5 1 28.38 34 ILE B N 1
ATOM 3283 C CA . ILE B 1 34 ? -38.438 -14.273 8.914 1 28.38 34 ILE B CA 1
ATOM 3284 C C . ILE B 1 34 ? -38.688 -14.164 7.41 1 28.38 34 ILE B C 1
ATOM 3286 O O . ILE B 1 34 ? -38.5 -15.141 6.672 1 28.38 34 ILE B O 1
ATOM 3290 N N . LYS B 1 35 ? -39.625 -13.383 6.98 1 28.11 35 LYS B N 1
ATOM 3291 C CA . LYS B 1 35 ? -39.875 -12.977 5.598 1 28.11 35 LYS B CA 1
ATOM 3292 C C . LYS B 1 35 ? -38.594 -12.477 4.938 1 28.11 35 LYS B C 1
ATOM 3294 O O . LYS B 1 35 ? -38.094 -11.383 5.262 1 28.11 35 LYS B O 1
ATOM 3299 N N . LEU B 1 36 ? -37.656 -13.32 4.473 1 26.98 36 LEU B N 1
ATOM 3300 C CA . LEU B 1 36 ? -36.531 -13.148 3.578 1 26.98 36 LEU B CA 1
ATOM 3301 C C . LEU B 1 36 ? -36.906 -12.297 2.371 1 26.98 36 LEU B C 1
ATOM 3303 O O . LEU B 1 36 ? -37.875 -12.594 1.675 1 26.98 36 LEU B O 1
ATOM 3307 N N . ALA B 1 37 ? -36.688 -11.047 2.377 1 28.25 37 ALA B N 1
ATOM 3308 C CA . ALA B 1 37 ? -36.844 -10.117 1.263 1 28.25 37 ALA B CA 1
ATOM 3309 C C . ALA B 1 37 ? -36.469 -10.773 -0.057 1 28.25 37 ALA B C 1
ATOM 3311 O O . ALA B 1 37 ? -35.281 -10.906 -0.356 1 28.25 37 ALA B O 1
ATOM 3312 N N . THR B 1 38 ? -37.156 -11.688 -0.729 1 30.09 38 THR B N 1
ATOM 3313 C CA . THR B 1 38 ? -37.25 -12.508 -1.935 1 30.09 38 THR B CA 1
ATOM 3314 C C . THR B 1 38 ? -37.188 -11.633 -3.186 1 30.09 38 THR B C 1
ATOM 3316 O O . THR B 1 38 ? -36.75 -12.094 -4.246 1 30.09 38 THR B O 1
ATOM 3319 N N . GLY B 1 39 ? -37.781 -10.375 -3.221 1 29.59 39 GLY B N 1
ATOM 3320 C CA . GLY B 1 39 ? -38.031 -9.688 -4.477 1 29.59 39 GLY B CA 1
ATOM 3321 C C . GLY B 1 39 ? -36.781 -9.164 -5.145 1 29.59 39 GLY B C 1
ATOM 3322 O O . GLY B 1 39 ? -36.625 -9.227 -6.367 1 29.59 39 GLY B O 1
ATOM 3323 N N . LEU B 1 40 ? -35.969 -8.281 -4.492 1 30.98 40 LEU B N 1
ATOM 3324 C CA . LEU B 1 40 ? -34.844 -7.594 -5.156 1 30.98 40 LEU B CA 1
ATOM 3325 C C . LEU B 1 40 ? -33.75 -8.578 -5.531 1 30.98 40 LEU B C 1
ATOM 3327 O O . LEU B 1 40 ? -32.812 -8.227 -6.266 1 30.98 40 LEU B O 1
ATOM 3331 N N . LEU B 1 41 ? -33.719 -9.781 -4.941 1 30.16 41 LEU B N 1
ATOM 3332 C CA . LEU B 1 41 ? -32.844 -10.883 -5.324 1 30.16 41 LEU B CA 1
ATOM 3333 C C . LEU B 1 41 ? -33.188 -11.383 -6.727 1 30.16 41 LEU B C 1
ATOM 3335 O O . LEU B 1 41 ? -32.5 -12.258 -7.262 1 30.16 41 LEU B O 1
ATOM 3339 N N . SER B 1 42 ? -34.344 -11.055 -7.25 1 29.58 42 SER B N 1
ATOM 3340 C CA . SER B 1 42 ? -34.781 -11.562 -8.531 1 29.58 42 SER B CA 1
ATOM 3341 C C . SER B 1 42 ? -33.938 -11.055 -9.68 1 29.5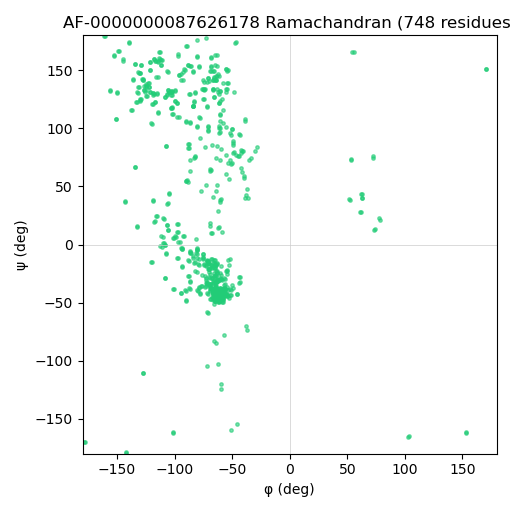8 42 SER B C 1
ATOM 3343 O O . SER B 1 42 ? -33.688 -11.773 -10.656 1 29.58 42 SER B O 1
ATOM 3345 N N . GLN B 1 43 ? -33.656 -9.727 -9.75 1 30.97 43 GLN B N 1
ATOM 3346 C CA . GLN B 1 43 ? -33.188 -9.172 -11.016 1 30.97 43 GLN B CA 1
ATOM 3347 C C . GLN B 1 43 ? -31.734 -9.523 -11.258 1 30.97 43 GLN B C 1
ATOM 3349 O O . GLN B 1 43 ? -31.188 -9.211 -12.312 1 30.97 43 GLN B O 1
ATOM 3354 N N . ILE B 1 44 ? -30.875 -9.773 -10.242 1 32.38 44 ILE B N 1
ATOM 3355 C CA . ILE B 1 44 ? -29.469 -9.875 -10.57 1 32.38 44 ILE B CA 1
ATOM 3356 C C . ILE B 1 44 ? -29.234 -11.078 -11.484 1 32.38 44 ILE B C 1
ATOM 3358 O O . ILE B 1 44 ? -28.562 -10.969 -12.508 1 32.38 44 ILE B O 1
ATOM 3362 N N . CYS B 1 45 ? -29.047 -12.383 -10.969 1 35.03 45 CYS B N 1
ATOM 3363 C CA . CYS B 1 45 ? -28.578 -13.406 -11.906 1 35.03 45 CYS B CA 1
ATOM 3364 C C . CYS B 1 45 ? -29.641 -13.727 -12.938 1 35.03 45 CYS B C 1
ATOM 3366 O O . CYS B 1 45 ? -30.625 -14.406 -12.625 1 35.03 45 CYS B O 1
ATOM 3368 N N . SER B 1 46 ? -30.109 -13.008 -13.773 1 33.22 46 SER B N 1
ATOM 3369 C CA . SER B 1 46 ? -31.125 -13.336 -14.766 1 33.22 46 SER B CA 1
ATOM 3370 C C . SER B 1 46 ? -30.953 -14.75 -15.297 1 33.22 46 SER B C 1
ATOM 3372 O O . SER B 1 46 ? -31.922 -15.43 -15.609 1 33.22 46 SER B O 1
ATOM 3374 N N . SER B 1 47 ? -29.984 -15.172 -16.156 1 34.66 47 SER B N 1
ATOM 3375 C CA . SER B 1 47 ? -30.188 -16.5 -16.719 1 34.66 47 SER B CA 1
ATOM 3376 C C . SER B 1 47 ? -30.266 -17.562 -15.617 1 34.66 47 SER B C 1
ATOM 3378 O O . SER B 1 47 ? -30.25 -17.234 -14.43 1 34.66 47 SER B O 1
ATOM 3380 N N . PRO B 1 48 ? -29.312 -18.719 -15.523 1 35.47 48 PRO B N 1
ATOM 3381 C CA . PRO B 1 48 ? -29.422 -19.828 -14.586 1 35.47 48 PRO B CA 1
ATOM 3382 C C . PRO B 1 48 ? -29.391 -19.391 -13.125 1 35.47 48 PRO B C 1
ATOM 3384 O O . PRO B 1 48 ? -28.406 -19.609 -12.438 1 35.47 48 PRO B O 1
ATOM 3387 N N . CYS B 1 49 ? -29.938 -18.391 -12.719 1 36.97 49 CYS B N 1
ATOM 3388 C CA . CYS B 1 49 ? -30.391 -17.891 -11.422 1 36.97 49 CYS B CA 1
ATOM 3389 C C . CYS B 1 49 ? -31.219 -18.938 -10.695 1 36.97 49 CYS B C 1
ATOM 3391 O O . CYS B 1 49 ? -31.344 -18.906 -9.469 1 36.97 49 CYS B O 1
ATOM 3393 N N . PHE B 1 50 ? -32.062 -19.734 -11.422 1 40.31 50 PHE B N 1
ATOM 3394 C CA . PHE B 1 50 ? -32.812 -20.828 -10.836 1 40.31 50 PHE B CA 1
ATOM 3395 C C . PHE B 1 50 ? -31.875 -21.812 -10.148 1 40.31 50 PHE B C 1
ATOM 3397 O O . PHE B 1 50 ? -32.188 -22.344 -9.078 1 40.31 50 PHE B O 1
ATOM 3404 N N . GLN B 1 51 ? -30.703 -22.141 -10.797 1 37.47 51 GLN B N 1
ATOM 3405 C CA . GLN B 1 51 ? -29.734 -23.031 -10.195 1 37.47 51 GLN B CA 1
ATOM 3406 C C . GLN B 1 51 ? -29.078 -22.406 -8.969 1 37.47 51 GLN B C 1
ATOM 3408 O O . GLN B 1 51 ? -28.609 -23.094 -8.062 1 37.47 51 GLN B O 1
ATOM 3413 N N . VAL B 1 52 ? -28.953 -21.125 -8.906 1 41.78 52 VAL B N 1
ATOM 3414 C CA . VAL B 1 52 ? -28.484 -20.469 -7.691 1 41.78 52 VAL B CA 1
ATOM 3415 C C . VAL B 1 52 ? -29.531 -20.625 -6.586 1 41.78 52 VAL B C 1
ATOM 3417 O O . VAL B 1 52 ? -29.188 -20.859 -5.43 1 41.78 52 VAL B O 1
ATOM 3420 N N . LEU B 1 53 ? -30.766 -20.531 -6.961 1 41.72 53 LEU B N 1
ATOM 3421 C CA . LEU B 1 53 ? -31.812 -20.734 -5.977 1 41.72 53 LEU B CA 1
ATOM 3422 C C . LEU B 1 53 ? -31.75 -22.156 -5.406 1 41.72 53 LEU B C 1
ATOM 3424 O O . LEU B 1 53 ? -31.875 -22.344 -4.195 1 41.72 53 LEU B O 1
ATOM 3428 N N . LEU B 1 54 ? -31.656 -23.125 -6.324 1 42 54 LEU B N 1
ATOM 3429 C CA . LEU B 1 54 ? -31.547 -24.516 -5.859 1 42 54 LEU B CA 1
ATOM 3430 C C . LEU B 1 54 ? -30.281 -24.719 -5.047 1 42 54 LEU B C 1
ATOM 3432 O O . LEU B 1 54 ? -30.281 -25.469 -4.062 1 42 54 LEU B O 1
ATOM 3436 N N . CYS B 1 55 ? -29.141 -24.156 -5.418 1 41.06 55 CYS B N 1
ATOM 3437 C CA . CYS B 1 55 ? -27.891 -24.234 -4.684 1 41.06 55 CYS B CA 1
ATOM 3438 C C . CYS B 1 55 ? -27.984 -23.469 -3.371 1 41.06 55 CYS B C 1
ATOM 3440 O O . CYS B 1 55 ? -27.453 -23.906 -2.35 1 41.06 55 CYS B O 1
ATOM 3442 N N . ILE B 1 56 ? -28.641 -22.328 -3.33 1 44.84 56 ILE B N 1
ATOM 3443 C CA . ILE B 1 56 ? -28.906 -21.641 -2.076 1 44.84 56 ILE B CA 1
ATOM 3444 C C . ILE B 1 56 ? -29.75 -22.547 -1.163 1 44.84 56 ILE B C 1
ATOM 3446 O O . ILE B 1 56 ? -29.453 -22.656 0.032 1 44.84 56 ILE B O 1
ATOM 3450 N N . LEU B 1 57 ? -30.719 -23.141 -1.702 1 45.56 57 LEU B N 1
ATOM 3451 C CA . LEU B 1 57 ? -31.562 -24.031 -0.909 1 45.56 57 LEU B CA 1
ATOM 3452 C C . LEU B 1 57 ? -30.75 -25.188 -0.346 1 45.56 57 LEU B C 1
ATOM 3454 O O . LEU B 1 57 ? -30.984 -25.625 0.782 1 45.56 57 LEU B O 1
ATOM 3458 N N . ALA B 1 58 ? -29.875 -25.781 -1.14 1 43.72 58 ALA B N 1
ATOM 3459 C CA . ALA B 1 58 ? -29.031 -26.875 -0.652 1 43.72 58 ALA B CA 1
ATOM 3460 C C . ALA B 1 58 ? -28.047 -26.375 0.406 1 43.72 58 ALA B C 1
ATOM 3462 O O . ALA B 1 58 ? -27.719 -27.109 1.338 1 43.72 58 ALA B O 1
ATOM 3463 N N . LEU B 1 59 ? -27.469 -25.266 0.322 1 47.03 59 LEU B N 1
ATOM 3464 C CA . LEU B 1 59 ? -26.594 -24.641 1.309 1 47.03 59 LEU B CA 1
ATOM 3465 C C . LEU B 1 59 ? -27.375 -24.281 2.568 1 47.03 59 LEU B C 1
ATOM 3467 O O . LEU B 1 59 ? -26.797 -24.219 3.66 1 47.03 59 LEU B O 1
ATOM 3471 N N . LEU B 1 60 ? -28.578 -23.969 2.475 1 48.03 60 LEU B N 1
ATOM 3472 C CA . LEU B 1 60 ? -29.422 -23.828 3.654 1 48.03 60 LEU B CA 1
ATOM 3473 C C . LEU B 1 60 ? -29.344 -25.094 4.516 1 48.03 60 LEU B C 1
ATOM 3475 O O . LEU B 1 60 ? -29.828 -25.094 5.652 1 48.03 60 LEU B O 1
ATOM 3479 N N . ARG B 1 61 ? -28.812 -26.094 3.971 1 51.19 61 ARG B N 1
ATOM 3480 C CA . ARG B 1 61 ? -28.688 -27.234 4.863 1 51.19 61 ARG B CA 1
ATOM 3481 C C . ARG B 1 61 ? -27.469 -27.094 5.77 1 51.19 61 ARG B C 1
ATOM 3483 O O . ARG B 1 61 ? -27.047 -28.062 6.422 1 51.19 61 ARG B O 1
ATOM 3490 N N . ILE B 1 62 ? -26.703 -26.016 5.551 1 58.62 62 ILE B N 1
ATOM 3491 C CA . ILE B 1 62 ? -25.688 -25.844 6.582 1 58.62 62 ILE B CA 1
ATOM 3492 C C . ILE B 1 62 ? -26.344 -25.406 7.887 1 58.62 62 ILE B C 1
ATOM 3494 O O . ILE B 1 62 ? -26.859 -24.281 7.988 1 58.62 62 ILE B O 1
ATOM 3498 N N . PHE B 1 63 ? -26.516 -26.312 8.82 1 61.19 63 PHE B N 1
ATOM 3499 C CA . PHE B 1 63 ? -27.297 -26.188 10.039 1 61.19 63 PHE B CA 1
ATOM 3500 C C . PHE B 1 63 ? -26.859 -24.969 10.844 1 61.19 63 PHE B C 1
ATOM 3502 O O . PHE B 1 63 ? -27.656 -24.359 11.547 1 61.19 63 PHE B O 1
ATOM 3509 N N . ASP B 1 64 ? -25.594 -24.484 10.641 1 70.12 64 ASP B N 1
ATOM 3510 C CA . ASP B 1 64 ? -25.125 -23.406 11.492 1 70.12 64 ASP B CA 1
ATOM 3511 C C . ASP B 1 64 ? -24.875 -22.125 10.68 1 70.12 64 ASP B C 1
ATOM 3513 O O . ASP B 1 64 ? -24.047 -21.297 11.055 1 70.12 64 ASP B O 1
ATOM 3517 N N . TYR B 1 65 ? -25.516 -21.984 9.586 1 74.88 65 TYR B N 1
ATOM 3518 C CA . TYR B 1 65 ? -25.312 -20.859 8.672 1 74.88 65 TYR B CA 1
ATOM 3519 C C . TYR B 1 65 ? -25.391 -19.531 9.406 1 74.88 65 TYR B C 1
ATOM 3521 O O . TYR B 1 65 ? -24.516 -18.672 9.25 1 74.88 65 TYR B O 1
ATOM 3529 N N . ASN B 1 66 ? -26.328 -19.422 10.242 1 73.62 66 ASN B N 1
ATOM 3530 C CA . ASN B 1 66 ? -26.594 -18.125 10.891 1 73.62 66 ASN B CA 1
ATOM 3531 C C . ASN B 1 66 ? -25.516 -17.797 11.93 1 73.62 66 ASN B C 1
ATOM 3533 O O . ASN B 1 66 ? -25.359 -16.641 12.32 1 73.62 66 ASN B O 1
ATOM 3537 N N . SER B 1 67 ? -24.828 -18.906 12.305 1 77.62 67 SER B N 1
ATOM 3538 C CA . SER B 1 67 ? -23.828 -18.688 13.344 1 77.62 67 SER B CA 1
ATOM 3539 C C . SER B 1 67 ? -22.453 -18.422 12.742 1 77.62 67 SER B C 1
ATOM 3541 O O . SER B 1 67 ? -21.5 -18.094 13.461 1 77.62 67 SER B O 1
ATOM 3543 N N . LEU B 1 68 ? -22.469 -18.516 11.461 1 78.44 68 LEU B N 1
ATOM 3544 C CA . LEU B 1 68 ? -21.172 -18.359 10.805 1 78.44 68 LEU B CA 1
ATOM 3545 C C . LEU B 1 68 ? -20.828 -16.891 10.594 1 78.44 68 LEU B C 1
ATOM 3547 O O . LEU B 1 68 ? -21.719 -16.047 10.484 1 78.44 68 LEU B O 1
ATOM 3551 N N . PRO B 1 69 ? -19.453 -16.688 10.633 1 76.31 69 PRO B N 1
ATOM 3552 C CA . PRO B 1 69 ? -19.031 -15.32 10.289 1 76.31 69 PRO B CA 1
ATOM 3553 C C . PRO B 1 69 ? -19.578 -14.867 8.938 1 76.31 69 PRO B C 1
ATOM 3555 O O . PRO B 1 69 ? -19.766 -15.688 8.031 1 76.31 69 PRO B O 1
ATOM 3558 N N . LYS B 1 70 ? -19.797 -13.578 8.836 1 73.12 70 LYS B N 1
ATOM 3559 C CA . LYS B 1 70 ? -20.453 -13 7.668 1 73.12 70 LYS B CA 1
ATOM 3560 C C . LYS B 1 70 ? -19.703 -13.352 6.387 1 73.12 70 LYS B C 1
ATOM 3562 O O . LYS B 1 70 ? -20.312 -13.664 5.367 1 73.12 70 LYS B O 1
ATOM 3567 N N . GLN B 1 71 ? -18.5 -13.367 6.508 1 73.38 71 GLN B N 1
ATOM 3568 C CA . GLN B 1 71 ? -17.703 -13.648 5.316 1 73.38 71 GLN B CA 1
ATOM 3569 C C . GLN B 1 71 ? -17.922 -15.078 4.828 1 73.38 71 GLN B C 1
ATOM 3571 O O . GLN B 1 71 ? -17.953 -15.328 3.623 1 73.38 71 GLN B O 1
ATOM 3576 N N . PHE B 1 72 ? -18.125 -15.852 5.75 1 77.69 72 PHE B N 1
ATOM 3577 C CA . PHE B 1 72 ? -18.344 -17.25 5.395 1 77.69 72 PHE B CA 1
ATOM 3578 C C . PHE B 1 72 ? -19.75 -17.453 4.84 1 77.69 72 PHE B C 1
ATOM 3580 O O . PHE B 1 72 ? -19.953 -18.234 3.914 1 77.69 72 PHE B O 1
ATOM 3587 N N . GLN B 1 73 ? -20.641 -16.734 5.391 1 74.56 73 GLN B N 1
ATOM 3588 C CA . GLN B 1 73 ? -22 -16.766 4.863 1 74.56 73 GLN B CA 1
ATOM 3589 C C . GLN B 1 73 ? -22.031 -16.312 3.404 1 74.56 73 GLN B C 1
ATOM 3591 O O . GLN B 1 73 ? -22.656 -16.969 2.566 1 74.56 73 GLN B O 1
ATOM 3596 N N . ASP B 1 74 ? -21.297 -15.305 3.182 1 72.12 74 ASP B N 1
ATOM 3597 C CA . ASP B 1 74 ? -21.234 -14.781 1.823 1 72.12 74 ASP B CA 1
ATOM 3598 C C . ASP B 1 74 ? -20.609 -15.797 0.869 1 72.12 74 ASP B C 1
ATOM 3600 O O . ASP B 1 74 ? -21.094 -15.977 -0.25 1 72.12 74 ASP B O 1
ATOM 3604 N N . PHE B 1 75 ? -19.656 -16.422 1.288 1 77.31 75 PHE B N 1
ATOM 3605 C CA . PHE B 1 75 ? -19 -17.438 0.471 1 77.31 75 PHE B CA 1
ATOM 3606 C C . PHE B 1 75 ? -19.969 -18.547 0.123 1 77.31 75 PHE B C 1
ATOM 3608 O O . PHE B 1 75 ? -20.078 -18.953 -1.038 1 77.31 75 PHE B O 1
ATOM 3615 N N . LEU B 1 76 ? -20.594 -18.938 1.15 1 74.06 76 LEU B N 1
ATOM 3616 C CA . LEU B 1 76 ? -21.516 -20.062 0.948 1 74.06 76 LEU B CA 1
ATOM 3617 C C . LEU B 1 76 ? -22.641 -19.672 -0.002 1 74.06 76 LEU B C 1
ATOM 3619 O O . LEU B 1 76 ? -23.094 -20.5 -0.802 1 74.06 76 LEU B O 1
ATOM 3623 N N . LEU B 1 77 ? -22.969 -18.422 0.063 1 69.06 77 LEU B N 1
ATOM 3624 C CA . LEU B 1 77 ? -24.062 -17.938 -0.774 1 69.06 77 LEU B CA 1
ATOM 3625 C C . LEU B 1 77 ? -23.625 -17.859 -2.236 1 69.06 77 LEU B C 1
ATOM 3627 O O . LEU B 1 77 ? -24.422 -18.141 -3.135 1 69.06 77 LEU B O 1
ATOM 3631 N N . TYR B 1 78 ? -22.344 -17.609 -2.422 1 68.69 78 TYR B N 1
ATOM 3632 C CA . TYR B 1 78 ? -21.906 -17.344 -3.789 1 68.69 78 TYR B CA 1
ATOM 3633 C C . TYR B 1 78 ? -21.047 -18.484 -4.32 1 68.69 78 TYR B C 1
ATOM 3635 O O . TYR B 1 78 ? -20.516 -18.406 -5.434 1 68.69 78 TYR B O 1
ATOM 3643 N N . MET B 1 79 ? -20.984 -19.484 -3.551 1 72.44 79 MET B N 1
ATOM 3644 C CA . MET B 1 79 ? -20.062 -20.562 -3.871 1 72.44 79 MET B CA 1
ATOM 3645 C C . MET B 1 79 ? -20.453 -21.266 -5.172 1 72.44 79 MET B C 1
ATOM 3647 O O . MET B 1 79 ? -19.641 -21.938 -5.793 1 72.44 79 MET B O 1
ATOM 3651 N N . ARG B 1 80 ? -21.609 -21 -5.609 1 68.38 80 ARG B N 1
ATOM 3652 C CA . ARG B 1 80 ? -22.062 -21.688 -6.816 1 68.38 80 ARG B CA 1
ATOM 3653 C C . ARG B 1 80 ? -21.859 -20.812 -8.047 1 68.38 80 ARG B C 1
ATOM 3655 O O . ARG B 1 80 ? -21.953 -21.297 -9.18 1 68.38 80 ARG B O 1
ATOM 3662 N N . CYS B 1 81 ? -21.562 -19.594 -7.82 1 74.25 81 CYS B N 1
ATOM 3663 C CA . CYS B 1 81 ? -21.312 -18.688 -8.938 1 74.25 81 CYS B CA 1
ATOM 3664 C C . CYS B 1 81 ? -19.859 -18.766 -9.375 1 74.25 81 CYS B C 1
ATOM 3666 O O . CYS B 1 81 ? -18.984 -18.188 -8.727 1 74.25 81 CYS B O 1
ATOM 3668 N N . ARG B 1 82 ? -19.672 -19.438 -10.5 1 81.94 82 ARG B N 1
ATOM 3669 C CA . ARG B 1 82 ? -18.297 -19.688 -10.914 1 81.94 82 ARG B CA 1
ATOM 3670 C C . ARG B 1 82 ? -17.922 -18.812 -12.109 1 81.94 82 ARG B C 1
ATOM 3672 O O . ARG B 1 82 ? -16.766 -18.828 -12.555 1 81.94 82 ARG B O 1
ATOM 3679 N N . THR B 1 83 ? -18.875 -18.156 -12.625 1 83.44 83 THR B N 1
ATOM 3680 C CA . THR B 1 83 ? -18.578 -17.344 -13.789 1 83.44 83 THR B CA 1
ATOM 3681 C C . THR B 1 83 ? -18.859 -15.867 -13.5 1 83.44 83 THR B C 1
ATOM 3683 O O . THR B 1 83 ? -19.906 -15.516 -12.961 1 83.44 83 THR B O 1
ATOM 3686 N N . TYR B 1 84 ? -17.922 -15.109 -13.82 1 90 84 TYR B N 1
ATOM 3687 C CA . TYR B 1 84 ? -18.016 -13.664 -13.648 1 90 84 TYR B CA 1
ATOM 3688 C C . TYR B 1 84 ? -17.484 -12.938 -14.883 1 90 84 TYR B C 1
ATOM 3690 O O . TYR B 1 84 ? -16.547 -13.406 -15.539 1 90 84 TYR B O 1
ATOM 3698 N N . PRO B 1 85 ? -18.141 -11.852 -15.219 1 93.19 85 PRO B N 1
ATOM 3699 C CA . PRO B 1 85 ? -17.656 -11.102 -16.375 1 93.19 85 PRO B CA 1
ATOM 3700 C C . PRO B 1 85 ? -16.25 -10.531 -16.156 1 93.19 85 PRO B C 1
ATOM 3702 O O . PRO B 1 85 ? -15.922 -10.109 -15.047 1 93.19 85 PRO B O 1
ATOM 3705 N N . MET B 1 86 ? -15.492 -10.508 -17.25 1 95.94 86 MET B N 1
ATOM 3706 C CA . MET B 1 86 ? -14.172 -9.891 -17.203 1 95.94 86 MET B CA 1
ATOM 3707 C C . MET B 1 86 ? -14.273 -8.375 -17.359 1 95.94 86 MET B C 1
ATOM 3709 O O . MET B 1 86 ? -14.984 -7.887 -18.25 1 95.94 86 MET B O 1
ATOM 3713 N N . LEU B 1 87 ? -13.609 -7.691 -16.469 1 97.19 87 LEU B N 1
ATOM 3714 C CA . LEU B 1 87 ? -13.523 -6.238 -16.562 1 97.19 87 LEU B CA 1
ATOM 3715 C C . LEU B 1 87 ? -12.297 -5.82 -17.375 1 97.19 87 LEU B C 1
ATOM 3717 O O . LEU B 1 87 ? -12.336 -4.82 -18.094 1 97.19 87 LEU B O 1
ATOM 3721 N N . ILE B 1 88 ? -11.203 -6.457 -17.234 1 98.25 88 ILE B N 1
ATOM 3722 C CA . ILE B 1 88 ? -9.969 -6.258 -17.969 1 98.25 88 ILE B CA 1
ATOM 3723 C C . ILE B 1 88 ? -9.461 -7.598 -18.5 1 98.25 88 ILE B C 1
ATOM 3725 O O . ILE B 1 88 ? -9.297 -8.547 -17.734 1 98.25 88 ILE B O 1
ATOM 3729 N N . ASN B 1 89 ? -9.25 -7.711 -19.781 1 98.12 89 ASN B N 1
ATOM 3730 C CA . ASN B 1 89 ? -8.734 -8.898 -20.453 1 98.12 89 ASN B CA 1
ATOM 3731 C C . ASN B 1 89 ? -7.5 -8.586 -21.281 1 98.12 89 ASN B C 1
ATOM 3733 O O . ASN B 1 89 ? -7.445 -7.547 -21.953 1 98.12 89 ASN B O 1
ATOM 3737 N N . GLN B 1 90 ? -6.527 -9.477 -21.172 1 97.31 90 GLN B N 1
ATOM 3738 C CA . GLN B 1 90 ? -5.285 -9.289 -21.906 1 97.31 90 GLN B CA 1
ATOM 3739 C C . GLN B 1 90 ? -4.848 -10.578 -22.594 1 97.31 90 GLN B C 1
ATOM 3741 O O . GLN B 1 90 ? -3.773 -11.109 -22.297 1 97.31 90 GLN B O 1
ATOM 3746 N N . PRO B 1 91 ? -5.559 -11.07 -23.562 1 96.06 91 PRO B N 1
ATOM 3747 C CA . PRO B 1 91 ? -5.23 -12.344 -24.203 1 96.06 91 PRO B CA 1
ATOM 3748 C C . PRO B 1 91 ? -3.93 -12.289 -25 1 96.06 91 PRO B C 1
ATOM 3750 O O . PRO B 1 91 ? -3.316 -13.32 -25.266 1 96.06 91 PRO B O 1
ATOM 3753 N N . HIS B 1 92 ? -3.463 -11.125 -25.375 1 96.44 92 HIS B N 1
ATOM 3754 C CA . HIS B 1 92 ? -2.268 -10.969 -26.203 1 96.44 92 HIS B CA 1
ATOM 3755 C C . HIS B 1 92 ? -1.027 -11.461 -25.469 1 96.44 92 HIS B C 1
ATOM 3757 O O . HIS B 1 92 ? 0.003 -11.734 -26.094 1 96.44 92 HIS B O 1
ATOM 3763 N N . VAL B 1 93 ? -1.104 -11.547 -24.172 1 96.12 93 VAL B N 1
ATOM 3764 C CA . VAL B 1 93 ? 0.027 -11.961 -23.344 1 96.12 93 VAL B CA 1
ATOM 3765 C C . VAL B 1 93 ? 0.526 -13.328 -23.797 1 96.12 93 VAL B C 1
ATOM 3767 O O . VAL B 1 93 ? 1.716 -13.633 -23.672 1 96.12 93 VAL B O 1
ATOM 3770 N N . CYS B 1 94 ? -0.344 -14.156 -24.328 1 95.88 94 CYS B N 1
ATOM 3771 C CA . CYS B 1 94 ? 0.007 -15.523 -24.672 1 95.88 94 CYS B CA 1
ATOM 3772 C C . CYS B 1 94 ? 0.163 -15.688 -26.188 1 95.88 94 CYS B C 1
ATOM 3774 O O . CYS B 1 94 ? 0.238 -16.812 -26.688 1 95.88 94 CYS B O 1
ATOM 3776 N N . SER B 1 95 ? 0.215 -14.641 -26.891 1 93.81 95 SER B N 1
ATOM 3777 C CA . SER B 1 95 ? 0.265 -14.695 -28.344 1 93.81 95 SER B CA 1
ATOM 3778 C C . SER B 1 95 ? 1.535 -15.383 -28.828 1 93.81 95 SER B C 1
ATOM 3780 O O . SER B 1 95 ? 1.528 -16.047 -29.859 1 93.81 95 SER B O 1
ATOM 3782 N N . GLU B 1 96 ? 2.633 -15.305 -28.109 1 92.56 96 GLU B N 1
ATOM 3783 C CA . GLU B 1 96 ? 3.902 -15.883 -28.531 1 92.56 96 GLU B CA 1
ATOM 3784 C C . GLU B 1 96 ? 4.129 -17.25 -27.906 1 92.56 96 GLU B C 1
ATOM 3786 O O . GLU B 1 96 ? 5.27 -17.703 -27.781 1 92.56 96 GLU B O 1
ATOM 3791 N N . LYS B 1 97 ? 3.16 -17.875 -27.422 1 94 97 LYS B N 1
ATOM 3792 C CA . LYS B 1 97 ? 3.221 -19.219 -26.875 1 94 97 LYS B CA 1
ATOM 3793 C C . LYS B 1 97 ? 4.324 -19.328 -25.812 1 94 97 LYS B C 1
ATOM 3795 O O . LYS B 1 97 ? 5.32 -20.031 -26.031 1 94 97 LYS B O 1
ATOM 3800 N N . PRO B 1 98 ? 4.086 -18.766 -24.734 1 97.31 98 PRO B N 1
ATOM 3801 C CA . PRO B 1 98 ? 5.152 -18.703 -23.734 1 97.31 98 PRO B CA 1
ATOM 3802 C C . PRO B 1 98 ? 5.531 -20.062 -23.188 1 97.31 98 PRO B C 1
ATOM 3804 O O . PRO B 1 98 ? 4.68 -20.953 -23.094 1 97.31 98 PRO B O 1
ATOM 3807 N N . PHE B 1 99 ? 6.848 -20.219 -22.922 1 97.69 99 PHE B N 1
ATOM 3808 C CA . PHE B 1 99 ? 7.352 -21.391 -22.234 1 97.69 99 PHE B CA 1
ATOM 3809 C C . PHE B 1 99 ? 6.855 -21.438 -20.797 1 97.69 99 PHE B C 1
ATOM 3811 O O . PHE B 1 99 ? 6.438 -22.5 -20.312 1 97.69 99 PHE B O 1
ATOM 3818 N N . LEU B 1 100 ? 6.871 -20.328 -20.156 1 98.12 100 LEU B N 1
ATOM 3819 C CA . LEU B 1 100 ? 6.453 -20.203 -18.766 1 98.12 100 LEU B CA 1
ATOM 3820 C C . LEU B 1 100 ? 5.523 -19 -18.578 1 98.12 100 LEU B C 1
ATOM 3822 O O . LEU B 1 100 ? 5.859 -17.891 -18.984 1 98.12 100 LEU B O 1
ATOM 3826 N N . LEU B 1 101 ? 4.348 -19.281 -18.078 1 98.56 101 LEU B N 1
ATOM 3827 C CA . LEU B 1 101 ? 3.398 -18.234 -17.703 1 98.56 101 LEU B CA 1
ATOM 3828 C C . LEU B 1 101 ? 3.395 -18.016 -16.188 1 98.56 101 LEU B C 1
ATOM 3830 O O . LEU B 1 101 ? 3.061 -18.938 -15.43 1 98.56 101 LEU B O 1
ATOM 3834 N N . LEU B 1 102 ? 3.881 -16.844 -15.781 1 98.56 102 LEU B N 1
ATOM 3835 C CA . LEU B 1 102 ? 3.803 -16.469 -14.383 1 98.56 102 LEU B CA 1
ATOM 3836 C C . LEU B 1 102 ? 2.441 -15.859 -14.055 1 98.56 102 LEU B C 1
ATOM 3838 O O . LEU B 1 102 ? 2.045 -14.859 -14.664 1 98.56 102 LEU B O 1
ATOM 3842 N N . VAL B 1 103 ? 1.726 -16.469 -13.164 1 98.56 103 VAL B N 1
ATOM 3843 C CA . VAL B 1 103 ? 0.377 -16.062 -12.789 1 98.56 103 VAL B CA 1
ATOM 3844 C C . VAL B 1 103 ? 0.365 -15.586 -11.336 1 98.56 103 VAL B C 1
ATOM 3846 O O . VAL B 1 103 ? 0.512 -16.391 -10.414 1 98.56 103 VAL B O 1
ATOM 3849 N N . VAL B 1 104 ? 0.11 -14.305 -11.148 1 98.38 104 VAL B N 1
ATOM 3850 C CA . VAL B 1 104 ? 0.289 -13.719 -9.828 1 98.38 104 VAL B CA 1
ATOM 3851 C C . VAL B 1 104 ? -1.054 -13.219 -9.297 1 98.38 104 VAL B C 1
ATOM 3853 O O . VAL B 1 104 ? -1.716 -12.398 -9.938 1 98.38 104 VAL B O 1
ATOM 3856 N N . LYS B 1 105 ? -1.451 -13.719 -8.141 1 97.19 105 LYS B N 1
ATOM 3857 C CA . LYS B 1 105 ? -2.639 -13.203 -7.469 1 97.19 105 LYS B CA 1
ATOM 3858 C C . LYS B 1 105 ? -2.352 -11.852 -6.812 1 97.19 105 LYS B C 1
ATOM 3860 O O . LYS B 1 105 ? -1.387 -11.719 -6.059 1 97.19 105 LYS B O 1
ATOM 3865 N N . SER B 1 106 ? -3.117 -10.883 -7.133 1 97.25 106 SER B N 1
ATOM 3866 C CA . SER B 1 106 ? -2.904 -9.531 -6.609 1 97.25 106 SER B CA 1
ATOM 3867 C C . SER B 1 106 ? -4.227 -8.859 -6.262 1 97.25 106 SER B C 1
ATOM 3869 O O . SER B 1 106 ? -5.273 -9.516 -6.234 1 97.25 106 SER B O 1
ATOM 3871 N N . LEU B 1 107 ? -4.152 -7.672 -5.656 1 96.06 107 LEU B N 1
ATOM 3872 C CA . LEU B 1 107 ? -5.293 -6.828 -5.32 1 96.06 107 LEU B CA 1
ATOM 3873 C C . LEU B 1 107 ? -5.215 -5.488 -6.047 1 96.06 107 LEU B C 1
ATOM 3875 O O . LEU B 1 107 ? -4.137 -5.066 -6.465 1 96.06 107 LEU B O 1
ATOM 3879 N N . ILE B 1 108 ? -6.297 -4.852 -6.156 1 96.5 108 ILE B N 1
ATOM 3880 C CA . ILE B 1 108 ? -6.367 -3.598 -6.898 1 96.5 108 ILE B CA 1
ATOM 3881 C C . ILE B 1 108 ? -5.375 -2.596 -6.312 1 96.5 108 ILE B C 1
ATOM 3883 O O . ILE B 1 108 ? -4.652 -1.923 -7.051 1 96.5 108 ILE B O 1
ATOM 3887 N N . SER B 1 109 ? -5.246 -2.496 -5.055 1 95.5 109 SER B N 1
ATOM 3888 C CA . SER B 1 109 ? -4.473 -1.45 -4.398 1 95.5 109 SER B CA 1
ATOM 3889 C C . SER B 1 109 ? -2.982 -1.782 -4.402 1 95.5 109 SER B C 1
ATOM 3891 O O . SER B 1 109 ? -2.156 -0.961 -3.996 1 95.5 109 SER B O 1
ATOM 3893 N N . HIS B 1 110 ? -2.621 -2.941 -4.883 1 97.06 110 HIS B N 1
ATOM 3894 C CA . HIS B 1 110 ? -1.239 -3.395 -4.766 1 97.06 110 HIS B CA 1
ATOM 3895 C C . HIS B 1 110 ? -0.414 -2.959 -5.973 1 97.06 110 HIS B C 1
ATOM 3897 O O . HIS B 1 110 ? 0.282 -3.775 -6.582 1 97.06 110 HIS B O 1
ATOM 3903 N N . PHE B 1 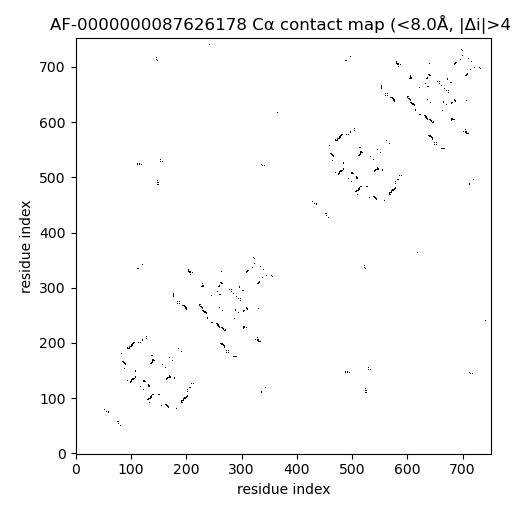111 ? -0.419 -1.68 -6.238 1 98 111 PHE B N 1
ATOM 3904 C CA . PHE B 1 111 ? 0.346 -1.133 -7.352 1 98 111 PHE B CA 1
ATOM 3905 C C . PHE B 1 111 ? 1.84 -1.344 -7.137 1 98 111 PHE B C 1
ATOM 3907 O O . PHE B 1 111 ? 2.555 -1.743 -8.062 1 98 111 PHE B O 1
ATOM 3914 N N . GLU B 1 112 ? 2.258 -1.096 -5.957 1 96.69 112 GLU B N 1
ATOM 3915 C CA . GLU B 1 112 ? 3.678 -1.194 -5.629 1 96.69 112 GLU B CA 1
ATOM 3916 C C . GLU B 1 112 ? 4.188 -2.623 -5.801 1 96.69 112 GLU B C 1
ATOM 3918 O O . GLU B 1 112 ? 5.266 -2.84 -6.355 1 96.69 112 GLU B O 1
ATOM 3923 N N . ARG B 1 113 ? 3.475 -3.537 -5.367 1 97.69 113 ARG B N 1
ATOM 3924 C CA . ARG B 1 113 ? 3.873 -4.938 -5.465 1 97.69 113 ARG B CA 1
ATOM 3925 C C . ARG B 1 113 ? 3.955 -5.387 -6.918 1 97.69 113 ARG B C 1
ATOM 3927 O O . ARG B 1 113 ? 4.93 -6.023 -7.324 1 97.69 113 ARG B O 1
ATOM 3934 N N . ARG B 1 114 ? 2.951 -5.109 -7.691 1 98.5 114 ARG B N 1
ATOM 3935 C CA . ARG B 1 114 ? 2.938 -5.512 -9.094 1 98.5 114 ARG B CA 1
ATOM 3936 C C . ARG B 1 114 ? 4.09 -4.871 -9.859 1 98.5 114 ARG B C 1
ATOM 3938 O O . ARG B 1 114 ? 4.758 -5.535 -10.656 1 98.5 114 ARG B O 1
ATOM 3945 N N . GLN B 1 115 ? 4.332 -3.594 -9.547 1 98 115 GLN B N 1
ATOM 3946 C CA . GLN B 1 115 ? 5.441 -2.926 -10.219 1 98 115 GLN B CA 1
ATOM 3947 C C . GLN B 1 115 ? 6.777 -3.539 -9.812 1 98 115 GLN B C 1
ATOM 3949 O O . GLN B 1 115 ? 7.68 -3.678 -10.641 1 98 115 GLN B O 1
ATOM 3954 N N . THR B 1 116 ? 6.93 -3.887 -8.57 1 97.5 116 THR B N 1
ATOM 3955 C CA . THR B 1 116 ? 8.141 -4.539 -8.094 1 97.5 116 THR B CA 1
ATOM 3956 C C . THR B 1 116 ? 8.383 -5.852 -8.836 1 97.5 116 THR B C 1
ATOM 3958 O O . THR B 1 116 ? 9.508 -6.137 -9.25 1 97.5 116 THR B O 1
ATOM 3961 N N . ILE B 1 117 ? 7.352 -6.598 -9.016 1 98.12 117 ILE B N 1
ATOM 3962 C CA . ILE B 1 117 ? 7.441 -7.879 -9.703 1 98.12 117 ILE B CA 1
ATOM 3963 C C . ILE B 1 117 ? 7.871 -7.66 -11.156 1 98.12 117 ILE B C 1
ATOM 3965 O O . ILE B 1 117 ? 8.742 -8.367 -11.664 1 98.12 117 ILE B O 1
ATOM 3969 N N . ARG B 1 118 ? 7.336 -6.648 -11.805 1 97.75 118 ARG B N 1
ATOM 3970 C CA . ARG B 1 118 ? 7.695 -6.316 -13.18 1 97.75 118 ARG B CA 1
ATOM 3971 C C . ARG B 1 118 ? 9.18 -5.973 -13.289 1 97.75 118 ARG B C 1
ATOM 3973 O O . ARG B 1 118 ? 9.805 -6.227 -14.32 1 97.75 118 ARG B O 1
ATOM 3980 N N . GLU B 1 119 ? 9.711 -5.422 -12.195 1 95.94 119 GLU B N 1
ATOM 3981 C CA . GLU B 1 119 ? 11.086 -4.938 -12.219 1 95.94 119 GLU B CA 1
ATOM 3982 C C . GLU B 1 119 ? 12.055 -6.004 -11.719 1 95.94 119 GLU B C 1
ATOM 3984 O O . GLU B 1 119 ? 13.266 -5.797 -11.719 1 95.94 119 GLU B O 1
ATOM 3989 N N . THR B 1 120 ? 11.508 -7.09 -11.297 1 95.31 120 THR B N 1
ATOM 3990 C CA . THR B 1 120 ? 12.359 -8.148 -10.773 1 95.31 120 THR B CA 1
ATOM 3991 C C . THR B 1 120 ? 12.055 -9.477 -11.461 1 95.31 120 THR B C 1
ATOM 3993 O O . THR B 1 120 ? 12.375 -9.664 -12.633 1 95.31 120 THR B O 1
ATOM 3996 N N . TRP B 1 121 ? 11.445 -10.422 -10.672 1 95.62 121 TRP B N 1
ATOM 3997 C CA . TRP B 1 121 ? 11.383 -11.805 -11.141 1 95.62 121 TRP B CA 1
ATOM 3998 C C . TRP B 1 121 ? 10.273 -11.992 -12.164 1 95.62 121 TRP B C 1
ATOM 4000 O O . TRP B 1 121 ? 10.258 -12.977 -12.906 1 95.62 121 TRP B O 1
ATOM 4010 N N . GLY B 1 122 ? 9.32 -11.07 -12.242 1 96.88 122 GLY B N 1
ATOM 4011 C CA . GLY B 1 122 ? 8.188 -11.203 -13.141 1 96.88 122 GLY B CA 1
ATOM 4012 C C . GLY B 1 122 ? 8.367 -10.461 -14.445 1 96.88 122 GLY B C 1
ATOM 4013 O O . GLY B 1 122 ? 7.406 -10.281 -15.203 1 96.88 122 GLY B O 1
ATOM 4014 N N . GLN B 1 123 ? 9.539 -10.008 -14.672 1 93 123 GLN B N 1
ATOM 4015 C CA . GLN B 1 123 ? 9.797 -9.273 -15.906 1 93 123 GLN B CA 1
ATOM 4016 C C . GLN B 1 123 ? 9.539 -10.148 -17.125 1 93 123 GLN B C 1
ATOM 4018 O O . GLN B 1 123 ? 10.109 -11.234 -17.25 1 93 123 GLN B O 1
ATOM 4023 N N . ALA B 1 124 ? 8.648 -9.688 -17.969 1 86.62 124 ALA B N 1
ATOM 4024 C CA . ALA B 1 124 ? 8.352 -10.414 -19.203 1 86.62 124 ALA B CA 1
ATOM 4025 C C . ALA B 1 124 ? 9.516 -10.32 -20.188 1 86.62 124 ALA B C 1
ATOM 4027 O O . ALA B 1 124 ? 10.18 -9.281 -20.281 1 86.62 124 ALA B O 1
ATOM 4028 N N . GLY B 1 125 ? 9.75 -11.422 -20.906 1 90.69 125 GLY B N 1
ATOM 4029 C CA . GLY B 1 125 ? 10.82 -11.43 -21.891 1 90.69 125 GLY B CA 1
ATOM 4030 C C . GLY B 1 125 ? 11.391 -12.812 -22.141 1 90.69 125 GLY B C 1
ATOM 4031 O O . GLY B 1 125 ? 10.68 -13.812 -22.016 1 90.69 125 GLY B O 1
ATOM 4032 N N . VAL B 1 126 ? 12.547 -12.758 -22.688 1 91.12 126 VAL B N 1
ATOM 4033 C CA . VAL B 1 126 ? 13.227 -14.008 -23 1 91.12 126 VAL B CA 1
ATOM 4034 C C . VAL B 1 126 ? 14.305 -14.289 -21.969 1 91.12 126 VAL B C 1
ATOM 4036 O O . VAL B 1 126 ? 15.148 -13.43 -21.688 1 91.12 126 VAL B O 1
ATOM 4039 N N . LEU B 1 127 ? 14.133 -15.352 -21.312 1 87.81 127 LEU B N 1
ATOM 4040 C CA . LEU B 1 127 ? 15.086 -15.836 -20.328 1 87.81 127 LEU B CA 1
ATOM 4041 C C . LEU B 1 127 ? 15.625 -17.219 -20.719 1 87.81 127 LEU B C 1
ATOM 4043 O O . LEU B 1 127 ? 14.852 -18.156 -20.875 1 87.81 127 LEU B O 1
ATOM 4047 N N . ALA B 1 128 ? 16.938 -17.312 -20.875 1 87.88 128 ALA B N 1
ATOM 4048 C CA . ALA B 1 128 ? 17.562 -18.562 -21.297 1 87.88 128 ALA B CA 1
ATOM 4049 C C . ALA B 1 128 ? 16.891 -19.109 -22.562 1 87.88 128 ALA B C 1
ATOM 4051 O O . ALA B 1 128 ? 16.5 -20.266 -22.609 1 87.88 128 ALA B O 1
ATOM 4052 N N . ASN B 1 129 ? 16.562 -18.281 -23.438 1 90.62 129 ASN B N 1
ATOM 4053 C CA . ASN B 1 129 ? 16.016 -18.578 -24.766 1 90.62 129 ASN B CA 1
ATOM 4054 C C . ASN B 1 129 ? 14.57 -19.047 -24.688 1 90.62 129 ASN B C 1
ATOM 4056 O O . ASN B 1 129 ? 14.062 -19.672 -25.609 1 90.62 129 ASN B O 1
ATOM 4060 N N . GLN B 1 130 ? 13.984 -18.875 -23.562 1 94.56 130 GLN B N 1
ATOM 4061 C CA . GLN B 1 130 ? 12.578 -19.203 -23.406 1 94.56 130 GLN B CA 1
ATOM 4062 C C . GLN B 1 130 ? 11.734 -17.969 -23.125 1 94.56 130 GLN B C 1
ATOM 4064 O O . GLN B 1 130 ? 12.164 -17.078 -22.391 1 94.56 130 GLN B O 1
ATOM 4069 N N . THR B 1 131 ? 10.57 -17.969 -23.656 1 96.5 131 THR B N 1
ATOM 4070 C CA . THR B 1 131 ? 9.664 -16.844 -23.453 1 96.5 131 THR B CA 1
ATOM 4071 C C . THR B 1 131 ? 8.922 -16.969 -22.125 1 96.5 131 THR B C 1
ATOM 4073 O O . THR B 1 131 ? 8.289 -17.984 -21.859 1 96.5 131 THR B O 1
ATOM 4076 N N . VAL B 1 132 ? 9.07 -15.969 -21.328 1 97.44 132 VAL B N 1
ATOM 4077 C CA . VAL B 1 132 ? 8.391 -15.883 -20.047 1 97.44 132 VAL B CA 1
ATOM 4078 C C . VAL B 1 132 ? 7.477 -14.664 -20.016 1 97.44 132 VAL B C 1
ATOM 4080 O O . VAL B 1 132 ? 7.887 -13.57 -20.422 1 97.44 132 VAL B O 1
ATOM 4083 N N . VAL B 1 133 ? 6.223 -14.867 -19.641 1 98.06 133 VAL B N 1
ATOM 4084 C CA . VAL B 1 133 ? 5.289 -13.75 -19.547 1 98.06 133 VAL B CA 1
ATOM 4085 C C . VAL B 1 133 ? 4.59 -13.781 -18.188 1 98.06 133 VAL B C 1
ATOM 4087 O O . VAL B 1 133 ? 4.543 -14.82 -17.531 1 98.06 133 VAL B O 1
ATOM 4090 N N . THR B 1 134 ? 4.141 -12.625 -17.75 1 98.44 134 THR B N 1
ATOM 4091 C CA . THR B 1 134 ? 3.508 -12.469 -16.438 1 98.44 134 THR B CA 1
ATOM 4092 C C . THR B 1 134 ? 2.102 -11.891 -16.594 1 98.44 134 THR B C 1
ATOM 4094 O O . THR B 1 134 ? 1.879 -10.984 -17.391 1 98.44 134 THR B O 1
ATOM 4097 N N . VAL B 1 135 ? 1.156 -12.453 -15.875 1 98.69 135 VAL B N 1
ATOM 4098 C CA . VAL B 1 135 ? -0.172 -11.867 -15.75 1 98.69 135 VAL B CA 1
ATOM 4099 C C . VAL B 1 135 ? -0.546 -11.75 -14.273 1 98.69 135 VAL B C 1
ATOM 4101 O O . VAL B 1 135 ? -0.18 -12.602 -13.461 1 98.69 135 VAL B O 1
ATOM 4104 N N . PHE B 1 136 ? -1.243 -10.633 -13.93 1 98.75 136 PHE B N 1
ATOM 4105 C CA . PHE B 1 136 ? -1.762 -10.406 -12.586 1 98.75 136 PHE B CA 1
ATOM 4106 C C . PHE B 1 136 ? -3.268 -10.633 -12.539 1 98.75 136 PHE B C 1
ATOM 4108 O O . PHE B 1 136 ? -4.004 -10.117 -13.383 1 98.75 136 PHE B O 1
ATOM 4115 N N . LEU B 1 137 ? -3.713 -11.398 -11.555 1 98.25 137 LEU B N 1
ATOM 4116 C CA . LEU B 1 137 ? -5.129 -11.711 -11.391 1 98.25 137 LEU B CA 1
ATOM 4117 C C . LEU B 1 137 ? -5.758 -10.82 -10.32 1 98.25 137 LEU B C 1
ATOM 4119 O O . LEU B 1 137 ? -5.305 -10.812 -9.18 1 98.25 137 LEU B O 1
ATOM 4123 N N . LEU B 1 138 ? -6.777 -10.125 -10.727 1 97.62 138 LEU B N 1
ATOM 4124 C CA . LEU B 1 138 ? -7.449 -9.234 -9.789 1 97.62 138 LEU B CA 1
ATOM 4125 C C . LEU B 1 138 ? -8.961 -9.461 -9.812 1 97.62 138 LEU B C 1
ATOM 4127 O O . LEU B 1 138 ? -9.508 -9.914 -10.82 1 97.62 138 LEU B O 1
ATOM 4131 N N . GLY B 1 139 ? -9.531 -9.266 -8.648 1 95.19 139 GLY B N 1
ATOM 4132 C CA . GLY B 1 139 ? -10.977 -9.117 -8.547 1 95.19 139 GLY B CA 1
ATOM 4133 C C . GLY B 1 139 ? -11.414 -7.672 -8.398 1 95.19 139 GLY B C 1
ATOM 4134 O O . GLY B 1 139 ? -10.711 -6.754 -8.812 1 95.19 139 GLY B O 1
ATOM 4135 N N . ASN B 1 140 ? -12.594 -7.566 -7.945 1 91.56 140 ASN B N 1
ATOM 4136 C CA . ASN B 1 140 ? -13.18 -6.242 -7.742 1 91.56 140 ASN B CA 1
ATOM 4137 C C . ASN B 1 140 ? -13.484 -5.984 -6.27 1 91.56 140 ASN B C 1
ATOM 4139 O O . ASN B 1 140 ? -13.461 -6.91 -5.457 1 91.56 140 ASN B O 1
ATOM 4143 N N . VAL B 1 141 ? -13.578 -4.699 -5.957 1 85.88 141 VAL B N 1
ATOM 4144 C CA . VAL B 1 141 ? -13.922 -4.316 -4.594 1 85.88 141 VAL B CA 1
ATOM 4145 C C . VAL B 1 141 ? -15.367 -3.82 -4.547 1 85.88 141 VAL B C 1
ATOM 4147 O O . VAL B 1 141 ? -15.812 -3.111 -5.449 1 85.88 141 VAL B O 1
ATOM 4150 N N . LEU B 1 142 ? -16.047 -4.363 -3.539 1 81.06 142 LEU B N 1
ATOM 4151 C CA . LEU B 1 142 ? -17.406 -3.873 -3.334 1 81.06 142 LEU B CA 1
ATOM 4152 C C . LEU B 1 142 ? -17.406 -2.629 -2.453 1 81.06 142 LEU B C 1
ATOM 4154 O O . LEU B 1 142 ? -16.5 -2.447 -1.624 1 81.06 142 LEU B O 1
ATOM 4158 N N . SER B 1 143 ? -18.375 -1.8 -2.592 1 77.56 143 SER B N 1
ATOM 4159 C CA . SER B 1 143 ? -18.484 -0.595 -1.777 1 77.56 143 SER B CA 1
ATOM 4160 C C . SER B 1 143 ? -18.578 -0.937 -0.295 1 77.56 143 SER B C 1
ATOM 4162 O O . SER B 1 143 ? -18.094 -0.193 0.553 1 77.56 143 SER B O 1
ATOM 4164 N N . SER B 1 144 ? -19.156 -2.117 -0.047 1 74.38 144 SER B N 1
ATOM 4165 C CA . SER B 1 144 ? -19.359 -2.535 1.334 1 74.38 144 SER B CA 1
ATOM 4166 C C . SER B 1 144 ? -18.047 -2.904 2.012 1 74.38 144 SER B C 1
ATOM 4168 O O . SER B 1 144 ? -17.984 -2.982 3.24 1 74.38 144 SER B O 1
ATOM 4170 N N . ASP B 1 145 ? -17.094 -3.059 1.228 1 80 145 ASP B N 1
ATOM 4171 C CA . ASP B 1 145 ? -15.797 -3.445 1.786 1 80 145 ASP B CA 1
ATOM 4172 C C . ASP B 1 145 ? -15.023 -2.223 2.277 1 80 145 ASP B C 1
ATOM 4174 O O . ASP B 1 145 ? -14.016 -2.357 2.984 1 80 145 ASP B O 1
ATOM 4178 N N . HIS B 1 146 ? -15.461 -1.066 1.955 1 84 146 HIS B N 1
ATOM 4179 C CA . HIS B 1 146 ? -14.898 0.19 2.436 1 84 146 HIS B CA 1
ATOM 4180 C C . HIS B 1 146 ? -13.453 0.356 1.982 1 84 146 HIS B C 1
ATOM 4182 O O . HIS B 1 146 ? -12.57 0.66 2.793 1 84 146 HIS B O 1
ATOM 4188 N N . PHE B 1 147 ? -13.211 0.041 0.758 1 89.19 147 PHE B N 1
ATOM 4189 C CA . PHE B 1 147 ? -11.953 0.378 0.105 1 89.19 147 PHE B CA 1
ATOM 4190 C C . PHE B 1 147 ? -12.141 1.525 -0.879 1 89.19 147 PHE B C 1
ATOM 4192 O O . PHE B 1 147 ? -13.234 1.708 -1.425 1 89.19 147 PHE B O 1
ATOM 4199 N N . PRO B 1 148 ? -11.094 2.338 -1.047 1 93.31 148 PRO B N 1
ATOM 4200 C CA . PRO B 1 148 ? -11.227 3.441 -2.002 1 93.31 148 PRO B CA 1
ATOM 4201 C C . PRO B 1 148 ? -11.328 2.961 -3.447 1 93.31 148 PRO B C 1
ATOM 4203 O O . PRO B 1 148 ? -10.914 1.841 -3.76 1 93.31 148 PRO B O 1
ATOM 4206 N N . ASP B 1 149 ? -11.961 3.797 -4.223 1 93.94 149 ASP B N 1
ATOM 4207 C CA . ASP B 1 149 ? -12.109 3.475 -5.637 1 93.94 149 ASP B CA 1
ATOM 4208 C C . ASP B 1 149 ? -10.82 3.773 -6.402 1 93.94 149 ASP B C 1
ATOM 4210 O O . ASP B 1 149 ? -10.508 4.938 -6.672 1 93.94 149 ASP B O 1
ATOM 4214 N N . LEU B 1 150 ? -10.133 2.719 -6.832 1 96.5 150 LEU B N 1
ATOM 4215 C CA . LEU B 1 150 ? -8.859 2.863 -7.535 1 96.5 150 LEU B CA 1
ATOM 4216 C C . LEU B 1 150 ? -8.961 2.309 -8.953 1 96.5 150 LEU B C 1
ATOM 4218 O O . LEU B 1 150 ? -7.938 2.045 -9.594 1 96.5 150 LEU B O 1
ATOM 4222 N N . GLN B 1 151 ? -10.141 2.17 -9.453 1 95.5 151 GLN B N 1
ATOM 4223 C CA . GLN B 1 151 ? -10.367 1.498 -10.727 1 95.5 151 GLN B CA 1
ATOM 4224 C C . GLN B 1 151 ? -9.758 2.285 -11.875 1 95.5 151 GLN B C 1
ATOM 4226 O O . GLN B 1 151 ? -9.227 1.699 -12.82 1 95.5 151 GLN B O 1
ATOM 4231 N N . GLU B 1 152 ? -9.852 3.6 -11.844 1 95.75 152 GLU B N 1
ATOM 4232 C CA . GLU B 1 152 ? -9.297 4.414 -12.922 1 95.75 152 GLU B CA 1
ATOM 4233 C C . GLU B 1 152 ? -7.785 4.25 -13.023 1 95.75 152 GLU B C 1
ATOM 4235 O O . GLU B 1 152 ? -7.234 4.137 -14.117 1 95.75 152 GLU B O 1
ATOM 4240 N N . LEU B 1 153 ? -7.152 4.32 -11.898 1 96.75 153 LEU B N 1
ATOM 4241 C CA . LEU B 1 153 ? -5.707 4.121 -11.883 1 96.75 153 LEU B CA 1
ATOM 4242 C C . LEU B 1 153 ? -5.348 2.717 -12.344 1 96.75 153 LEU B C 1
ATOM 4244 O O . LEU B 1 153 ? -4.371 2.531 -13.078 1 96.75 153 LEU B O 1
ATOM 4248 N N . LEU B 1 154 ? -6.09 1.744 -11.898 1 97.69 154 LEU B N 1
ATOM 4249 C CA . LEU B 1 154 ? -5.859 0.368 -12.32 1 97.69 154 LEU B CA 1
ATOM 4250 C C . LEU B 1 154 ? -5.988 0.238 -13.836 1 97.69 154 LEU B C 1
ATOM 4252 O O . LEU B 1 154 ? -5.191 -0.451 -14.477 1 97.69 154 LEU B O 1
ATOM 4256 N N . SER B 1 155 ? -7.039 0.844 -14.367 1 97.62 155 SER B N 1
ATOM 4257 C CA . SER B 1 155 ? -7.25 0.81 -15.805 1 97.62 155 SER B CA 1
ATOM 4258 C C . SER B 1 155 ? -6.051 1.389 -16.562 1 97.62 155 SER B C 1
ATOM 4260 O O . SER B 1 155 ? -5.652 0.866 -17.594 1 97.62 155 SER B O 1
ATOM 4262 N N . HIS B 1 156 ? -5.516 2.453 -16.031 1 97.88 156 HIS B N 1
ATOM 4263 C CA . HIS B 1 156 ? -4.328 3.035 -16.656 1 97.88 156 HIS B CA 1
ATOM 4264 C C . HIS B 1 156 ? -3.143 2.082 -16.562 1 97.88 156 HIS B C 1
ATOM 4266 O O . HIS B 1 156 ? -2.389 1.939 -17.531 1 97.88 156 HIS B O 1
ATOM 4272 N N . GLU B 1 157 ? -2.93 1.539 -15.406 1 98 157 GLU B N 1
ATOM 4273 C CA . GLU B 1 157 ? -1.872 0.544 -15.25 1 98 157 GLU B CA 1
ATOM 4274 C C . GLU B 1 157 ? -2.018 -0.575 -16.281 1 98 157 GLU B C 1
ATOM 4276 O O . GLU B 1 157 ? -1.029 -1.012 -16.875 1 98 157 GLU B O 1
ATOM 4281 N N . ALA B 1 158 ? -3.246 -1.08 -16.453 1 98.25 158 ALA B N 1
ATOM 4282 C CA . ALA B 1 158 ? -3.539 -2.164 -17.391 1 98.25 158 ALA B CA 1
ATOM 4283 C C . ALA B 1 158 ? -3.178 -1.769 -18.828 1 98.25 158 ALA B C 1
ATOM 4285 O O . ALA B 1 158 ? -2.703 -2.598 -19.594 1 98.25 158 ALA B O 1
ATOM 4286 N N . LYS B 1 159 ? -3.441 -0.555 -19.141 1 97.69 159 LYS B N 1
ATOM 4287 C CA . LYS B 1 159 ? -3.115 -0.057 -20.469 1 97.69 159 LYS B CA 1
ATOM 4288 C C . LYS B 1 159 ? -1.605 0.057 -20.656 1 97.69 159 LYS B C 1
ATOM 4290 O O . LYS B 1 159 ? -1.088 -0.227 -21.734 1 97.69 159 LYS B O 1
ATOM 4295 N N . LEU B 1 160 ? -0.948 0.488 -19.625 1 97.25 160 LEU B N 1
ATOM 4296 C CA . LEU B 1 160 ? 0.492 0.71 -19.672 1 97.25 160 LEU B CA 1
ATOM 4297 C C . LEU B 1 160 ? 1.241 -0.609 -19.828 1 97.25 160 LEU B C 1
ATOM 4299 O O . LEU B 1 160 ? 2.174 -0.706 -20.641 1 97.25 160 LEU B O 1
ATOM 4303 N N . HIS B 1 161 ? 0.856 -1.599 -19.078 1 97.38 161 HIS B N 1
ATOM 4304 C CA . HIS B 1 161 ? 1.677 -2.801 -18.984 1 97.38 161 HIS B CA 1
ATOM 4305 C C . HIS B 1 161 ? 1.035 -3.971 -19.719 1 97.38 161 HIS B C 1
ATOM 4307 O O . HIS B 1 161 ? 1.712 -4.945 -20.047 1 97.38 161 HIS B O 1
ATOM 4313 N N . LYS B 1 162 ? -0.333 -4.012 -19.828 1 97.88 162 LYS B N 1
ATOM 4314 C CA . LYS B 1 162 ? -1.092 -5.004 -20.578 1 97.88 162 LYS B CA 1
ATOM 4315 C C . LYS B 1 162 ? -0.889 -6.402 -20.016 1 97.88 162 LYS B C 1
ATOM 4317 O O . LYS B 1 162 ? -0.693 -7.363 -20.766 1 97.88 162 LYS B O 1
ATOM 4322 N N . ASP B 1 163 ? -0.86 -6.445 -18.75 1 98.5 163 ASP B N 1
ATOM 4323 C CA . ASP B 1 163 ? -0.612 -7.73 -18.094 1 98.5 163 ASP B CA 1
ATOM 4324 C C . ASP B 1 163 ? -1.604 -7.973 -16.969 1 98.5 163 ASP B C 1
ATOM 4326 O O . ASP B 1 163 ? -1.354 -8.797 -16.078 1 98.5 163 ASP B O 1
ATOM 4330 N N . ILE B 1 164 ? -2.695 -7.227 -16.922 1 98.62 164 ILE B N 1
ATOM 4331 C CA . ILE B 1 164 ? -3.658 -7.344 -15.836 1 98.62 164 ILE B CA 1
ATOM 4332 C C . ILE B 1 164 ? -4.914 -8.055 -16.328 1 98.62 164 ILE B C 1
ATOM 4334 O O . ILE B 1 164 ? -5.453 -7.711 -17.391 1 98.62 164 ILE B O 1
ATOM 4338 N N . LEU B 1 165 ? -5.352 -9.062 -15.633 1 98.69 165 LEU B N 1
ATOM 4339 C CA . LEU B 1 165 ? -6.664 -9.688 -15.781 1 98.69 165 LEU B CA 1
ATOM 4340 C C . LEU B 1 165 ? -7.555 -9.359 -14.586 1 98.69 165 LEU B C 1
ATOM 4342 O O . LEU B 1 165 ? -7.145 -9.539 -13.438 1 98.69 165 LEU B O 1
ATOM 4346 N N . GLN B 1 166 ? -8.734 -8.852 -14.844 1 98.19 166 GLN B N 1
ATOM 4347 C CA . GLN B 1 166 ? -9.648 -8.5 -13.766 1 98.19 166 GLN B CA 1
ATOM 4348 C C . GLN B 1 166 ? -11.055 -9.039 -14.047 1 98.19 166 GLN B C 1
ATOM 4350 O O . GLN B 1 166 ? -11.562 -8.914 -15.164 1 98.19 166 GLN B O 1
ATOM 4355 N N . TRP B 1 167 ? -11.633 -9.695 -13.078 1 96.19 167 TRP B N 1
ATOM 4356 C CA . TRP B 1 167 ? -13.016 -10.141 -13.141 1 96.19 167 TRP B CA 1
ATOM 4357 C C . TRP B 1 167 ? -13.883 -9.375 -12.148 1 96.19 167 TRP B C 1
ATOM 4359 O O . TRP B 1 167 ? -13.367 -8.812 -11.172 1 96.19 167 TRP B O 1
ATOM 4369 N N . ASP B 1 168 ? -15.156 -9.367 -12.406 1 92.56 168 ASP B N 1
ATOM 4370 C CA . ASP B 1 168 ? -16.094 -8.648 -11.562 1 92.56 168 ASP B CA 1
ATOM 4371 C C . ASP B 1 168 ? -16.609 -9.539 -10.43 1 92.56 168 ASP B C 1
ATOM 4373 O O . ASP B 1 168 ? -17.812 -9.773 -10.312 1 92.56 168 ASP B O 1
ATOM 4377 N N . TYR B 1 169 ? -15.789 -10.086 -9.664 1 88.19 169 TYR B N 1
ATOM 4378 C CA . TYR B 1 169 ? -16.109 -10.773 -8.414 1 88.19 169 TYR B CA 1
ATOM 4379 C C . TYR B 1 169 ? -15.516 -10.047 -7.219 1 88.19 169 TYR B C 1
ATOM 4381 O O . TYR B 1 169 ? -14.57 -9.273 -7.363 1 88.19 169 TYR B O 1
ATOM 4389 N N . ARG B 1 170 ? -16.078 -10.273 -6.113 1 86.25 170 ARG B N 1
ATOM 4390 C CA . ARG B 1 170 ? -15.57 -9.656 -4.895 1 86.25 170 ARG B CA 1
ATOM 4391 C C . ARG B 1 170 ? -14.242 -10.281 -4.48 1 86.25 170 ARG B C 1
ATOM 4393 O O . ARG B 1 170 ? -14.18 -11.461 -4.133 1 86.25 170 ARG B O 1
ATOM 4400 N N . ASP B 1 171 ? -13.234 -9.453 -4.461 1 87.44 171 ASP B N 1
ATOM 4401 C CA . ASP B 1 171 ? -11.883 -9.93 -4.18 1 87.44 171 ASP B CA 1
ATOM 4402 C C . ASP B 1 171 ? -11.648 -10.07 -2.678 1 87.44 171 ASP B C 1
ATOM 4404 O O . ASP B 1 171 ? -10.984 -9.227 -2.066 1 87.44 171 ASP B O 1
ATOM 4408 N N . SER B 1 172 ? -12.156 -11.023 -2.07 1 82.38 172 SER B N 1
ATOM 4409 C CA . SER B 1 172 ? -11.992 -11.328 -0.656 1 82.38 172 SER B CA 1
ATOM 4410 C C . SER B 1 172 ? -11.219 -12.633 -0.464 1 82.38 172 SER B C 1
ATOM 4412 O O . SER B 1 172 ? -11.062 -13.414 -1.407 1 82.38 172 SER B O 1
ATOM 4414 N N . PHE B 1 173 ? -10.812 -12.789 0.669 1 77 173 PHE B N 1
ATOM 4415 C CA . PHE B 1 173 ? -9.992 -13.961 0.97 1 77 173 PHE B CA 1
ATOM 4416 C C . PHE B 1 173 ? -10.742 -15.25 0.652 1 77 173 PHE B C 1
ATOM 4418 O O . PHE B 1 173 ? -10.172 -16.188 0.097 1 77 173 PHE B O 1
ATOM 4425 N N . LEU B 1 174 ? -11.977 -15.273 0.937 1 77.88 174 LEU B N 1
ATOM 4426 C CA . LEU B 1 174 ? -12.742 -16.5 0.759 1 77.88 174 LEU B CA 1
ATOM 4427 C C . LEU B 1 174 ? -13.031 -16.75 -0.716 1 77.88 174 LEU B C 1
ATOM 4429 O O . LEU B 1 174 ? -13.422 -17.859 -1.098 1 77.88 174 LEU B O 1
ATOM 4433 N N . ASN B 1 175 ? -12.688 -15.734 -1.516 1 83.94 175 ASN B N 1
ATOM 4434 C CA . ASN B 1 175 ? -12.938 -15.883 -2.945 1 83.94 175 ASN B CA 1
ATOM 4435 C C . ASN B 1 175 ? -11.648 -16.109 -3.725 1 83.94 175 ASN B C 1
ATOM 4437 O O . ASN B 1 175 ? -11.617 -15.938 -4.945 1 83.94 175 ASN B O 1
ATOM 4441 N N . LEU B 1 176 ? -10.656 -16.453 -3.02 1 88.56 176 LEU B N 1
ATOM 4442 C CA . LEU B 1 176 ? -9.391 -16.75 -3.688 1 88.56 176 LEU B CA 1
ATOM 4443 C C . LEU B 1 176 ? -9.523 -17.969 -4.602 1 88.56 176 LEU B C 1
ATOM 4445 O O . LEU B 1 176 ? -8.891 -18.031 -5.656 1 88.56 176 LEU B O 1
ATOM 4449 N N . THR B 1 177 ? -10.32 -18.922 -4.176 1 92.12 177 THR B N 1
ATOM 4450 C CA . THR B 1 177 ? -10.57 -20.094 -5.008 1 92.12 177 THR B CA 1
ATOM 4451 C C . THR B 1 177 ? -11.211 -19.688 -6.332 1 92.12 177 THR B C 1
ATOM 4453 O O . THR B 1 177 ? -10.891 -20.25 -7.383 1 92.12 177 THR B O 1
ATOM 4456 N N . LEU B 1 178 ? -12.094 -18.75 -6.242 1 90.06 178 LEU B N 1
ATOM 4457 C CA . LEU B 1 178 ? -12.719 -18.25 -7.461 1 90.06 178 LEU B CA 1
ATOM 4458 C C . LEU B 1 178 ? -11.68 -17.688 -8.422 1 90.06 178 LEU B C 1
ATOM 4460 O O . LEU B 1 178 ? -11.766 -17.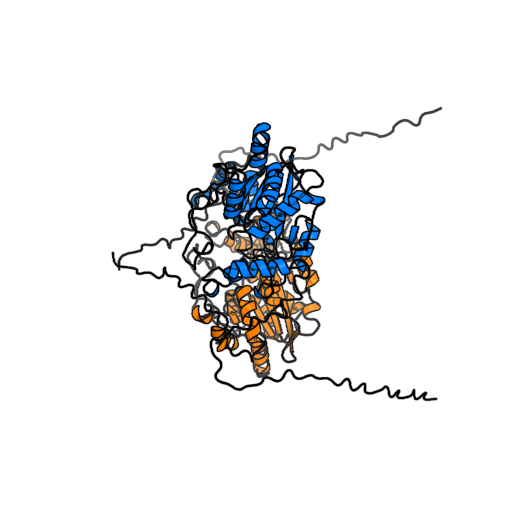891 -9.633 1 90.06 178 LEU B O 1
ATOM 4464 N N . LYS B 1 179 ? -10.75 -16.984 -7.871 1 92.06 179 LYS B N 1
ATOM 4465 C CA . LYS B 1 179 ? -9.664 -16.453 -8.68 1 92.06 179 LYS B CA 1
ATOM 4466 C C . LYS B 1 179 ? -8.945 -17.578 -9.438 1 92.06 179 LYS B C 1
ATOM 4468 O O . LYS B 1 179 ? -8.602 -17.406 -10.609 1 92.06 179 LYS B O 1
ATOM 4473 N N . GLU B 1 180 ? -8.805 -18.672 -8.781 1 93 180 GLU B N 1
ATOM 4474 C CA . GLU B 1 180 ? -8.133 -19.828 -9.375 1 93 180 GLU B CA 1
ATOM 4475 C C . GLU B 1 180 ? -8.969 -20.438 -10.508 1 93 180 GLU B C 1
ATOM 4477 O O . GLU B 1 180 ? -8.453 -20.688 -11.594 1 93 180 GLU B O 1
ATOM 4482 N N . VAL B 1 181 ? -10.211 -20.625 -10.242 1 94.31 181 VAL B N 1
ATOM 4483 C CA . VAL B 1 181 ? -11.07 -21.281 -11.219 1 94.31 181 VAL B CA 1
ATOM 4484 C C . VAL B 1 181 ? -11.266 -20.375 -12.438 1 94.31 181 VAL B C 1
ATOM 4486 O O . VAL B 1 181 ? -11.281 -20.859 -13.57 1 94.31 181 VAL B O 1
ATOM 4489 N N . LEU B 1 182 ? -11.375 -19.109 -12.18 1 95.31 182 LEU B N 1
ATOM 4490 C CA . LEU B 1 182 ? -11.531 -18.156 -13.273 1 95.31 182 LEU B CA 1
ATOM 4491 C C . LEU B 1 182 ? -10.266 -18.094 -14.125 1 95.31 182 LEU B C 1
ATOM 4493 O O . LEU B 1 182 ? -10.344 -18.016 -15.352 1 95.31 182 LEU B O 1
ATOM 4497 N N . PHE B 1 183 ? -9.18 -18.141 -13.523 1 97.25 183 PHE B N 1
ATOM 4498 C CA . PHE B 1 183 ? -7.93 -18.156 -14.266 1 97.25 183 PHE B CA 1
ATOM 4499 C C . PHE B 1 183 ? -7.848 -19.406 -15.148 1 97.25 183 PHE B C 1
ATOM 4501 O O . PHE B 1 183 ? -7.469 -19.312 -16.312 1 97.25 183 PHE B O 1
ATOM 4508 N N . LEU B 1 184 ? -8.125 -20.547 -14.539 1 97.75 184 LEU B N 1
ATOM 4509 C CA . LEU B 1 184 ? -8.031 -21.781 -15.305 1 97.75 184 LEU B CA 1
ATOM 4510 C C . LEU B 1 184 ? -8.938 -21.719 -16.531 1 97.75 184 LEU B C 1
ATOM 4512 O O . LEU B 1 184 ? -8.562 -22.203 -17.609 1 97.75 184 LEU B O 1
ATOM 4516 N N . GLU B 1 185 ? -10.062 -21.188 -16.344 1 96.94 185 GLU B N 1
ATOM 4517 C CA . GLU B 1 185 ? -10.953 -20.984 -17.484 1 96.94 185 GLU B CA 1
ATOM 4518 C C . GLU B 1 185 ? -10.312 -20.062 -18.531 1 96.94 185 GLU B C 1
ATOM 4520 O O . GLU B 1 185 ? -10.328 -20.375 -19.719 1 96.94 185 GLU B O 1
ATOM 4525 N N . TRP B 1 186 ? -9.805 -18.953 -18.047 1 98.06 186 TRP B N 1
ATOM 4526 C CA . TRP B 1 186 ? -9.141 -18 -18.938 1 98.06 186 TRP B CA 1
ATOM 4527 C C . TRP B 1 186 ? -7.977 -18.656 -19.656 1 98.06 186 TRP B C 1
ATOM 4529 O O . TRP B 1 186 ? -7.789 -18.453 -20.859 1 98.06 186 TRP B O 1
ATOM 4539 N N . PHE B 1 187 ? -7.195 -19.438 -18.938 1 98.44 187 PHE B N 1
ATOM 4540 C CA . PHE B 1 187 ? -6.043 -20.141 -19.484 1 98.44 187 PHE B CA 1
ATOM 4541 C C . PHE B 1 187 ? -6.465 -21.062 -20.625 1 98.44 187 PHE B C 1
ATOM 4543 O O . PHE B 1 187 ? -5.867 -21.047 -21.703 1 98.44 187 PHE B O 1
ATOM 4550 N N . THR B 1 188 ? -7.473 -21.859 -20.391 1 97.88 188 THR B N 1
ATOM 4551 C CA . THR B 1 188 ? -7.945 -22.844 -21.375 1 97.88 188 THR B CA 1
ATOM 4552 C C . THR B 1 188 ? -8.453 -22.141 -22.625 1 97.88 188 THR B C 1
ATOM 4554 O O . THR B 1 188 ? -8.266 -22.656 -23.734 1 97.88 188 THR B O 1
ATOM 4557 N N . LYS B 1 189 ? -8.953 -21.016 -22.438 1 97.31 189 LYS B N 1
ATOM 4558 C CA . LYS B 1 189 ? -9.562 -20.297 -23.562 1 97.31 189 LYS B CA 1
ATOM 4559 C C . LYS B 1 189 ? -8.516 -19.469 -24.312 1 97.31 189 LYS B C 1
ATOM 4561 O O . LYS B 1 189 ? -8.547 -19.406 -25.547 1 97.31 189 LYS B O 1
ATOM 4566 N N . HIS B 1 190 ? -7.574 -18.891 -23.578 1 97.69 190 HIS B N 1
ATOM 4567 C CA . HIS B 1 190 ? -6.773 -17.844 -24.203 1 97.69 190 HIS B CA 1
ATOM 4568 C C . HIS B 1 190 ? -5.293 -18.203 -24.203 1 97.69 190 HIS B C 1
ATOM 4570 O O . HIS B 1 190 ? -4.504 -17.609 -24.938 1 97.69 190 HIS B O 1
ATOM 4576 N N . CYS B 1 191 ? -4.883 -19.172 -23.438 1 97.75 191 CYS B N 1
ATOM 4577 C CA . CYS B 1 191 ? -3.449 -19.391 -23.281 1 97.75 191 CYS B CA 1
ATOM 4578 C C . CYS B 1 191 ? -3.141 -20.891 -23.203 1 97.75 191 CYS B C 1
ATOM 4580 O O . CYS B 1 191 ? -2.297 -21.297 -22.406 1 97.75 191 CYS B O 1
ATOM 4582 N N . PRO B 1 192 ? -3.828 -21.75 -23.922 1 96.75 192 PRO B N 1
ATOM 4583 C CA . PRO B 1 192 ? -3.607 -23.188 -23.797 1 96.75 192 PRO B CA 1
ATOM 4584 C C . PRO B 1 192 ? -2.236 -23.625 -24.297 1 96.75 192 PRO B C 1
ATOM 4586 O O . PRO B 1 192 ? -1.809 -24.766 -24.047 1 96.75 192 PRO B O 1
ATOM 4589 N N . GLN B 1 193 ? -1.553 -22.812 -24.953 1 96.06 193 GLN B N 1
ATOM 4590 C CA . GLN B 1 193 ? -0.281 -23.172 -25.578 1 96.06 193 GLN B CA 1
ATOM 4591 C C . GLN B 1 193 ? 0.881 -22.969 -24.609 1 96.06 193 GLN B C 1
ATOM 4593 O O . GLN B 1 193 ? 2.008 -23.375 -24.891 1 96.06 193 GLN B O 1
ATOM 4598 N N . ALA B 1 194 ? 0.69 -22.266 -23.484 1 97.38 194 ALA B N 1
ATOM 4599 C CA . ALA B 1 194 ? 1.759 -22.109 -22.5 1 97.38 194 ALA B CA 1
ATOM 4600 C C . ALA B 1 194 ? 2.197 -23.469 -21.969 1 97.38 194 ALA B C 1
ATOM 4602 O O . ALA B 1 194 ? 1.362 -24.297 -21.594 1 97.38 194 ALA B O 1
ATOM 4603 N N . ARG B 1 195 ? 3.43 -23.734 -21.922 1 96.81 195 ARG B N 1
ATOM 4604 C CA . ARG B 1 195 ? 3.934 -25.062 -21.562 1 96.81 195 ARG B CA 1
ATOM 4605 C C . ARG B 1 195 ? 3.863 -25.281 -20.047 1 96.81 195 ARG B C 1
ATOM 4607 O O . ARG B 1 195 ? 3.564 -26.391 -19.594 1 96.81 195 ARG B O 1
ATOM 4614 N N . PHE B 1 196 ? 4.234 -24.25 -19.312 1 97.94 196 PHE B N 1
ATOM 4615 C CA . PHE B 1 196 ? 4.23 -24.359 -17.859 1 97.94 196 PHE B CA 1
ATOM 4616 C C . PHE B 1 196 ? 3.596 -23.125 -17.234 1 97.94 196 PHE B C 1
ATOM 4618 O O . PHE B 1 196 ? 3.572 -22.047 -17.844 1 97.94 196 PHE B O 1
ATOM 4625 N N . VAL B 1 197 ? 3.09 -23.328 -16.031 1 98.5 197 VAL B N 1
ATOM 4626 C CA . VAL B 1 197 ? 2.463 -22.25 -15.266 1 98.5 197 VAL B CA 1
ATOM 4627 C C . VAL B 1 197 ? 3.049 -22.203 -13.859 1 98.5 197 VAL B C 1
ATOM 4629 O O . VAL B 1 197 ? 3.158 -23.234 -13.195 1 98.5 197 VAL B O 1
ATOM 4632 N N . LEU B 1 198 ? 3.539 -21.094 -13.477 1 98.38 198 LEU B N 1
ATOM 4633 C CA . LEU B 1 198 ? 3.812 -20.844 -12.062 1 98.38 198 LEU B CA 1
ATOM 4634 C C . LEU B 1 198 ? 2.746 -19.938 -11.461 1 98.38 198 LEU B C 1
ATOM 4636 O O . LEU B 1 198 ? 2.598 -18.781 -11.867 1 98.38 198 LEU B O 1
ATOM 4640 N N . LYS B 1 199 ? 2.031 -20.406 -10.531 1 97.5 199 LYS B N 1
ATOM 4641 C CA . LYS B 1 199 ? 1.019 -19.641 -9.812 1 97.5 199 LYS B CA 1
ATOM 4642 C C . LYS B 1 199 ? 1.528 -19.203 -8.445 1 97.5 199 LYS B C 1
ATOM 4644 O O . LYS B 1 199 ? 2.084 -20.016 -7.695 1 97.5 199 LYS B O 1
ATOM 4649 N N . GLY B 1 200 ? 1.346 -17.938 -8.125 1 95.19 200 GLY B N 1
ATOM 4650 C CA . GLY B 1 200 ? 1.822 -17.484 -6.824 1 95.19 200 GLY B CA 1
ATOM 4651 C C . GLY B 1 200 ? 1.187 -16.188 -6.375 1 95.19 200 GLY B C 1
ATOM 4652 O O . GLY B 1 200 ? 0.305 -15.648 -7.051 1 95.19 200 GLY B O 1
ATOM 4653 N N . ASP B 1 201 ? 1.588 -15.703 -5.145 1 95.94 201 ASP B N 1
ATOM 4654 C CA . ASP B 1 201 ? 1.121 -14.453 -4.555 1 95.94 201 ASP B CA 1
ATOM 4655 C C . ASP B 1 201 ? 2.02 -13.289 -4.957 1 95.94 201 ASP B C 1
ATOM 4657 O O . ASP B 1 201 ? 3.074 -13.492 -5.566 1 95.94 201 ASP B O 1
ATOM 4661 N N . ASP B 1 202 ? 1.571 -12.086 -4.633 1 97.31 202 ASP B N 1
ATOM 4662 C CA . ASP B 1 202 ? 2.342 -10.922 -5.059 1 97.31 202 ASP B CA 1
ATOM 4663 C C . ASP B 1 202 ? 3.34 -10.5 -3.984 1 97.31 202 ASP B C 1
ATOM 4665 O O . ASP B 1 202 ? 3.971 -9.445 -4.098 1 97.31 202 ASP B O 1
ATOM 4669 N N . ASP B 1 203 ? 3.484 -11.305 -2.898 1 95.81 203 ASP B N 1
ATOM 4670 C CA . ASP B 1 203 ? 4.473 -11.016 -1.865 1 95.81 203 ASP B CA 1
ATOM 4671 C C . ASP B 1 203 ? 5.488 -12.156 -1.743 1 95.81 203 ASP B C 1
ATOM 4673 O O . ASP B 1 203 ? 5.879 -12.523 -0.635 1 95.81 203 ASP B O 1
ATOM 4677 N N . VAL B 1 204 ? 5.836 -12.711 -2.877 1 95.25 204 VAL B N 1
ATOM 4678 C CA . VAL B 1 204 ? 6.828 -13.781 -2.887 1 95.25 204 VAL B CA 1
ATOM 4679 C C . VAL B 1 204 ? 8.008 -13.383 -3.768 1 95.25 204 VAL B C 1
ATOM 4681 O O . VAL B 1 204 ? 7.891 -12.5 -4.613 1 95.25 204 VAL B O 1
ATOM 4684 N N . PHE B 1 205 ? 9.109 -14.031 -3.465 1 93.44 205 PHE B N 1
ATOM 4685 C CA . PHE B 1 205 ? 10.258 -13.992 -4.367 1 93.44 205 PHE B CA 1
ATOM 4686 C C . PHE B 1 205 ? 10.32 -15.25 -5.227 1 93.44 205 PHE B C 1
ATOM 4688 O O . PHE B 1 205 ? 10.172 -16.359 -4.715 1 93.44 205 PHE B O 1
ATOM 4695 N N . VAL B 1 206 ? 10.508 -15.062 -6.473 1 95.38 206 VAL B N 1
ATOM 4696 C CA . VAL B 1 206 ? 10.633 -16.188 -7.402 1 95.38 206 VAL B CA 1
ATOM 4697 C C . VAL B 1 206 ? 11.945 -16.078 -8.172 1 95.38 206 VAL B C 1
ATOM 4699 O O . VAL B 1 206 ? 12.312 -15 -8.656 1 95.38 206 VAL B O 1
ATOM 4702 N N . ASN B 1 207 ? 12.672 -17.109 -8.148 1 93.56 207 ASN B N 1
ATOM 4703 C CA . ASN B 1 207 ? 13.844 -17.219 -9.008 1 93.56 207 ASN B CA 1
ATOM 4704 C C . ASN B 1 207 ? 13.484 -17.797 -10.375 1 93.56 207 ASN B C 1
ATOM 4706 O O . ASN B 1 207 ? 13.664 -18.984 -10.609 1 93.56 207 ASN B O 1
ATOM 4710 N N . THR B 1 208 ? 13.086 -16.953 -11.266 1 95.5 208 THR B N 1
ATOM 4711 C CA . THR B 1 208 ? 12.523 -17.359 -12.555 1 95.5 208 THR B CA 1
ATOM 4712 C C . THR B 1 208 ? 13.57 -18.094 -13.391 1 95.5 208 THR B C 1
ATOM 4714 O O . THR B 1 208 ? 13.266 -19.062 -14.078 1 95.5 208 THR B O 1
ATOM 4717 N N . LEU B 1 209 ? 14.797 -17.656 -13.32 1 92.06 209 LEU B N 1
ATOM 4718 C CA . LEU B 1 209 ? 15.859 -18.297 -14.094 1 92.06 209 LEU B CA 1
ATOM 4719 C C . LEU B 1 209 ? 16.062 -19.734 -13.633 1 92.06 209 LEU B C 1
ATOM 4721 O O . LEU B 1 209 ? 16.188 -20.641 -14.469 1 92.06 209 LEU B O 1
ATOM 4725 N N . ARG B 1 210 ? 16.078 -19.906 -12.367 1 92.19 210 ARG B N 1
ATOM 4726 C CA . ARG B 1 210 ? 16.234 -21.25 -11.82 1 92.19 210 ARG B CA 1
ATOM 4727 C C . ARG B 1 210 ? 15.07 -22.141 -12.234 1 92.19 210 ARG B C 1
ATOM 4729 O O . ARG B 1 210 ? 15.266 -23.328 -12.531 1 92.19 210 ARG B O 1
ATOM 4736 N N . ILE B 1 211 ? 13.914 -21.625 -12.266 1 96 211 ILE B N 1
ATOM 4737 C CA . ILE B 1 211 ? 12.727 -22.375 -12.648 1 96 211 ILE B CA 1
ATOM 4738 C C . ILE B 1 211 ? 12.812 -22.781 -14.117 1 96 211 ILE B C 1
ATOM 4740 O O . ILE B 1 211 ? 12.562 -23.922 -14.477 1 96 211 ILE B O 1
ATOM 4744 N N . VAL B 1 212 ? 13.188 -21.844 -14.969 1 95.5 212 VAL B N 1
ATOM 4745 C CA . VAL B 1 212 ? 13.312 -22.109 -16.391 1 95.5 212 VAL B CA 1
ATOM 4746 C C . VAL B 1 212 ? 14.352 -23.203 -16.625 1 95.5 212 VAL B C 1
ATOM 4748 O O . VAL B 1 212 ? 14.109 -24.156 -17.375 1 95.5 212 VAL B O 1
ATOM 4751 N N . ASN B 1 213 ? 15.469 -23.094 -15.891 1 93.25 213 ASN B N 1
ATOM 4752 C CA . ASN B 1 213 ? 16.516 -24.109 -16.016 1 93.25 213 ASN B CA 1
ATOM 4753 C C . ASN B 1 213 ? 16.031 -25.484 -15.547 1 93.25 213 ASN B C 1
ATOM 4755 O O . ASN B 1 213 ? 16.328 -26.5 -16.172 1 93.25 213 ASN B O 1
ATOM 4759 N N . TYR B 1 214 ? 15.367 -25.5 -14.516 1 94.06 214 TYR B N 1
ATOM 4760 C CA . TYR B 1 214 ? 14.805 -26.75 -13.984 1 94.06 214 TYR B CA 1
ATOM 4761 C C . TYR B 1 214 ? 13.867 -27.391 -15 1 94.06 214 TYR B C 1
ATOM 4763 O O . TYR B 1 214 ? 13.953 -28.594 -15.258 1 94.06 214 TYR B O 1
ATOM 4771 N N . LEU B 1 215 ? 13.008 -26.625 -15.562 1 95.38 215 LEU B N 1
ATOM 4772 C CA . LEU B 1 215 ? 11.992 -27.125 -16.5 1 95.38 215 LEU B CA 1
ATOM 4773 C C . LEU B 1 215 ? 12.633 -27.609 -17.781 1 95.38 215 LEU B C 1
ATOM 4775 O O . LEU B 1 215 ? 12.172 -28.594 -18.375 1 95.38 215 LEU B O 1
ATOM 4779 N N . GLU B 1 216 ? 13.625 -26.953 -18.219 1 92.5 216 GLU B N 1
ATOM 4780 C CA . GLU B 1 216 ? 14.336 -27.359 -19.422 1 92.5 216 GLU B CA 1
ATOM 4781 C C . GLU B 1 216 ? 15 -28.719 -19.234 1 92.5 216 GLU B C 1
ATOM 4783 O O . GLU B 1 216 ? 15.172 -29.469 -20.203 1 92.5 216 GLU B O 1
ATOM 4788 N N . GLY B 1 217 ? 15.289 -28.969 -18.031 1 90.19 217 GLY B N 1
ATOM 4789 C CA . GLY B 1 217 ? 15.984 -30.219 -17.734 1 90.19 217 GLY B CA 1
ATOM 4790 C C . GLY B 1 217 ? 15.039 -31.391 -17.547 1 90.19 217 GLY B C 1
ATOM 4791 O O . GLY B 1 217 ? 15.484 -32.531 -17.422 1 90.19 217 GLY B O 1
ATOM 4792 N N . LEU B 1 218 ? 13.805 -31.141 -17.531 1 90.5 218 LEU B N 1
ATOM 4793 C CA . LEU B 1 218 ? 12.828 -32.188 -17.312 1 90.5 218 LEU B CA 1
ATOM 4794 C C . LEU B 1 218 ? 12.68 -33.062 -18.547 1 90.5 218 LEU B C 1
ATOM 4796 O O . LEU B 1 218 ? 12.641 -32.562 -19.672 1 90.5 218 LEU B O 1
ATOM 4800 N N . PRO B 1 219 ? 12.695 -34.438 -18.234 1 84.44 219 PRO B N 1
ATOM 4801 C CA . PRO B 1 219 ? 12.422 -35.312 -19.359 1 84.44 219 PRO B CA 1
ATOM 4802 C C . PRO B 1 219 ? 11.023 -35.094 -19.953 1 84.44 219 PRO B C 1
ATOM 4804 O O . PRO B 1 219 ? 10.094 -34.75 -19.234 1 84.44 219 PRO B O 1
ATOM 4807 N N . GLU B 1 220 ? 10.844 -35.25 -21.219 1 73.19 220 GLU B N 1
ATOM 4808 C CA . GLU B 1 220 ? 9.609 -35 -21.953 1 73.19 220 GLU B CA 1
ATOM 4809 C C . GLU B 1 220 ? 8.438 -35.781 -21.344 1 73.19 220 GLU B C 1
ATOM 4811 O O . GLU B 1 220 ? 7.336 -35.219 -21.219 1 73.19 220 GLU B O 1
ATOM 4816 N N . GLY B 1 221 ? 8.547 -36.938 -21.016 1 72.31 221 GLY B N 1
ATOM 4817 C CA . GLY B 1 221 ? 7.461 -37.75 -20.5 1 72.31 221 GLY B CA 1
ATOM 4818 C C . GLY B 1 221 ? 7.008 -37.344 -19.109 1 72.31 221 GLY B C 1
ATOM 4819 O O . GLY B 1 221 ? 5.859 -37.562 -18.734 1 72.31 221 GLY B O 1
ATOM 4820 N N . GLU B 1 222 ? 7.75 -36.688 -18.344 1 76.69 222 GLU B N 1
ATOM 4821 C CA . GLU B 1 222 ? 7.461 -36.375 -16.953 1 76.69 222 GLU B CA 1
ATOM 4822 C C . GLU B 1 222 ? 6.859 -34.969 -16.844 1 76.69 222 GLU B C 1
ATOM 4824 O O . GLU B 1 222 ? 6.312 -34.594 -15.797 1 76.69 222 GLU B O 1
ATOM 4829 N N . SER B 1 223 ? 6.684 -34.375 -17.969 1 84.31 223 SER B N 1
ATOM 4830 C CA . SER B 1 223 ? 6.305 -32.969 -17.922 1 84.31 223 SER B CA 1
ATOM 4831 C C . SER B 1 223 ? 4.789 -32.812 -17.969 1 84.31 223 SER B C 1
ATOM 4833 O O . SER B 1 223 ? 4.258 -31.812 -17.469 1 84.31 223 SER B O 1
ATOM 4835 N N . LYS B 1 224 ? 4.125 -33.781 -18.391 1 87.31 224 LYS B N 1
ATOM 4836 C CA . LYS B 1 224 ? 2.691 -33.625 -18.625 1 87.31 224 LYS B CA 1
ATOM 4837 C C . LYS B 1 224 ? 1.936 -33.531 -17.297 1 87.31 224 LYS B C 1
ATOM 4839 O O . LYS B 1 224 ? 0.958 -32.812 -17.172 1 87.31 224 LYS B O 1
ATOM 4844 N N . ASP B 1 225 ? 2.438 -34.25 -16.281 1 92.81 225 ASP B N 1
ATOM 4845 C CA . ASP B 1 225 ? 1.759 -34.312 -14.984 1 92.81 225 ASP B CA 1
ATOM 4846 C C . ASP B 1 225 ? 2.539 -33.562 -13.914 1 92.81 225 ASP B C 1
ATOM 4848 O O . ASP B 1 225 ? 2.373 -33.812 -12.719 1 92.81 225 ASP B O 1
ATOM 4852 N N . LEU B 1 226 ? 3.309 -32.688 -14.414 1 96.38 226 LEU B N 1
ATOM 4853 C CA . LEU B 1 226 ? 4.152 -31.953 -13.477 1 96.38 226 LEU B CA 1
ATOM 4854 C C . LEU B 1 226 ? 3.307 -31.078 -12.555 1 96.38 226 LEU B C 1
ATOM 4856 O O . LEU B 1 226 ? 2.443 -30.328 -13.016 1 96.38 226 LEU B O 1
ATOM 4860 N N . PHE B 1 227 ? 3.488 -31.203 -11.273 1 98.06 227 PHE B N 1
ATOM 4861 C CA . PHE B 1 227 ? 2.979 -30.328 -10.219 1 98.06 227 PHE B CA 1
ATOM 4862 C C . PHE B 1 227 ? 3.912 -30.344 -9.016 1 98.06 227 PHE B C 1
ATOM 4864 O O . PHE B 1 227 ? 3.967 -31.312 -8.266 1 98.06 227 PHE B O 1
ATOM 4871 N N . ILE B 1 228 ? 4.605 -29.234 -8.844 1 97.19 228 ILE B N 1
ATOM 4872 C CA . ILE B 1 228 ? 5.582 -29.219 -7.758 1 97.19 228 ILE B CA 1
ATOM 4873 C C . ILE B 1 228 ? 5.402 -27.953 -6.914 1 97.19 228 ILE B C 1
ATOM 4875 O O . ILE B 1 228 ? 4.973 -26.922 -7.422 1 97.19 228 ILE B O 1
ATOM 4879 N N . GLY B 1 229 ? 5.641 -27.969 -5.672 1 97.25 229 GLY B N 1
ATOM 4880 C CA . GLY B 1 229 ? 5.594 -26.891 -4.688 1 97.25 229 GLY B CA 1
ATOM 4881 C C . GLY B 1 229 ? 6.008 -27.344 -3.297 1 97.25 229 GLY B C 1
ATOM 4882 O O . GLY B 1 229 ? 6.684 -28.359 -3.146 1 97.25 229 GLY B O 1
ATOM 4883 N N . ASP B 1 230 ? 5.789 -26.484 -2.363 1 96.5 230 ASP B N 1
ATOM 4884 C CA . ASP B 1 230 ? 5.934 -26.875 -0.962 1 96.5 230 ASP B CA 1
ATOM 4885 C C . ASP B 1 230 ? 4.703 -27.625 -0.472 1 96.5 230 ASP B C 1
ATOM 4887 O O . ASP B 1 230 ? 3.688 -27.016 -0.128 1 96.5 230 ASP B O 1
ATOM 4891 N N . VAL B 1 231 ? 4.863 -28.953 -0.407 1 97.25 231 VAL B N 1
ATOM 4892 C CA . VAL B 1 231 ? 3.682 -29.781 -0.211 1 97.25 231 VAL B CA 1
ATOM 4893 C C . VAL B 1 231 ? 3.402 -29.938 1.281 1 97.25 231 VAL B C 1
ATOM 4895 O O . VAL B 1 231 ? 4.305 -30.266 2.059 1 97.25 231 VAL B O 1
ATOM 4898 N N . ILE B 1 232 ? 2.188 -29.688 1.659 1 95.44 232 ILE B N 1
ATOM 4899 C CA . ILE B 1 232 ? 1.676 -29.875 3.014 1 95.44 232 ILE B CA 1
ATOM 4900 C C . ILE B 1 232 ? 0.833 -31.141 3.084 1 95.44 232 ILE B C 1
ATOM 4902 O O . ILE B 1 232 ? -0.065 -31.344 2.264 1 95.44 232 ILE B O 1
ATOM 4906 N N . ILE B 1 233 ? 1.188 -31.922 4.055 1 94.75 233 ILE B N 1
ATOM 4907 C CA . ILE B 1 233 ? 0.489 -33.188 4.223 1 94.75 233 ILE B CA 1
ATOM 4908 C C . ILE B 1 233 ? -0.133 -33.25 5.617 1 94.75 233 ILE B C 1
ATOM 4910 O O . ILE B 1 233 ? 0.391 -32.656 6.566 1 94.75 233 ILE B O 1
ATOM 4914 N N . ASN B 1 234 ? -1.263 -33.969 5.766 1 92.31 234 ASN B N 1
ATOM 4915 C CA . ASN B 1 234 ? -1.939 -34.219 7.031 1 92.31 234 ASN B CA 1
ATOM 4916 C C . ASN B 1 234 ? -2.398 -32.938 7.703 1 92.31 234 ASN B C 1
ATOM 4918 O O . ASN B 1 234 ? -2.268 -32.781 8.922 1 92.31 234 ASN B O 1
ATOM 4922 N N . ALA B 1 235 ? -2.652 -31.953 6.918 1 93.69 235 ALA B N 1
ATOM 4923 C CA . ALA B 1 235 ? -3.24 -30.719 7.445 1 93.69 235 ALA B CA 1
ATOM 4924 C C . ALA B 1 235 ? -4.766 -30.812 7.449 1 93.69 235 ALA B C 1
ATOM 4926 O O . ALA B 1 235 ? -5.352 -31.625 6.734 1 93.69 235 ALA B O 1
ATOM 4927 N N . GLY B 1 236 ? -5.348 -30.016 8.375 1 93 236 GLY B N 1
ATOM 4928 C CA . GLY B 1 236 ? -6.797 -29.953 8.469 1 93 236 GLY B CA 1
ATOM 4929 C C . GLY B 1 236 ? -7.309 -28.562 8.773 1 93 236 GLY B C 1
ATOM 4930 O O . GLY B 1 236 ? -6.523 -27.625 8.93 1 93 236 GLY B O 1
ATOM 4931 N N . PRO B 1 237 ? -8.648 -28.469 8.891 1 93.44 237 PRO B N 1
ATOM 4932 C CA . PRO B 1 237 ? -9.266 -27.156 9.109 1 93.44 237 PRO B CA 1
ATOM 4933 C C . PRO B 1 237 ? -9.008 -26.609 10.508 1 93.44 237 PRO B C 1
ATOM 4935 O O . PRO B 1 237 ? -8.969 -27.359 11.477 1 93.44 237 PRO B O 1
ATOM 4938 N N . HIS B 1 238 ? -8.773 -25.359 10.5 1 92.25 238 HIS B N 1
ATOM 4939 C CA . HIS B 1 238 ? -8.805 -24.656 11.781 1 92.25 238 HIS B CA 1
ATOM 4940 C C . HIS B 1 238 ? -10.234 -24.469 12.273 1 92.25 238 HIS B C 1
ATOM 4942 O O . HIS B 1 238 ? -11.133 -24.156 11.492 1 92.25 238 HIS B O 1
ATOM 4948 N N . ARG B 1 239 ? -10.43 -24.641 13.562 1 91.56 239 ARG B N 1
ATOM 4949 C CA . ARG B 1 239 ? -11.789 -24.609 14.094 1 91.56 239 ARG B CA 1
ATOM 4950 C C . ARG B 1 239 ? -12.008 -23.375 14.953 1 91.56 239 ARG B C 1
ATOM 4952 O O . ARG B 1 239 ? -13.109 -23.141 15.461 1 91.56 239 ARG B O 1
ATOM 4959 N N . ASP B 1 240 ? -10.953 -22.562 15.125 1 89.56 240 ASP B N 1
ATOM 4960 C CA . ASP B 1 240 ? -11.062 -21.297 15.828 1 89.56 240 ASP B CA 1
ATOM 4961 C C . ASP B 1 240 ? -11.562 -20.188 14.898 1 89.56 240 ASP B C 1
ATOM 4963 O O . ASP B 1 240 ? -10.867 -19.812 13.953 1 89.56 240 ASP B O 1
ATOM 4967 N N . LYS B 1 241 ? -12.664 -19.625 15.203 1 83.12 241 LYS B N 1
ATOM 4968 C CA . LYS B 1 241 ? -13.336 -18.641 14.367 1 83.12 241 LYS B CA 1
ATOM 4969 C C . LYS B 1 241 ? -12.484 -17.375 14.203 1 83.12 241 LYS B C 1
ATOM 4971 O O . LYS B 1 241 ? -12.703 -16.594 13.289 1 83.12 241 LYS B O 1
ATOM 4976 N N . LYS B 1 242 ? -11.539 -17.203 14.992 1 81.44 242 LYS B N 1
ATOM 4977 C CA . LYS B 1 242 ? -10.719 -16 14.977 1 81.44 242 LYS B CA 1
ATOM 4978 C C . LYS B 1 242 ? -9.57 -16.125 13.984 1 81.44 242 LYS B C 1
ATOM 4980 O O . LYS B 1 242 ? -8.922 -15.141 13.648 1 81.44 242 LYS B O 1
ATOM 4985 N N . LEU B 1 243 ? -9.492 -17.266 13.516 1 83.56 243 LEU B N 1
ATOM 4986 C CA . LEU B 1 243 ? -8.352 -17.5 12.648 1 83.56 243 LEU B CA 1
ATOM 4987 C C . LEU B 1 243 ? -8.734 -17.328 11.18 1 83.56 243 LEU B C 1
ATOM 4989 O O . LEU B 1 243 ? -9.852 -17.672 10.781 1 83.56 243 LEU B O 1
ATOM 4993 N N . LYS B 1 244 ? -7.828 -16.844 10.43 1 81.38 244 LYS B N 1
ATOM 4994 C CA . LYS B 1 244 ? -7.996 -16.531 9.016 1 81.38 244 LYS B CA 1
ATOM 4995 C C . LYS B 1 244 ? -8.453 -17.734 8.219 1 81.38 244 LYS B C 1
ATOM 4997 O O . LYS B 1 244 ? -9.281 -17.625 7.312 1 81.38 244 LYS B O 1
ATOM 5002 N N . TYR B 1 245 ? -8.016 -18.938 8.602 1 87.62 245 TYR B N 1
ATOM 5003 C CA . TYR B 1 245 ? -8.297 -20.156 7.828 1 87.62 245 TYR B CA 1
ATOM 5004 C C . TYR B 1 245 ? -9.344 -21.016 8.531 1 87.62 245 TYR B C 1
ATOM 5006 O O . TYR B 1 245 ? -9.312 -22.234 8.422 1 87.62 245 TYR B O 1
ATOM 5014 N N . PHE B 1 246 ? -10.234 -20.328 9.148 1 90.12 246 PHE B N 1
ATOM 5015 C CA . PHE B 1 246 ? -11.312 -21.031 9.828 1 90.12 246 PHE B CA 1
ATOM 5016 C C . PHE B 1 246 ? -12.219 -21.734 8.828 1 90.12 246 PHE B C 1
ATOM 5018 O O . PHE B 1 246 ? -12.625 -21.141 7.828 1 90.12 246 PHE B O 1
ATOM 5025 N N . ILE B 1 247 ? -12.539 -23.047 9.125 1 89.62 247 ILE B N 1
ATOM 5026 C CA . ILE B 1 247 ? -13.508 -23.828 8.383 1 89.62 247 ILE B CA 1
ATOM 5027 C C . ILE B 1 247 ? -14.391 -24.625 9.352 1 89.62 247 ILE B C 1
ATOM 5029 O O . ILE B 1 247 ? -13.906 -25.5 10.062 1 89.62 247 ILE B O 1
ATOM 5033 N N . PRO B 1 248 ? -15.672 -24.297 9.352 1 86.81 248 PRO B N 1
ATOM 5034 C CA . PRO B 1 248 ? -16.547 -25.047 10.266 1 86.81 248 PRO B CA 1
ATOM 5035 C C . PRO B 1 248 ? -16.719 -26.5 9.859 1 86.81 248 PRO B C 1
ATOM 5037 O O . PRO B 1 248 ? -16.531 -26.844 8.688 1 86.81 248 PRO B O 1
ATOM 5040 N N . GLU B 1 249 ? -17.141 -27.344 10.805 1 87.25 249 GLU B N 1
ATOM 5041 C CA . GLU B 1 249 ? -17.312 -28.766 10.57 1 87.25 249 GLU B CA 1
ATOM 5042 C C . GLU B 1 249 ? -18.438 -29.031 9.57 1 87.25 249 GLU B C 1
ATOM 5044 O O . GLU B 1 249 ? -18.422 -30.031 8.844 1 87.25 249 GLU B O 1
ATOM 5049 N N . SER B 1 250 ? -19.328 -28.109 9.484 1 82.44 250 SER B N 1
ATOM 5050 C CA . SER B 1 250 ? -20.453 -28.25 8.57 1 82.44 250 SER B CA 1
ATOM 5051 C C . SER B 1 250 ? -20.016 -28.125 7.117 1 82.44 250 SER B C 1
ATOM 5053 O O . SER B 1 250 ? -20.719 -28.547 6.207 1 82.44 250 SER B O 1
ATOM 5055 N N . VAL B 1 251 ? -18.844 -27.609 6.934 1 83.62 251 VAL B N 1
ATOM 5056 C CA . VAL B 1 251 ? -18.359 -27.391 5.578 1 83.62 251 VAL B CA 1
ATOM 5057 C C . VAL B 1 251 ? -17.375 -28.516 5.203 1 83.62 251 VAL B C 1
ATOM 5059 O O . VAL B 1 251 ? -17.406 -29.016 4.074 1 83.62 251 VAL B O 1
ATOM 5062 N N . PHE B 1 252 ? -16.656 -28.844 6.156 1 88.38 252 PHE B N 1
ATOM 5063 C CA . PHE B 1 252 ? -15.648 -29.844 5.855 1 88.38 252 PHE B CA 1
ATOM 5064 C C . PHE B 1 252 ? -15.242 -30.594 7.121 1 88.38 252 PHE B C 1
ATOM 5066 O O . PHE B 1 252 ? -14.977 -29.969 8.156 1 88.38 252 PHE B O 1
ATOM 5073 N N . VAL B 1 253 ? -15.219 -31.891 6.969 1 90.94 253 VAL B N 1
ATOM 5074 C CA . VAL B 1 253 ? -14.766 -32.719 8.07 1 90.94 253 VAL B CA 1
ATOM 5075 C C . VAL B 1 253 ? -13.602 -33.594 7.602 1 90.94 253 VAL B C 1
ATOM 5077 O O . VAL B 1 253 ? -13.617 -34.125 6.484 1 90.94 253 VAL B O 1
ATOM 5080 N N . GLY B 1 254 ? -12.578 -33.719 8.508 1 92.62 254 GLY B N 1
ATOM 5081 C CA . GLY B 1 254 ? -11.453 -34.562 8.195 1 92.62 254 GLY B CA 1
ATOM 5082 C C . GLY B 1 254 ? -10.211 -33.812 7.781 1 92.62 254 GLY B C 1
ATOM 5083 O O . GLY B 1 254 ? -10.109 -32.594 8.047 1 92.62 254 GLY B O 1
ATOM 5084 N N . ASN B 1 255 ? -9.203 -34.594 7.148 1 95.75 255 ASN B N 1
ATOM 5085 C CA . ASN B 1 255 ? -7.953 -34 6.711 1 95.75 255 ASN B CA 1
ATOM 5086 C C . ASN B 1 255 ? -8.016 -33.594 5.242 1 95.75 255 ASN B C 1
ATOM 5088 O O . ASN B 1 255 ? -8.727 -34.188 4.449 1 95.75 255 ASN B O 1
ATOM 5092 N N . TYR B 1 256 ? -7.316 -32.531 4.988 1 97 256 TYR B N 1
ATOM 5093 C CA . TYR B 1 256 ? -7.176 -32.125 3.594 1 97 256 TYR B CA 1
ATOM 5094 C C . TYR B 1 256 ? -6.316 -33.125 2.824 1 97 256 TYR B C 1
ATOM 5096 O O . TYR B 1 256 ? -5.461 -33.812 3.406 1 97 256 TYR B O 1
ATOM 5104 N N . PRO B 1 257 ? -6.555 -33.312 1.538 1 97.44 257 PRO B N 1
ATOM 5105 C CA . PRO B 1 257 ? -5.555 -34 0.729 1 97.44 257 PRO B CA 1
ATOM 5106 C C . PRO B 1 257 ? -4.23 -33.25 0.644 1 97.44 257 PRO B C 1
ATOM 5108 O O . PRO B 1 257 ? -4.168 -32.062 0.998 1 97.44 257 PRO B O 1
ATOM 5111 N N . PRO B 1 258 ? -3.154 -34 0.219 1 97.81 258 PRO B N 1
ATOM 5112 C CA . PRO B 1 258 ? -1.912 -33.25 -0.005 1 97.81 258 PRO B CA 1
ATOM 5113 C C . PRO B 1 258 ? -2.088 -32.094 -0.976 1 97.81 258 PRO B C 1
ATOM 5115 O O . PRO B 1 258 ? -2.766 -32.219 -1.997 1 97.81 258 PRO B O 1
ATOM 5118 N N . TYR B 1 259 ? -1.565 -31.016 -0.586 1 97.62 259 TYR B N 1
ATOM 5119 C CA . TYR B 1 259 ? -1.654 -29.828 -1.425 1 97.62 259 TYR B CA 1
ATOM 5120 C C . TYR B 1 259 ? -0.384 -28.984 -1.322 1 97.62 259 TYR B C 1
ATOM 5122 O O . TYR B 1 259 ? 0.415 -29.172 -0.401 1 97.62 259 TYR B O 1
ATOM 5130 N N . ALA B 1 260 ? -0.097 -28.125 -2.318 1 97.19 260 ALA B N 1
ATOM 5131 C CA . ALA B 1 260 ? 1.044 -27.203 -2.301 1 97.19 260 ALA B CA 1
ATOM 5132 C C . ALA B 1 260 ? 0.651 -25.844 -1.729 1 97.19 260 ALA B C 1
ATOM 5134 O O . ALA B 1 260 ? -0.427 -25.328 -2.029 1 97.19 260 ALA B O 1
ATOM 5135 N N . GLY B 1 261 ? 1.535 -25.281 -0.977 1 94.44 261 GLY B N 1
ATOM 5136 C CA . GLY B 1 261 ? 1.274 -24 -0.336 1 94.44 261 GLY B CA 1
ATOM 5137 C C . GLY B 1 261 ? 0.882 -22.906 -1.316 1 94.44 261 GLY B C 1
ATOM 5138 O O . GLY B 1 261 ? 1.388 -22.859 -2.439 1 94.44 261 GLY B O 1
ATOM 5139 N N . GLY B 1 262 ? 0.111 -21.984 -0.825 1 91.69 262 GLY B N 1
ATOM 5140 C CA . GLY B 1 262 ? -0.517 -20.984 -1.663 1 91.69 262 GLY B CA 1
ATOM 5141 C C . GLY B 1 262 ? 0.449 -19.906 -2.131 1 91.69 262 GLY B C 1
ATOM 5142 O O . GLY B 1 262 ? 0.125 -19.109 -3.021 1 91.69 262 GLY B O 1
ATOM 5143 N N . GLY B 1 263 ? 1.611 -19.891 -1.534 1 92.12 263 GLY B N 1
ATOM 5144 C CA . GLY B 1 263 ? 2.604 -18.922 -1.974 1 92.12 263 GLY B CA 1
ATOM 5145 C C . GLY B 1 263 ? 2.992 -19.078 -3.43 1 92.12 263 GLY B C 1
ATOM 5146 O O . GLY B 1 263 ? 3.316 -18.109 -4.105 1 92.12 263 GLY B O 1
ATOM 5147 N N . GLY B 1 264 ? 3.053 -20.359 -3.789 1 95.75 264 GLY B N 1
ATOM 5148 C CA . GLY B 1 264 ? 3.291 -20.609 -5.203 1 95.75 264 GLY B CA 1
ATOM 5149 C C . GLY B 1 264 ? 3.582 -22.062 -5.512 1 95.75 264 GLY B C 1
ATOM 5150 O O . GLY B 1 264 ? 4.137 -22.781 -4.676 1 95.75 264 GLY B O 1
ATOM 5151 N N . TYR B 1 265 ? 3.25 -22.469 -6.641 1 97.69 265 TYR B N 1
ATOM 5152 C CA . TYR B 1 265 ? 3.533 -23.797 -7.156 1 97.69 265 TYR B CA 1
ATOM 5153 C C . TYR B 1 265 ? 3.619 -23.797 -8.68 1 97.69 265 TYR B C 1
ATOM 5155 O O . TYR B 1 265 ? 3.201 -22.828 -9.32 1 97.69 265 TYR B O 1
ATOM 5163 N N . LEU B 1 266 ? 4.223 -24.859 -9.18 1 98 266 LEU B N 1
ATOM 5164 C CA . LEU B 1 266 ? 4.547 -24.984 -10.594 1 98 266 LEU B CA 1
ATOM 5165 C C . LEU B 1 266 ? 3.871 -26.219 -11.195 1 98 266 LEU B C 1
ATOM 5167 O O . LEU B 1 266 ? 3.869 -27.281 -10.586 1 98 266 LEU B O 1
ATOM 5171 N N . TYR B 1 267 ? 3.213 -26.031 -12.344 1 98.19 267 TYR B N 1
ATOM 5172 C CA . TYR B 1 267 ? 2.604 -27.188 -12.992 1 98.19 267 TYR B CA 1
ATOM 5173 C C . TYR B 1 267 ? 2.592 -27.016 -14.508 1 98.19 267 TYR B C 1
ATOM 5175 O O . TYR B 1 267 ? 2.889 -25.938 -15.023 1 98.19 267 TYR B O 1
ATOM 5183 N N . SER B 1 268 ? 2.334 -28.078 -15.242 1 97.69 268 SER B N 1
ATOM 5184 C CA . SER B 1 268 ? 2.363 -28.047 -16.703 1 97.69 268 SER B CA 1
ATOM 5185 C C . SER B 1 268 ? 1.097 -27.422 -17.266 1 97.69 268 SER B C 1
ATOM 5187 O O . SER B 1 268 ? 0.042 -27.453 -16.625 1 97.69 268 SER B O 1
ATOM 5189 N N . GLY B 1 269 ? 1.232 -26.828 -18.484 1 97.5 269 GLY B N 1
ATOM 5190 C CA . GLY B 1 269 ? 0.072 -26.312 -19.188 1 97.5 269 GLY B CA 1
ATOM 5191 C C . GLY B 1 269 ? -0.995 -27.359 -19.438 1 97.5 269 GLY B C 1
ATOM 5192 O O . GLY B 1 269 ? -2.189 -27.078 -19.344 1 97.5 269 GLY B O 1
ATOM 5193 N N . GLU B 1 270 ? -0.589 -28.5 -19.734 1 96.81 270 GLU B N 1
ATOM 5194 C CA . GLU B 1 270 ? -1.528 -29.594 -19.953 1 96.81 270 GLU B CA 1
ATOM 5195 C C . GLU B 1 270 ? -2.334 -29.891 -18.688 1 96.81 270 GLU B C 1
ATOM 5197 O O . GLU B 1 270 ? -3.543 -30.125 -18.766 1 96.81 270 GLU B O 1
ATOM 5202 N N . LEU B 1 271 ? -1.646 -29.906 -17.625 1 97.75 271 LEU B N 1
ATOM 5203 C CA . LEU B 1 271 ? -2.33 -30.156 -16.375 1 97.75 271 LEU B CA 1
ATOM 5204 C C . LEU B 1 271 ? -3.309 -29.031 -16.047 1 97.75 271 LEU B C 1
ATOM 5206 O O . LEU B 1 271 ? -4.371 -29.266 -15.469 1 97.75 271 LEU B O 1
ATOM 5210 N N . ALA B 1 272 ? -2.955 -27.812 -16.406 1 98.25 272 ALA B N 1
ATOM 5211 C CA . ALA B 1 272 ? -3.85 -26.688 -16.188 1 98.25 272 ALA B CA 1
ATOM 5212 C C . ALA B 1 272 ? -5.203 -26.922 -16.859 1 98.25 272 ALA B C 1
ATOM 5214 O O . ALA B 1 272 ? -6.25 -26.641 -16.25 1 98.25 272 ALA B O 1
ATOM 5215 N N . ILE B 1 273 ? -5.191 -27.406 -18.016 1 98.25 273 ILE B N 1
ATOM 5216 C CA . ILE B 1 273 ? -6.418 -27.688 -18.766 1 98.25 273 ILE B CA 1
ATOM 5217 C C . ILE B 1 273 ? -7.211 -28.781 -18.062 1 98.25 273 ILE B C 1
ATOM 5219 O O . ILE B 1 273 ? -8.43 -28.672 -17.906 1 98.25 273 ILE B O 1
ATOM 5223 N N . ARG B 1 274 ? -6.52 -29.781 -17.609 1 98.25 274 ARG B N 1
ATOM 5224 C CA . ARG B 1 274 ? -7.18 -30.875 -16.891 1 98.25 274 ARG B CA 1
ATOM 5225 C C . ARG B 1 274 ? -7.762 -30.391 -15.578 1 98.25 274 ARG B C 1
ATOM 5227 O O . ARG B 1 274 ? -8.844 -30.812 -15.172 1 98.25 274 ARG B O 1
ATOM 5234 N N . LEU B 1 275 ? -7.031 -29.531 -14.914 1 98.31 275 LEU B N 1
ATOM 5235 C CA . LEU B 1 275 ? -7.52 -28.953 -13.672 1 98.31 275 LEU B CA 1
ATOM 5236 C C . LEU B 1 275 ? -8.797 -28.141 -13.914 1 98.31 275 LEU B C 1
ATOM 5238 O O . LEU B 1 275 ? -9.719 -28.172 -13.094 1 98.31 275 LEU B O 1
ATOM 5242 N N . HIS B 1 276 ? -8.844 -27.406 -15 1 97.56 276 HIS B N 1
ATOM 5243 C CA . HIS B 1 276 ? -10.055 -26.672 -15.352 1 97.56 276 HIS B CA 1
ATOM 5244 C C . HIS B 1 276 ? -11.242 -27.625 -15.5 1 97.56 276 HIS B C 1
ATOM 5246 O O . HIS B 1 276 ? -12.305 -27.375 -14.914 1 97.56 276 HIS B O 1
ATOM 5252 N N . ASN B 1 277 ? -11.039 -28.641 -16.188 1 97.44 277 ASN B N 1
ATOM 5253 C CA . ASN B 1 277 ? -12.109 -29.594 -16.438 1 97.44 277 ASN B CA 1
ATOM 5254 C C . ASN B 1 277 ? -12.594 -30.266 -15.164 1 97.44 277 ASN B C 1
ATOM 5256 O O . ASN B 1 277 ? -13.797 -30.344 -14.906 1 97.44 277 ASN B O 1
ATOM 5260 N N . VAL B 1 278 ? -11.695 -30.703 -14.383 1 97.62 278 VAL B N 1
ATOM 5261 C CA . VAL B 1 278 ? -12.055 -31.453 -13.188 1 97.62 278 VAL B CA 1
ATOM 5262 C C . VAL B 1 278 ? -12.664 -30.516 -12.148 1 97.62 278 VAL B C 1
ATOM 5264 O O . VAL B 1 278 ? -13.477 -30.953 -11.32 1 97.62 278 VAL B O 1
ATOM 5267 N N . SER B 1 279 ? -12.195 -29.25 -12.125 1 94.88 279 SER B N 1
ATOM 5268 C CA . SER B 1 279 ? -12.719 -28.297 -11.156 1 94.88 279 SER B CA 1
ATOM 5269 C C . SER B 1 279 ? -14.234 -28.172 -11.25 1 94.88 279 SER B C 1
ATOM 5271 O O . SER B 1 279 ? -14.898 -27.875 -10.258 1 94.88 279 SER B O 1
ATOM 5273 N N . GLN B 1 280 ? -14.828 -28.5 -12.375 1 91.31 280 GLN B N 1
ATOM 5274 C CA . GLN B 1 280 ? -16.266 -28.438 -12.578 1 91.31 280 GLN B CA 1
ATOM 5275 C C . GLN B 1 280 ? -16.984 -29.547 -11.797 1 91.31 280 GLN B C 1
ATOM 5277 O O . GLN B 1 280 ? -18.188 -29.484 -11.586 1 91.31 280 GLN B O 1
ATOM 5282 N N . GLN B 1 281 ? -16.234 -30.469 -11.367 1 92.62 281 GLN B N 1
ATOM 5283 C CA . GLN B 1 281 ? -16.797 -31.625 -10.68 1 92.62 281 GLN B CA 1
ATOM 5284 C C . GLN B 1 281 ? -16.469 -31.578 -9.188 1 92.62 281 GLN B C 1
ATOM 5286 O O . GLN B 1 281 ? -16.844 -32.5 -8.453 1 92.62 281 GLN B O 1
ATOM 5291 N N . VAL B 1 282 ? -15.773 -30.578 -8.805 1 92.56 282 VAL B N 1
ATOM 5292 C CA . VAL B 1 282 ? -15.383 -30.453 -7.402 1 92.56 282 VAL B CA 1
ATOM 5293 C C . VAL B 1 282 ? -16.047 -29.203 -6.801 1 92.56 282 VAL B C 1
ATOM 5295 O O . VAL B 1 282 ? -15.977 -28.125 -7.379 1 92.56 282 VAL B O 1
ATOM 5298 N N . VAL B 1 283 ? -16.656 -29.391 -5.684 1 87.19 283 VAL B N 1
ATOM 5299 C CA . VAL B 1 283 ? -17.328 -28.281 -5.012 1 87.19 283 VAL B CA 1
ATOM 5300 C C . VAL B 1 283 ? -16.281 -27.266 -4.555 1 87.19 283 VAL B C 1
ATOM 5302 O O . VAL B 1 283 ? -15.219 -27.641 -4.051 1 87.19 283 VAL B O 1
ATOM 5305 N N . LEU B 1 284 ? -16.641 -26.016 -4.68 1 89.06 284 LEU B N 1
ATOM 5306 C CA . LEU B 1 284 ? -15.711 -24.953 -4.312 1 89.06 284 LEU B CA 1
ATOM 5307 C C . LEU B 1 284 ? -15.422 -24.984 -2.816 1 89.06 284 LEU B C 1
ATOM 5309 O O . LEU B 1 284 ? -16.312 -25.219 -2.008 1 89.06 284 LEU B O 1
ATOM 5313 N N . PHE B 1 285 ? -14.211 -24.734 -2.502 1 90.12 285 PHE B N 1
ATOM 5314 C CA . PHE B 1 285 ? -13.703 -24.672 -1.137 1 90.12 285 PHE B CA 1
ATOM 5315 C C . PHE B 1 285 ? -12.953 -23.359 -0.903 1 90.12 285 PHE B C 1
ATOM 5317 O O . PHE B 1 285 ? -12.227 -22.891 -1.783 1 90.12 285 PHE B O 1
ATOM 5324 N N . PRO B 1 286 ? -13.062 -22.703 0.267 1 88.06 286 PRO B N 1
ATOM 5325 C CA . PRO B 1 286 ? -12.594 -21.328 0.444 1 88.06 286 PRO B CA 1
ATOM 5326 C C . PRO B 1 286 ? -11.07 -21.234 0.532 1 88.06 286 PRO B C 1
ATOM 5328 O O . PRO B 1 286 ? -10.508 -20.141 0.408 1 88.06 286 PRO B O 1
ATOM 5331 N N . ILE B 1 287 ? -10.359 -22.234 0.762 1 91.81 287 ILE B N 1
ATOM 5332 C CA . ILE B 1 287 ? -8.898 -22.219 0.778 1 91.81 287 ILE B CA 1
ATOM 5333 C C . ILE B 1 287 ? -8.367 -22.703 -0.564 1 91.81 287 ILE B C 1
ATOM 5335 O O . ILE B 1 287 ? -8.438 -23.906 -0.868 1 91.81 287 ILE B O 1
ATOM 5339 N N . ASP B 1 288 ? -7.812 -21.781 -1.299 1 93.69 288 ASP B N 1
ATOM 5340 C CA . ASP B 1 288 ? -7.582 -22 -2.723 1 93.69 288 ASP B CA 1
ATOM 5341 C C . ASP B 1 288 ? -6.547 -23.109 -2.949 1 93.69 288 ASP B C 1
ATOM 5343 O O . ASP B 1 288 ? -6.699 -23.922 -3.854 1 93.69 288 ASP B O 1
ATOM 5347 N N . ASP B 1 289 ? -5.445 -23.078 -2.115 1 95.31 289 ASP B N 1
ATOM 5348 C CA . ASP B 1 289 ? -4.418 -24.094 -2.324 1 95.31 289 ASP B CA 1
ATOM 5349 C C . ASP B 1 289 ? -4.926 -25.484 -1.936 1 95.31 289 ASP B C 1
ATOM 5351 O O . ASP B 1 289 ? -4.625 -26.469 -2.609 1 95.31 289 ASP B O 1
ATOM 5355 N N . VAL B 1 290 ? -5.773 -25.531 -0.921 1 96.5 290 VAL B N 1
ATOM 5356 C CA . VAL B 1 290 ? -6.398 -26.797 -0.55 1 96.5 290 VAL B CA 1
ATOM 5357 C C . VAL B 1 290 ? -7.332 -27.266 -1.666 1 96.5 290 VAL B C 1
ATOM 5359 O O . VAL B 1 290 ? -7.355 -28.438 -2.018 1 96.5 290 VAL B O 1
ATOM 5362 N N . TYR B 1 291 ? -8.086 -26.359 -2.182 1 95.62 291 TYR B N 1
ATOM 5363 C CA . TYR B 1 291 ? -8.992 -26.672 -3.277 1 95.62 291 TYR B CA 1
ATOM 5364 C C . TYR B 1 291 ? -8.234 -27.281 -4.457 1 95.62 291 TYR B C 1
ATOM 5366 O O . TYR B 1 291 ? -8.695 -28.234 -5.074 1 95.62 291 TYR B O 1
ATOM 5374 N N . THR B 1 292 ? -7.129 -26.688 -4.758 1 97.69 292 THR B N 1
ATOM 5375 C CA . THR B 1 292 ? -6.309 -27.234 -5.836 1 97.69 292 THR B CA 1
ATOM 5376 C C . THR B 1 292 ? -5.875 -28.656 -5.52 1 97.69 292 THR B C 1
ATOM 5378 O O . THR B 1 292 ? -5.855 -29.516 -6.406 1 97.69 292 THR B O 1
ATOM 5381 N N . GLY B 1 293 ? -5.527 -28.859 -4.25 1 98.06 293 GLY B N 1
ATOM 5382 C CA . GLY B 1 293 ? -5.234 -30.219 -3.82 1 98.06 293 GLY B CA 1
ATOM 5383 C C . GLY B 1 293 ? -6.398 -31.172 -4.012 1 98.06 293 GLY B C 1
ATOM 5384 O O . GLY B 1 293 ? -6.207 -32.312 -4.41 1 98.06 293 GLY B O 1
ATOM 5385 N N . MET B 1 294 ? -7.566 -30.766 -3.746 1 97.5 294 MET B N 1
ATOM 5386 C CA . MET B 1 294 ? -8.773 -31.562 -3.932 1 97.5 294 MET B CA 1
ATOM 5387 C C . MET B 1 294 ? -8.977 -31.906 -5.402 1 97.5 294 MET B C 1
ATOM 5389 O O . MET B 1 294 ? -9.344 -33.031 -5.738 1 97.5 294 MET B O 1
ATOM 5393 N N . CYS B 1 295 ? -8.742 -30.953 -6.238 1 98.06 295 CYS B N 1
ATOM 5394 C CA . CYS B 1 295 ? -8.867 -31.188 -7.672 1 98.06 295 CYS B CA 1
ATOM 5395 C C . CYS B 1 295 ? -7.82 -32.188 -8.156 1 98.06 295 CYS B C 1
ATOM 5397 O O . CYS B 1 295 ? -8.125 -33.062 -8.961 1 98.06 295 CYS B O 1
ATOM 5399 N N . LEU B 1 296 ? -6.594 -32.062 -7.656 1 98.44 296 LEU B N 1
ATOM 5400 C CA . LEU B 1 296 ? -5.543 -33.031 -8 1 98.44 296 LEU B CA 1
ATOM 5401 C C . LEU B 1 296 ? -5.93 -34.438 -7.586 1 98.44 296 LEU B C 1
ATOM 5403 O O . LEU B 1 296 ? -5.766 -35.375 -8.359 1 98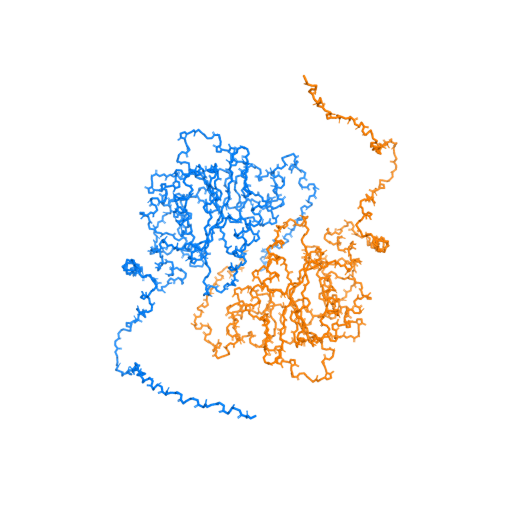.44 296 LEU B O 1
ATOM 5407 N N . LYS B 1 297 ? -6.449 -34.5 -6.402 1 97.81 297 LYS B N 1
ATOM 5408 C CA . LYS B 1 297 ? -6.879 -35.812 -5.902 1 97.81 297 LYS B CA 1
ATOM 5409 C C . LYS B 1 297 ? -7.949 -36.438 -6.805 1 97.81 297 LYS B C 1
ATOM 5411 O O . LYS B 1 297 ? -7.906 -37.625 -7.102 1 97.81 297 LYS B O 1
ATOM 5416 N N . LYS B 1 298 ? -8.875 -35.656 -7.191 1 97.88 298 LYS B N 1
ATOM 5417 C CA . LYS B 1 298 ? -9.93 -36.125 -8.078 1 97.88 298 LYS B CA 1
ATOM 5418 C C . LYS B 1 298 ? -9.359 -36.625 -9.398 1 97.88 298 LYS B C 1
ATOM 5420 O O . LYS B 1 298 ? -9.914 -37.562 -10.008 1 97.88 298 LYS B O 1
ATOM 5425 N N . LEU B 1 299 ? -8.25 -36.094 -9.844 1 97.62 299 LEU B N 1
ATOM 5426 C CA . LEU B 1 299 ? -7.574 -36.5 -11.062 1 97.62 299 LEU B CA 1
ATOM 5427 C C . LEU B 1 299 ? -6.73 -37.75 -10.82 1 97.62 299 LEU B C 1
ATOM 5429 O O . LEU B 1 299 ? -6.164 -38.312 -11.758 1 97.62 299 LEU B O 1
ATOM 5433 N N . GLY B 1 300 ? -6.645 -38.125 -9.57 1 97.19 300 GLY B N 1
ATOM 5434 C CA . GLY B 1 300 ? -5.781 -39.25 -9.219 1 97.19 300 GLY B CA 1
ATOM 5435 C C . GLY B 1 300 ? -4.312 -38.875 -9.164 1 97.19 300 GLY B C 1
ATOM 5436 O O . GLY B 1 300 ? -3.443 -39.719 -9.352 1 97.19 300 GLY B O 1
ATOM 5437 N N . LEU B 1 301 ? -4.023 -37.594 -9 1 97.19 301 LEU B N 1
ATOM 5438 C CA . LEU B 1 301 ? -2.652 -37.094 -8.945 1 97.19 301 LEU B CA 1
ATOM 5439 C C . LEU B 1 301 ? -2.312 -36.562 -7.555 1 97.19 301 LEU B C 1
ATOM 5441 O O . LEU B 1 301 ? -3.207 -36.344 -6.738 1 97.19 301 LEU B O 1
ATOM 5445 N N . VAL B 1 302 ? -0.997 -36.469 -7.238 1 96 302 VAL B N 1
ATOM 5446 C CA . VAL B 1 302 ? -0.481 -35.906 -6 1 96 302 VAL B CA 1
ATOM 5447 C C . VAL B 1 302 ? 0.625 -34.906 -6.316 1 96 302 VAL B C 1
ATOM 5449 O O . VAL B 1 302 ? 1.457 -35.125 -7.191 1 96 302 VAL B O 1
ATOM 5452 N N . PRO B 1 303 ? 0.549 -33.781 -5.633 1 97.5 303 PRO B N 1
ATOM 5453 C CA . PRO B 1 303 ? 1.65 -32.844 -5.848 1 97.5 303 PRO B CA 1
ATOM 5454 C C . PRO B 1 303 ? 2.986 -33.375 -5.332 1 97.5 303 PRO B C 1
ATOM 5456 O O . PRO B 1 303 ? 3.02 -34.156 -4.379 1 97.5 303 PRO B O 1
ATOM 5459 N N . GLU B 1 304 ? 4.039 -32.969 -5.977 1 96.44 304 GLU B N 1
ATOM 5460 C CA . GLU B 1 304 ? 5.379 -33.406 -5.57 1 96.44 304 GLU B CA 1
ATOM 5461 C C . GLU B 1 304 ? 6.098 -32.281 -4.816 1 96.44 304 GLU B C 1
ATOM 5463 O O . GLU B 1 304 ? 6.125 -31.141 -5.27 1 96.44 304 GLU B O 1
ATOM 5468 N N . ASN B 1 305 ? 6.637 -32.688 -3.709 1 96.62 305 ASN B N 1
ATOM 5469 C CA . ASN B 1 305 ? 7.383 -31.703 -2.91 1 96.62 305 ASN B CA 1
ATOM 5470 C C . ASN B 1 305 ? 8.727 -31.375 -3.553 1 96.62 305 ASN B C 1
ATOM 5472 O O . ASN B 1 305 ? 9.438 -32.25 -4.031 1 96.62 305 ASN B O 1
ATOM 5476 N N . HIS B 1 306 ? 9.008 -30.156 -3.619 1 94.75 306 HIS B N 1
ATOM 5477 C CA . HIS B 1 306 ? 10.305 -29.688 -4.086 1 94.75 306 HIS B CA 1
ATOM 5478 C C . HIS B 1 306 ? 10.961 -28.766 -3.064 1 94.75 306 HIS B C 1
ATOM 5480 O O . HIS B 1 306 ? 10.367 -27.766 -2.664 1 94.75 306 HIS B O 1
ATOM 5486 N N . ASN B 1 307 ? 12.172 -28.953 -2.729 1 91.81 307 ASN B N 1
ATOM 5487 C CA . ASN B 1 307 ? 12.867 -28.25 -1.647 1 91.81 307 ASN B CA 1
ATOM 5488 C C . ASN B 1 307 ? 13.133 -26.797 -1.995 1 91.81 307 ASN B C 1
ATOM 5490 O O . ASN B 1 307 ? 13.422 -25.984 -1.112 1 91.81 307 ASN B O 1
ATOM 5494 N N . GLY B 1 308 ? 13 -26.453 -3.182 1 93.12 308 GLY B N 1
ATOM 5495 C CA . GLY B 1 308 ? 13.227 -25.078 -3.605 1 93.12 308 GLY B CA 1
ATOM 5496 C C . GLY B 1 308 ? 12.055 -24.156 -3.297 1 93.12 308 GLY B C 1
ATOM 5497 O O . GLY B 1 308 ? 12.172 -22.938 -3.422 1 93.12 308 GLY B O 1
ATOM 5498 N N . PHE B 1 309 ? 10.992 -24.719 -2.959 1 93.44 309 PHE B N 1
ATOM 5499 C CA . PHE B 1 309 ? 9.82 -23.938 -2.605 1 93.44 309 PHE B CA 1
ATOM 5500 C C . PHE B 1 309 ? 9.695 -23.797 -1.092 1 93.44 309 PHE B C 1
ATOM 5502 O O . PHE B 1 309 ? 9.656 -24.797 -0.369 1 93.44 309 PHE B O 1
ATOM 5509 N N . LYS B 1 310 ? 9.688 -22.516 -0.668 1 88.88 310 LYS B N 1
ATOM 5510 C CA . LYS B 1 310 ? 9.586 -22.25 0.763 1 88.88 310 LYS B CA 1
ATOM 5511 C C . LYS B 1 310 ? 8.344 -21.422 1.083 1 88.88 310 LYS B C 1
ATOM 5513 O O . LYS B 1 310 ? 8.352 -20.203 0.954 1 88.88 310 LYS B O 1
ATOM 5518 N N . THR B 1 311 ? 7.32 -22.047 1.628 1 76.75 311 THR B N 1
ATOM 5519 C CA . THR B 1 311 ? 6.035 -21.438 1.945 1 76.75 311 THR B CA 1
ATOM 5520 C C . THR B 1 311 ? 6.125 -20.641 3.248 1 76.75 311 THR B C 1
ATOM 5522 O O . THR B 1 311 ? 5.422 -19.641 3.42 1 76.75 311 THR B O 1
ATOM 5525 N N . PHE B 1 312 ? 6.848 -21.109 4.18 1 73.56 312 PHE B N 1
ATOM 5526 C CA . PHE B 1 312 ? 6.867 -20.516 5.512 1 73.56 312 PHE B CA 1
ATOM 5527 C C . PHE B 1 312 ? 8.148 -19.719 5.73 1 73.56 312 PHE B C 1
ATOM 5529 O O . PHE B 1 312 ? 8.719 -19.734 6.82 1 73.56 312 PHE B O 1
ATOM 5536 N N . ASP B 1 313 ? 8.5 -19.016 4.812 1 70.44 313 ASP B N 1
ATOM 5537 C CA . ASP B 1 313 ? 9.633 -18.094 4.848 1 70.44 313 ASP B CA 1
ATOM 5538 C C . ASP B 1 313 ? 10.922 -18.828 5.242 1 70.44 313 ASP B C 1
ATOM 5540 O O . ASP B 1 313 ? 10.906 -20.031 5.48 1 70.44 313 ASP B O 1
ATOM 5544 N N . ILE B 1 314 ? 11.961 -18.188 5.031 1 73.19 314 ILE B N 1
ATOM 5545 C CA . ILE B 1 314 ? 13.258 -18.672 5.477 1 73.19 314 ILE B CA 1
ATOM 5546 C C . ILE B 1 314 ? 13.633 -18.016 6.797 1 73.19 314 ILE B C 1
ATOM 5548 O O . ILE B 1 314 ? 12.984 -17.047 7.223 1 73.19 314 ILE B O 1
ATOM 5552 N N . GLU B 1 315 ? 14.539 -18.562 7.426 1 67.69 315 GLU B N 1
ATOM 5553 C CA . GLU B 1 315 ? 14.984 -18 8.695 1 67.69 315 GLU B CA 1
ATOM 5554 C C . GLU B 1 315 ? 15.383 -16.531 8.531 1 67.69 315 GLU B C 1
ATOM 5556 O O . GLU B 1 315 ? 15.992 -16.156 7.535 1 67.69 315 GLU B O 1
ATOM 5561 N N . LYS B 1 316 ? 14.977 -15.781 9.531 1 65.12 316 LYS B N 1
ATOM 5562 C CA . LYS B 1 316 ? 15.125 -14.328 9.523 1 65.12 316 LYS B CA 1
ATOM 5563 C C . LYS B 1 316 ? 16.562 -13.922 9.219 1 65.12 316 LYS B C 1
ATOM 5565 O O . LYS B 1 316 ? 16.797 -12.969 8.477 1 65.12 316 LYS B O 1
ATOM 5570 N N . LYS B 1 317 ? 17.469 -14.719 9.781 1 61.84 317 LYS B N 1
ATOM 5571 C CA . LYS B 1 317 ? 18.891 -14.375 9.648 1 61.84 317 LYS B CA 1
ATOM 5572 C C . LYS B 1 317 ? 19.359 -14.492 8.203 1 61.84 317 LYS B C 1
ATOM 5574 O O . LYS B 1 317 ? 20.375 -13.906 7.824 1 61.84 317 LYS B O 1
ATOM 5579 N N . TYR B 1 318 ? 18.547 -15.164 7.438 1 62.5 318 TYR B N 1
ATOM 5580 C CA . TYR B 1 318 ? 18.969 -15.406 6.066 1 62.5 318 TYR B CA 1
ATOM 5581 C C . TYR B 1 318 ? 18.141 -14.594 5.082 1 62.5 318 TYR B C 1
ATOM 5583 O O . TYR B 1 318 ? 18.391 -14.617 3.875 1 62.5 318 TYR B O 1
ATOM 5591 N N . LYS B 1 319 ? 17.266 -13.844 5.625 1 67.69 319 LYS B N 1
ATOM 5592 C CA . LYS B 1 319 ? 16.297 -13.164 4.766 1 67.69 319 LYS B CA 1
ATOM 5593 C C . LYS B 1 319 ? 16.984 -12.18 3.83 1 67.69 319 LYS B C 1
ATOM 5595 O O . LYS B 1 319 ? 16.594 -12.023 2.676 1 67.69 319 LYS B O 1
ATOM 5600 N N . ASP B 1 320 ? 18.047 -11.68 4.363 1 66.62 320 ASP B N 1
ATOM 5601 C CA . ASP B 1 320 ? 18.703 -10.656 3.568 1 66.62 320 ASP B CA 1
ATOM 5602 C C . ASP B 1 320 ? 19.906 -11.234 2.814 1 66.62 320 ASP B C 1
ATOM 5604 O O . ASP B 1 320 ? 20.641 -10.508 2.154 1 66.62 320 ASP B O 1
ATOM 5608 N N . ASN B 1 321 ? 20.016 -12.523 2.904 1 69.88 321 ASN B N 1
ATOM 5609 C CA . ASN B 1 321 ? 21.156 -13.18 2.258 1 69.88 321 ASN B CA 1
ATOM 5610 C C . ASN B 1 321 ? 20.828 -13.578 0.821 1 69.88 321 ASN B C 1
ATOM 5612 O O . ASN B 1 321 ? 20.078 -14.523 0.592 1 69.88 321 ASN B O 1
ATOM 5616 N N . PRO B 1 322 ? 21.359 -12.859 -0.087 1 72.62 322 PRO B N 1
ATOM 5617 C CA . PRO B 1 322 ? 21.062 -13.164 -1.487 1 72.62 322 PRO B CA 1
ATOM 5618 C C . PRO B 1 322 ? 21.562 -14.547 -1.913 1 72.62 322 PRO B C 1
ATOM 5620 O O . PRO B 1 322 ? 20.984 -15.156 -2.824 1 72.62 322 PRO B O 1
ATOM 5623 N N . CYS B 1 323 ? 22.547 -15.086 -1.224 1 74.38 323 CYS B N 1
ATOM 5624 C CA . CYS B 1 323 ? 23.109 -16.375 -1.605 1 74.38 323 CYS B CA 1
ATOM 5625 C C . CYS B 1 323 ? 22.094 -17.5 -1.354 1 74.38 323 CYS B C 1
ATOM 5627 O O . CYS B 1 323 ? 22.016 -18.453 -2.129 1 74.38 323 CYS B O 1
ATOM 5629 N N . ILE B 1 324 ? 21.406 -17.297 -0.369 1 76.38 324 ILE B N 1
ATOM 5630 C CA . ILE B 1 324 ? 20.406 -18.312 -0.038 1 76.38 324 ILE B CA 1
ATOM 5631 C C . ILE B 1 324 ? 19.297 -18.312 -1.083 1 76.38 324 ILE B C 1
ATOM 5633 O O . ILE B 1 324 ? 18.812 -19.359 -1.493 1 76.38 324 ILE B O 1
ATOM 5637 N N . HIS B 1 325 ? 18.984 -17.156 -1.549 1 81.19 325 HIS B N 1
ATOM 5638 C CA . HIS B 1 325 ? 17.906 -17.016 -2.518 1 81.19 325 HIS B CA 1
ATOM 5639 C C . HIS B 1 325 ? 18.297 -17.594 -3.873 1 81.19 325 HIS B C 1
ATOM 5641 O O . HIS B 1 325 ? 17.438 -18.016 -4.648 1 81.19 325 HIS B O 1
ATOM 5647 N N . ARG B 1 326 ? 19.516 -17.734 -4.148 1 83.12 326 ARG B N 1
ATOM 5648 C CA . ARG B 1 326 ? 20 -18.234 -5.438 1 83.12 326 ARG B CA 1
ATOM 5649 C C . ARG B 1 326 ? 19.672 -19.719 -5.602 1 83.12 326 ARG B C 1
ATOM 5651 O O . ARG B 1 326 ? 19.5 -20.203 -6.727 1 83.12 326 ARG B O 1
ATOM 5658 N N . ASN B 1 327 ? 19.547 -20.328 -4.449 1 83.25 327 ASN B N 1
ATOM 5659 C CA . ASN B 1 327 ? 19.328 -21.766 -4.52 1 83.25 327 ASN B CA 1
ATOM 5660 C C . ASN B 1 327 ? 17.859 -22.125 -4.332 1 83.25 327 ASN B C 1
ATOM 5662 O O . ASN B 1 327 ? 17.484 -23.297 -4.32 1 83.25 327 ASN B O 1
ATOM 5666 N N . LEU B 1 328 ? 17.094 -21.156 -4.262 1 89.75 328 LEU B N 1
ATOM 5667 C CA . LEU B 1 328 ? 15.664 -21.375 -4.047 1 89.75 328 LEU B CA 1
ATOM 5668 C C . LEU B 1 328 ? 14.859 -20.984 -5.281 1 89.75 328 LEU B C 1
ATOM 5670 O O . LEU B 1 328 ? 15.336 -20.203 -6.117 1 89.75 328 LEU B O 1
ATOM 5674 N N . MET B 1 329 ? 13.695 -21.609 -5.414 1 93.69 329 MET B N 1
ATOM 5675 C CA . MET B 1 329 ? 12.805 -21.297 -6.523 1 93.69 329 MET B CA 1
ATOM 5676 C C . MET B 1 329 ? 11.766 -20.25 -6.109 1 93.69 329 MET B C 1
ATOM 5678 O O . MET B 1 329 ? 11.477 -19.328 -6.867 1 93.69 329 MET B O 1
ATOM 5682 N N . LEU B 1 330 ? 11.258 -20.391 -4.957 1 94.5 330 LEU B N 1
ATOM 5683 C CA . LEU B 1 330 ? 10.219 -19.484 -4.465 1 94.5 330 LEU B CA 1
ATOM 5684 C C . LEU B 1 330 ? 10.289 -19.359 -2.947 1 94.5 330 LEU B C 1
ATOM 5686 O O . LEU B 1 330 ? 10.406 -20.359 -2.238 1 94.5 330 LEU B O 1
ATOM 5690 N N . VAL B 1 331 ? 10.273 -18.109 -2.496 1 91.19 331 VAL B N 1
ATOM 5691 C CA . VAL B 1 331 ? 10.234 -17.812 -1.067 1 91.19 331 VAL B CA 1
ATOM 5692 C C . VAL B 1 331 ? 9.062 -16.875 -0.768 1 91.19 331 VAL B C 1
ATOM 5694 O O . VAL B 1 331 ? 8.898 -15.844 -1.428 1 91.19 331 VAL B O 1
ATOM 5697 N N . HIS B 1 332 ? 8.336 -17.281 0.278 1 89.94 332 HIS B N 1
ATOM 5698 C CA . HIS B 1 332 ? 7.148 -16.5 0.619 1 89.94 332 HIS B CA 1
ATOM 5699 C C . HIS B 1 332 ? 7.48 -15.414 1.632 1 89.94 332 HIS B C 1
ATOM 5701 O O . HIS B 1 332 ? 8.352 -15.594 2.486 1 89.94 332 HIS B O 1
ATOM 5707 N N . SER B 1 333 ? 6.719 -14.352 1.535 1 86.44 333 SER B N 1
ATOM 5708 C CA . SER B 1 333 ? 6.656 -13.172 2.387 1 86.44 333 SER B CA 1
ATOM 5709 C C . SER B 1 333 ? 7.883 -12.281 2.193 1 86.44 333 SER B C 1
ATOM 5711 O O . SER B 1 333 ? 8.797 -12.289 3.021 1 86.44 333 SER B O 1
ATOM 5713 N N . ARG B 1 334 ? 7.898 -11.57 1.123 1 88.81 334 ARG B N 1
ATOM 5714 C CA . ARG B 1 334 ? 8.906 -10.57 0.808 1 88.81 334 ARG B CA 1
ATOM 5715 C C . ARG B 1 334 ? 8.266 -9.227 0.483 1 88.81 334 ARG B C 1
ATOM 5717 O O . ARG B 1 334 ? 7.254 -9.164 -0.217 1 88.81 334 ARG B O 1
ATOM 5724 N N . THR B 1 335 ? 8.891 -8.273 1.054 1 90.88 335 THR B N 1
ATOM 5725 C CA . THR B 1 335 ? 8.438 -6.93 0.732 1 90.88 335 THR B CA 1
ATOM 5726 C C . THR B 1 335 ? 9.008 -6.473 -0.607 1 90.88 335 THR B C 1
ATOM 5728 O O . THR B 1 335 ? 10 -7.031 -1.091 1 90.88 335 THR B O 1
ATOM 5731 N N . PRO B 1 336 ? 8.375 -5.438 -1.16 1 92.56 336 PRO B N 1
ATOM 5732 C CA . PRO B 1 336 ? 8.906 -4.867 -2.398 1 92.56 336 PRO B CA 1
ATOM 5733 C C . PRO B 1 336 ? 10.367 -4.434 -2.264 1 92.56 336 PRO B C 1
ATOM 5735 O O . PRO B 1 336 ? 11.188 -4.742 -3.131 1 92.56 336 PRO B O 1
ATOM 5738 N N . GLN B 1 337 ? 10.688 -3.811 -1.205 1 88 337 GLN B N 1
ATOM 5739 C CA . GLN B 1 337 ? 12.055 -3.336 -1.007 1 88 337 GLN B CA 1
ATOM 5740 C C . GLN B 1 337 ? 13.031 -4.5 -0.892 1 88 337 GLN B C 1
ATOM 5742 O O . GLN B 1 337 ? 14.133 -4.449 -1.443 1 88 337 GLN B O 1
ATOM 5747 N N . GLU B 1 338 ? 12.633 -5.492 -0.194 1 87.69 338 GLU B N 1
ATOM 5748 C CA . GLU B 1 338 ? 13.477 -6.676 -0.069 1 87.69 338 GLU B CA 1
ATOM 5749 C C . GLU B 1 338 ? 13.734 -7.312 -1.431 1 87.69 338 GLU B C 1
ATOM 5751 O O . GLU B 1 338 ? 14.867 -7.691 -1.738 1 87.69 338 GLU B O 1
ATOM 5756 N N . MET B 1 339 ? 12.758 -7.457 -2.223 1 90.69 339 MET B N 1
ATOM 5757 C CA . MET B 1 339 ? 12.883 -8.07 -3.541 1 90.69 339 MET B CA 1
ATOM 5758 C C . MET B 1 339 ? 13.828 -7.273 -4.426 1 90.69 339 MET B C 1
ATOM 5760 O O . MET B 1 339 ? 14.711 -7.844 -5.078 1 90.69 339 MET B O 1
ATOM 5764 N N . LEU B 1 340 ? 13.664 -5.984 -4.383 1 90.44 340 LEU B N 1
ATOM 5765 C CA . LEU B 1 340 ? 14.477 -5.113 -5.227 1 90.44 340 LEU B CA 1
ATOM 5766 C C . LEU B 1 340 ? 15.922 -5.098 -4.754 1 90.44 340 LEU B C 1
ATOM 5768 O O . LEU B 1 340 ? 16.844 -4.914 -5.559 1 90.44 340 LEU B O 1
ATOM 5772 N N . THR B 1 341 ? 16.125 -5.324 -3.453 1 84.94 341 THR B N 1
ATOM 5773 C CA . THR B 1 341 ? 17.469 -5.367 -2.889 1 84.94 341 THR B CA 1
ATOM 5774 C C . THR B 1 341 ? 18.172 -6.656 -3.287 1 84.94 341 THR B C 1
ATOM 5776 O O . THR B 1 341 ? 19.359 -6.641 -3.605 1 84.94 341 THR B O 1
ATOM 5779 N N . ILE B 1 342 ? 17.453 -7.711 -3.355 1 83.94 342 ILE B N 1
ATOM 5780 C CA . ILE B 1 342 ? 18.047 -9.031 -3.562 1 83.94 342 ILE B CA 1
ATOM 5781 C C . ILE B 1 342 ? 18.219 -9.281 -5.059 1 83.94 342 ILE B C 1
ATOM 5783 O O . ILE B 1 342 ? 19.172 -9.977 -5.465 1 83.94 342 ILE B O 1
ATOM 5787 N N . TRP B 1 343 ? 17.422 -8.781 -5.887 1 88.12 343 TRP B N 1
ATOM 5788 C CA . TRP B 1 343 ? 17.266 -9.164 -7.285 1 88.12 343 TRP B CA 1
ATOM 5789 C C . TRP B 1 343 ? 18.578 -8.961 -8.047 1 88.12 343 TRP B C 1
ATOM 5791 O O . TRP B 1 343 ? 18.984 -9.828 -8.82 1 88.12 343 TRP B O 1
ATOM 5801 N N . PRO B 1 344 ? 19.297 -7.828 -7.809 1 82.69 344 PRO B N 1
ATOM 5802 C CA . PRO B 1 344 ? 20.562 -7.656 -8.531 1 82.69 344 PRO B CA 1
ATOM 5803 C C . PRO B 1 344 ? 21.562 -8.773 -8.25 1 82.69 344 PRO B C 1
ATOM 5805 O O . PRO B 1 344 ? 22.375 -9.117 -9.109 1 82.69 344 PRO B O 1
ATOM 5808 N N . PHE B 1 345 ? 21.406 -9.367 -7.098 1 79.62 345 PHE B N 1
ATOM 5809 C CA . PHE B 1 345 ? 22.328 -10.422 -6.707 1 79.62 345 PHE B CA 1
ATOM 5810 C C . PHE B 1 345 ? 21.953 -11.742 -7.363 1 79.62 345 PHE B C 1
ATOM 5812 O O . PHE B 1 345 ? 22.781 -12.656 -7.453 1 79.62 345 PHE B O 1
ATOM 5819 N N . ILE B 1 346 ? 20.766 -11.852 -7.703 1 82.75 346 ILE B N 1
ATOM 5820 C CA . ILE B 1 346 ? 20.281 -13.07 -8.344 1 82.75 346 ILE B CA 1
ATOM 5821 C C . ILE B 1 346 ? 20.641 -13.062 -9.82 1 82.75 346 ILE B C 1
ATOM 5823 O O . ILE B 1 346 ? 21.078 -14.086 -10.367 1 82.75 346 ILE B O 1
ATOM 5827 N N . VAL B 1 347 ? 20.547 -11.93 -10.477 1 80.25 347 VAL B N 1
ATOM 5828 C CA . VAL B 1 347 ? 20.734 -11.852 -11.922 1 80.25 347 VAL B CA 1
ATOM 5829 C C . VAL B 1 347 ? 22.219 -11.625 -12.242 1 80.25 347 VAL B C 1
ATOM 5831 O O . VAL B 1 347 ? 22.672 -11.945 -13.344 1 80.25 347 VAL B O 1
ATOM 5834 N N . GLN B 1 348 ? 22.938 -11.008 -11.305 1 76.06 348 GLN B N 1
ATOM 5835 C CA . GLN B 1 348 ? 24.375 -10.836 -11.5 1 76.06 348 GLN B CA 1
ATOM 5836 C C . GLN B 1 348 ? 25.172 -11.766 -10.594 1 76.06 348 GLN B C 1
ATOM 5838 O O . GLN B 1 348 ? 25.594 -11.367 -9.5 1 76.06 348 GLN B O 1
ATOM 5843 N N . PRO B 1 349 ? 25.375 -12.969 -11.031 1 62.31 349 PRO B N 1
ATOM 5844 C CA . PRO B 1 349 ? 25.984 -14 -10.18 1 62.31 349 PRO B CA 1
ATOM 5845 C C . PRO B 1 349 ? 27.406 -13.656 -9.766 1 62.31 349 PRO B C 1
ATOM 5847 O O . PRO B 1 349 ? 27.938 -14.234 -8.812 1 62.31 349 PRO B O 1
ATOM 5850 N N . GLU B 1 350 ? 27.969 -12.859 -10.586 1 62.97 350 GLU B N 1
ATOM 5851 C CA . GLU B 1 350 ? 29.344 -12.516 -10.242 1 62.97 350 GLU B CA 1
ATOM 5852 C C . GLU B 1 350 ? 29.406 -11.734 -8.93 1 62.97 350 GLU B C 1
ATOM 5854 O O . GLU B 1 350 ? 30.453 -11.656 -8.297 1 62.97 350 GLU B O 1
ATOM 5859 N N . LEU B 1 351 ? 28.281 -11.219 -8.555 1 58.88 351 LEU B N 1
ATOM 5860 C CA . LEU B 1 351 ? 28.266 -10.484 -7.297 1 58.88 351 LEU B CA 1
ATOM 5861 C C . LEU B 1 351 ? 28.406 -11.438 -6.113 1 58.88 351 LEU B C 1
ATOM 5863 O O . LEU B 1 351 ? 27.688 -12.43 -6.023 1 58.88 351 LEU B O 1
ATOM 5867 N N . ASP B 1 352 ? 29.656 -11.594 -5.566 1 57.16 352 ASP B N 1
ATOM 5868 C CA . ASP B 1 352 ? 30.047 -12.508 -4.496 1 57.16 352 ASP B CA 1
ATOM 5869 C C . ASP B 1 352 ? 29.109 -12.383 -3.297 1 57.16 352 ASP B C 1
ATOM 5871 O O . ASP B 1 352 ? 28.922 -11.289 -2.766 1 57.16 352 ASP B O 1
ATOM 5875 N N . CYS B 1 353 ? 28.172 -13.297 -3.213 1 57.81 353 CYS B N 1
ATOM 5876 C CA . CYS B 1 353 ? 27.266 -13.359 -2.064 1 57.81 353 CYS B CA 1
ATOM 5877 C C . CYS B 1 353 ? 28.031 -13.156 -0.762 1 57.81 353 CYS B C 1
ATOM 5879 O O . CYS B 1 353 ? 27.438 -12.867 0.276 1 57.81 353 CYS B O 1
ATOM 5881 N N . HIS B 1 354 ? 29.219 -13.5 -0.759 1 50.88 354 HIS B N 1
ATOM 5882 C CA . HIS B 1 354 ? 29.984 -13.367 0.471 1 50.88 354 HIS B CA 1
ATOM 5883 C C . HIS B 1 354 ? 30.125 -11.898 0.881 1 50.88 354 HIS B C 1
ATOM 5885 O O . HIS B 1 354 ? 30.25 -11.594 2.068 1 50.88 354 HIS B O 1
ATOM 5891 N N . CYS B 1 355 ? 30.172 -11.102 -0.073 1 45.38 355 CYS B N 1
ATOM 5892 C CA . CYS B 1 355 ? 30.422 -9.695 0.239 1 45.38 355 CYS B CA 1
ATOM 5893 C C . CYS B 1 355 ? 29.141 -8.984 0.646 1 45.38 355 CYS B C 1
ATOM 5895 O O . CYS B 1 355 ? 29.156 -7.777 0.906 1 45.38 355 CYS B O 1
ATOM 5897 N N . TYR B 1 356 ? 28.062 -9.523 0.388 1 46.5 356 TYR B N 1
ATOM 5898 C CA . TYR B 1 356 ? 26.828 -8.852 0.768 1 46.5 356 TYR B CA 1
ATOM 5899 C C . TYR B 1 356 ? 26.906 -8.328 2.195 1 46.5 356 TYR B C 1
ATOM 5901 O O . TYR B 1 356 ? 26.438 -7.215 2.484 1 46.5 356 TYR B O 1
ATOM 5909 N N . PHE B 1 357 ? 27.469 -9.148 3.137 1 42.53 357 PHE B N 1
ATOM 5910 C CA . PHE B 1 357 ? 27.656 -8.68 4.504 1 42.53 357 PHE B CA 1
ATOM 5911 C C . PHE B 1 357 ? 28.672 -7.551 4.555 1 42.53 357 PHE B C 1
ATOM 5913 O O . PHE B 1 357 ? 28.797 -6.855 5.566 1 42.53 357 PHE B O 1
ATOM 5920 N N . CYS B 1 358 ? 29.562 -7.551 3.639 1 40.78 358 CYS B N 1
ATOM 5921 C CA . CYS B 1 358 ? 30.609 -6.531 3.709 1 40.78 358 CYS B CA 1
ATOM 5922 C C . CYS B 1 358 ? 30.047 -5.152 3.387 1 40.78 358 CYS B C 1
ATOM 5924 O O . CYS B 1 358 ? 30.5 -4.145 3.924 1 40.78 358 CYS B O 1
ATOM 5926 N N . PHE B 1 359 ? 29.234 -5.023 2.428 1 38.84 359 PHE B N 1
ATOM 5927 C CA . PHE B 1 359 ? 28.844 -3.68 2.012 1 38.84 359 PHE B CA 1
ATOM 5928 C C . PHE B 1 359 ? 27.609 -3.209 2.775 1 38.84 359 PHE B C 1
ATOM 5930 O O . PHE B 1 359 ? 27.422 -2.008 2.973 1 38.84 359 PHE B O 1
ATOM 5937 N N . TYR B 1 360 ? 26.578 -4.012 2.867 1 36.38 360 TYR B N 1
ATOM 5938 C CA . TYR B 1 360 ? 25.406 -3.51 3.582 1 36.38 360 TYR B CA 1
ATOM 5939 C C . TYR B 1 360 ? 25.516 -3.797 5.074 1 36.38 360 TYR B C 1
ATOM 5941 O O . TYR B 1 360 ? 25.547 -4.957 5.488 1 36.38 360 TYR B O 1
ATOM 5949 N N . PRO B 1 361 ? 26.188 -3.008 5.867 1 32.88 361 PRO B N 1
ATOM 5950 C CA . PRO B 1 361 ? 26.203 -3.232 7.316 1 32.88 361 PRO B CA 1
ATOM 5951 C C . PRO B 1 361 ? 24.859 -3.684 7.859 1 32.88 361 PRO B C 1
ATOM 5953 O O . PRO B 1 361 ? 23.812 -3.258 7.359 1 32.88 361 PRO B O 1
ATOM 5956 N N . THR B 1 362 ? 24.766 -5.012 8.211 1 32.5 362 THR B N 1
ATOM 5957 C CA . THR B 1 362 ? 23.672 -5.547 9.023 1 32.5 362 THR B CA 1
ATOM 5958 C C . THR B 1 362 ? 23.125 -4.477 9.953 1 32.5 362 THR B C 1
ATOM 5960 O O . THR B 1 362 ? 23.859 -3.898 10.758 1 32.5 362 THR B O 1
ATOM 5963 N N . PHE B 1 363 ? 22.328 -3.705 9.586 1 31.12 363 PHE B N 1
ATOM 5964 C CA . PHE B 1 363 ? 21.531 -3.09 10.641 1 31.12 363 PHE B CA 1
ATOM 5965 C C . PHE B 1 363 ? 21.109 -4.125 11.68 1 31.12 363 PHE B C 1
ATOM 5967 O O . PHE B 1 363 ? 20.266 -4.977 11.422 1 31.12 363 PHE B O 1
ATOM 5974 N N . ILE B 1 364 ? 22.094 -4.688 12.414 1 28.3 364 ILE B N 1
ATOM 5975 C CA . ILE B 1 364 ? 21.781 -5.395 13.648 1 28.3 364 ILE B CA 1
ATOM 5976 C C . ILE B 1 364 ? 20.688 -4.645 14.406 1 28.3 364 ILE B C 1
ATOM 5978 O O . ILE B 1 364 ? 20.938 -3.568 14.961 1 28.3 364 ILE B O 1
ATOM 5982 N N . TRP B 1 365 ? 19.562 -4.41 13.859 1 26.03 365 TRP B N 1
ATOM 5983 C CA . TRP B 1 365 ? 18.531 -4.082 14.828 1 26.03 365 TRP B CA 1
ATOM 5984 C C . TRP B 1 365 ? 18.469 -5.121 15.945 1 26.03 365 TRP B C 1
ATOM 5986 O O . TRP B 1 365 ? 18.109 -6.277 15.703 1 26.03 365 TRP B O 1
ATOM 5996 N N . SER B 1 366 ? 19.531 -5.125 16.781 1 25.69 366 SER B N 1
ATOM 5997 C CA . SER B 1 366 ? 19.328 -5.777 18.078 1 25.69 366 SER B CA 1
ATOM 5998 C C . SER B 1 366 ? 17.953 -5.426 18.656 1 25.69 366 SER B C 1
ATOM 6000 O O . SER B 1 366 ? 17.656 -4.25 18.859 1 25.69 366 SER B O 1
ATOM 6002 N N . ASN B 1 367 ? 16.969 -6.051 18.234 1 24.78 367 ASN B N 1
ATOM 6003 C CA . ASN B 1 367 ? 15.812 -6.059 19.109 1 24.78 367 ASN B CA 1
ATOM 6004 C C . ASN B 1 367 ? 16.203 -6.375 20.547 1 24.78 367 ASN B C 1
ATOM 6006 O O . ASN B 1 367 ? 16.594 -7.5 20.859 1 24.78 367 ASN B O 1
ATOM 6010 N N . PRO B 1 368 ? 16.766 -5.383 21.281 1 27 368 PRO B N 1
ATOM 6011 C CA . PRO B 1 368 ? 17.016 -5.641 22.703 1 27 368 PRO B CA 1
ATOM 6012 C C . PRO B 1 368 ? 15.836 -6.336 23.391 1 27 368 PRO B C 1
ATOM 6014 O O . PRO B 1 368 ? 15.992 -6.914 24.469 1 27 368 PRO B O 1
ATOM 6017 N N . ASN B 1 369 ? 14.617 -6.07 23 1 25.08 369 ASN B N 1
ATOM 6018 C CA . ASN B 1 369 ? 13.602 -6.555 23.922 1 25.08 369 ASN B CA 1
ATOM 6019 C C . ASN B 1 369 ? 13.531 -8.078 23.938 1 25.08 369 ASN B C 1
ATOM 6021 O O . ASN B 1 369 ? 12.523 -8.656 24.344 1 25.08 369 ASN B O 1
ATOM 6025 N N . LEU B 1 370 ? 14.469 -8.75 23.312 1 24.03 370 LEU B N 1
ATOM 6026 C CA . LEU B 1 370 ? 14.469 -10.141 23.734 1 24.03 370 LEU B CA 1
ATOM 6027 C C . LEU B 1 370 ? 14.945 -10.266 25.188 1 24.03 370 LEU B C 1
ATOM 6029 O O . LEU B 1 370 ? 16.062 -10.727 25.438 1 24.03 370 LEU B O 1
ATOM 6033 N N . HIS B 1 371 ? 14.906 -9.07 26.016 1 21.7 371 HIS B N 1
ATOM 6034 C CA . HIS B 1 371 ? 15.258 -9.414 27.391 1 21.7 371 HIS B CA 1
ATOM 6035 C C . HIS B 1 371 ? 14.5 -10.648 27.859 1 21.7 371 HIS B C 1
ATOM 6037 O O . HIS B 1 371 ? 13.484 -11.023 27.266 1 21.7 371 HIS B O 1
ATOM 6043 N N . HIS B 1 372 ? 14.898 -11.109 29.172 1 20.62 372 HIS B N 1
ATOM 6044 C CA . HIS B 1 372 ? 14.766 -12.102 30.25 1 20.62 372 HIS B CA 1
ATOM 6045 C C . HIS B 1 372 ? 13.344 -12.148 30.781 1 20.62 372 HIS B C 1
ATOM 6047 O O . HIS B 1 372 ? 12.75 -11.102 31.062 1 20.62 372 HIS B O 1
ATOM 6053 N N . LEU B 1 373 ? 12.398 -13.148 30.406 1 20.27 373 LEU B N 1
ATOM 6054 C CA . LEU B 1 373 ? 11.539 -13.891 31.312 1 20.27 373 LEU B CA 1
ATOM 6055 C C . LEU B 1 373 ? 12.281 -14.203 32.625 1 20.27 373 LEU B C 1
ATOM 6057 O O . LEU B 1 373 ? 13.172 -15.055 32.625 1 20.27 373 LEU B O 1
ATOM 6061 N N . GLN B 1 374 ? 12.969 -13.195 33.281 1 16.62 374 GLN B N 1
ATOM 6062 C CA . GLN B 1 374 ? 13.117 -13.508 34.688 1 16.62 374 GLN B CA 1
ATOM 6063 C C . GLN B 1 374 ? 11.766 -13.781 35.344 1 16.62 374 GLN B C 1
ATOM 6065 O O . GLN B 1 374 ? 10.766 -13.156 35 1 16.62 374 GLN B O 1
ATOM 6070 N N . ILE B 1 375 ? 11.695 -14.992 36.156 1 19.14 375 ILE B N 1
ATOM 6071 C CA . ILE B 1 375 ? 11.078 -15.617 37.312 1 19.14 375 ILE B CA 1
ATOM 6072 C C . ILE B 1 375 ? 10.938 -14.586 38.438 1 19.14 375 ILE B C 1
ATOM 6074 O O . ILE B 1 375 ? 11.93 -14.109 39 1 19.14 375 ILE B O 1
ATOM 6078 N N . LYS B 1 376 ? 10.562 -13.297 38.125 1 17.95 376 LYS B N 1
ATOM 6079 C CA . LYS B 1 376 ? 9.914 -12.969 39.406 1 17.95 376 LYS B CA 1
ATOM 6080 C C . LYS B 1 376 ? 8.492 -13.516 39.438 1 17.95 376 LYS B C 1
ATOM 6082 O O . LYS B 1 376 ? 7.77 -13.477 38.438 1 17.95 376 LYS B O 1
#

Solvent-accessible surface area (backbone atoms only — not comparable to full-atom values): 43033 Å² total; per-residue (Å²): 136,88,83,77,78,81,81,82,75,84,81,81,81,74,87,70,88,73,84,71,87,78,81,84,80,80,81,91,74,73,86,81,73,79,79,68,81,63,69,81,68,53,71,69,60,63,69,78,36,66,58,49,51,54,49,44,57,58,51,62,63,37,88,56,52,88,75,42,58,67,68,54,44,51,40,63,67,44,55,78,65,75,76,61,61,70,76,37,80,45,60,69,67,37,70,79,47,23,47,32,36,38,38,27,45,52,54,79,82,43,56,58,38,55,45,28,33,49,74,45,59,43,42,62,44,74,55,95,89,33,38,32,35,46,38,35,42,29,45,31,83,50,76,89,68,26,60,62,87,54,61,69,62,47,52,49,51,32,69,73,67,47,32,40,35,25,31,65,42,64,64,43,72,59,36,44,25,53,54,50,54,44,45,31,49,48,34,54,74,51,36,62,65,22,50,24,36,37,40,26,40,59,38,44,46,52,32,50,67,57,46,54,54,54,59,70,66,50,58,77,83,60,42,54,76,33,37,37,15,30,57,47,68,85,43,60,65,36,77,51,81,88,43,93,68,45,43,55,67,84,79,51,76,71,68,48,60,52,18,37,37,63,46,34,37,37,31,15,26,64,36,43,46,51,49,40,60,46,44,77,77,46,81,78,42,52,50,39,35,53,37,52,14,49,41,34,46,75,72,73,46,75,66,38,68,36,89,32,34,34,60,80,40,69,59,73,90,45,66,80,36,46,56,62,53,65,71,29,37,31,38,25,78,42,51,53,45,56,48,54,62,35,39,60,44,59,78,36,66,81,53,58,55,77,45,50,64,68,70,52,69,73,76,71,70,70,71,62,80,75,62,79,89,66,68,116,133,91,74,86,72,89,68,81,78,74,80,73,80,75,82,73,73,82,80,74,88,80,80,81,80,75,79,95,74,77,85,84,74,78,79,69,84,64,69,81,67,53,71,67,59,64,69,83,34,67,58,48,50,54,48,44,56,58,51,62,64,36,87,54,51,87,76,42,57,66,68,56,43,51,39,63,66,44,55,78,64,76,77,60,60,70,76,37,80,43,60,69,66,37,69,78,47,25,46,32,35,37,37,28,45,53,53,80,80,44,55,58,37,55,45,29,33,49,74,47,58,44,42,63,43,74,56,95,90,32,40,32,35,45,38,35,41,30,46,30,82,50,78,88,68,27,61,61,86,55,60,68,61,46,51,48,50,33,68,73,67,48,32,41,36,26,32,65,44,65,64,43,73,59,36,44,26,54,55,51,54,44,45,31,49,48,33,56,73,51,36,63,64,23,50,25,37,38,41,27,41,59,37,45,46,51,32,49,66,58,46,53,53,52,58,70,66,50,57,78,83,61,42,53,76,33,36,38,15,28,57,46,66,84,44,60,65,36,78,51,81,87,42,94,66,46,41,57,67,84,78,52,77,69,68,49,60,52,18,36,35,65,45,35,36,38,32,16,26,64,37,41,45,50,48,41,60,46,42,77,75,47,82,77,42,51,48,37,35,53,37,50,15,50,43,34,46,74,71,74,46,76,65,38,69,38,90,33,33,32,60,81,39,70,61,72,91,46,66,82,37,43,55,62,53,64,71,29,37,33,38,24,79,41,52,53,44,55,49,54,62,37,40,59,46,61,78,37,67,83,52,57,55,76,46,51,65,70,70,51,68,72,76,72,71,69,67,64,80,74,60,79,88,65,73,110

Secondary structure (DSSP, 8-state):
------------------------------S-------STTSSSS-SSHHHHHHHHHHHTT-TTGGGS-HHHHHHHHHTT-----EEE--GGGGTT--SEEEEEE--TT-HHHHHHHHHTTT--EEETTEEEEEEEEEEE--GGGT----HHHHHHHHHHH--EEEEEEE--GGGHHHHHHHHHHHHHHH-TT-SEEEEEETTEEE-HHHHHHHHHTS-GGGSTT-EEEEEE-S---B--TTSTTB--TTT--SPPPPEEEEEEEEEEHHHHHHHHHHHTTS---SSHHHHHHHHHHHTT--PEE-TTEETT---GGGTT-HHHHHT-SEEE---HHHHHHHHHHHH-TTS-GGGHHHHS-------TT-------/--------------------------S---S-------STTSSSS-SS-HHHHHHHHHHTT-TTGGGS-HHHHHHHHHTT-----EEE--GGGGTT--SEEEEEE--TT-HHHHHHHHHTTT--EEETTEEEEEEEEEEE--GGGT----HHHHHHHHHHH--EEEEEEE--GGGHHHHHHHHHHHHHHH-TT-SEEEEEETTEEE-HHHHHHHHHTS-GGGSTT-EEEEEE-S---B--TTSTTB--TTT--SPPPPEEEEEEEEEEHHHHHHHHHHHTTS---SSHHHHHHHHHHHTT--PEE-TTEETT---GGGTT-HHHHHT-SEEE---HHHHHHHHHHHH-TTS-GGGHHHHS-------TT-------

Radius of gyration: 31.75 Å; Cα contacts (8 Å, |Δi|>4): 1141; chains: 2; bounding box: 110×83×106 Å

Foldseek 3Di:
DPCPDDDDDDDDPCPDDPPDPDDDDDDPDDDPPPPPPPPVLDPPPPDVVVVLVVQQVVLVPLVCLVVADPVVNVCSSCLVPLDFDWPADQLVQQVVLFQEEEEEEDELPPPLLVVLLCVFVQPFDAAPNTGYHYAYEYEDADVVVVDDDCVVVSVVVCVVPVRYIYTHDHPDLLCVQSSLLVVLVVCLVRHLSHFKYKYAYSQKDFLNNVVVVVLVPDDPVQQLFAKEAAKDAFADADCDSPDPRHDHVSGPDGGQAIWHARRIMMHTSNVSNQLNVQLVVDRDGRNNRSSSRVSCVSVVHHYHYDPQHARPADDPVCLQQLVVNLSHGMGGGHDSVSRVNNRVCNVPVVPPSVCSCVPPPPPPPPPVVVDDPDDD/DDPPDDPPDPDPPPVPDDPPDDPPPDDPDDDPPPPPPPPVLDPPPPDVSVVLVVQQVVLVPLVCLVVADPVVNVCSSCLVPLDFDWPADQLVQQVVLFQEEEEAEDELVPPLLVVLLCVFVQPFDAAPNTGYHYAYEYEDADVVVVDDDCVVVSVVVCVVPVRYIYTHDHPDLLCVQSSLLVVLVVCLVRHLSHFKYKYAYSQKDFLNNVVVVVLVPDDPVVQLFAKEAAKDAFADADCDSPDPRHDHVSGPDGGQAIWHARRIMMHTSNVSNQLNVQLVVDRDGRNNRSSSRVSCVSVVHHYHYDPLHARPADDPVCLQQLVVNLSHGMGGGHDSVSRVNNRCCNVPVVPPSVCSCVPPPPPPPPPVVVDDPPPD